Protein AF-C5M1U9-F1 (afdb_monomer)

Secondary structure (DSSP, 8-state):
-PPP-S-----TTSS-----------PPP-----HHHHHHHHHHTTSS-TTTTTSS--GGGS---HHHHHHHHHHHHS-HHHHHHHHHHHHHHSTT-SSS-HHHHHHHHHHHHT--SSTT-------------S-S---GGGS-S-HHHHHHHHHHHHHSS-SSHHHHTTS-S---TTS--S-HHHHHHHHHHHHHHHHHHHHHTTSSS-----HHHHHHHHHHHHHHHHHHS---EEEETTEEEES--SSPPHHHHHHHHHHHHHHSSPPTHHHHHHHHH-TTTT--TT--HHHHHHHHHHHHHHHHHHHHHHHHHHTSSTT---GGGHHHHHHHHHHHS------BTTB---HHHHHHHHHHHHHHH-

Foldseek 3Di:
DDDDDDDDDPDPPPDPPPDDPDDPDPDDDPFPDDPLLVLLLCCVVVQDDPVCRPPPDDPVVRPQDPQSVVLSVQLRPDALVVLLVLLVVVLVQCPVQPQADPLVSVLSVVLNVPDDPDPPDDDDDDDDDDDDDPPDPPRPSSDCPDSSSNSSSQSSCVPQHPSGVLRVLQDGSDDDPVDDQDAPLLCVLLVVLLVVQLVQQVVQVPPVVGDHDALLNVLLVLLVSQQVQLPPPDQDWDDDPNDTHTSHPHHRALNSSVSSSVSNNLRRDHQPLVVVLCQCCDPVHNNPPVSDPVVSVVVSVVVVVVVVVVVVVCCVVQPPRSSNDDVVCSVVSRSSCLSRPPDPQDQDVNDRARPSNVVVVVVVVVVVVD

Organism: Candida tropicalis (strain ATCC MYA-3404 / T1) (NCBI:txid294747)

Solvent-accessible surface area (backbone atoms only — not comparable to full-atom values): 22979 Å² total; per-residue (Å²): 137,86,87,88,84,76,88,74,80,77,63,89,77,80,61,86,77,87,67,74,85,80,68,93,68,94,67,82,80,85,70,98,60,54,74,68,56,47,50,53,53,36,38,73,73,63,78,43,56,78,88,56,61,92,52,96,69,63,71,88,77,56,87,74,50,74,66,58,49,54,49,51,52,49,31,72,67,49,52,59,70,61,17,51,52,48,46,53,51,46,53,64,63,54,58,90,42,88,80,54,56,66,70,60,51,54,39,50,54,53,58,63,74,65,60,69,95,52,98,84,65,95,72,90,80,88,83,79,87,87,85,79,82,95,78,70,82,90,53,69,82,71,52,90,82,52,63,70,59,49,44,17,45,54,21,36,39,49,72,55,34,57,75,42,65,76,54,45,77,51,53,72,66,70,83,71,88,83,63,72,48,89,48,56,53,31,54,53,55,16,52,50,51,27,54,53,38,39,51,50,23,57,67,24,65,84,40,87,82,67,56,73,61,53,58,69,65,48,51,68,52,45,55,60,51,42,54,46,45,51,72,71,46,66,77,45,72,48,78,56,96,91,43,77,47,48,58,37,91,54,81,71,47,64,53,24,52,49,49,23,44,51,54,26,51,77,37,48,67,70,66,71,55,54,61,56,52,50,47,40,44,37,72,92,61,65,41,39,82,81,72,40,72,68,53,55,50,52,50,42,50,51,56,51,54,52,50,53,54,52,52,60,69,42,36,71,72,61,62,67,42,92,81,55,77,62,76,87,51,48,63,58,47,35,50,54,47,64,73,59,57,77,71,74,91,68,58,60,93,81,46,85,73,53,75,68,57,50,49,52,52,53,49,52,52,50,60,72,72,103

Radius of gyration: 26.59 Å; Cα contacts (8 Å, |Δi|>4): 287; chains: 1; bounding box: 70×69×81 Å

pLDDT: mean 79.46, std 18.92, range [27.05, 96.44]

Mean predicted aligned error: 11.37 Å

Structure (mmCIF, N/CA/C/O backbone):
data_AF-C5M1U9-F1
#
_entry.id   AF-C5M1U9-F1
#
loop_
_atom_site.group_PDB
_atom_site.id
_atom_site.type_symbol
_atom_site.label_atom_id
_atom_site.label_alt_id
_atom_site.label_comp_id
_atom_site.label_asym_id
_atom_site.label_entity_id
_atom_site.label_seq_id
_atom_site.pdbx_PDB_ins_code
_atom_site.Cartn_x
_atom_site.Cartn_y
_atom_site.Cartn_z
_atom_site.occupancy
_atom_site.B_iso_or_equiv
_atom_site.auth_seq_id
_atom_site.auth_comp_id
_atom_site.auth_asym_id
_atom_site.auth_atom_id
_atom_site.pdbx_PDB_model_num
ATOM 1 N N . MET A 1 1 ? 14.330 38.569 -13.471 1.00 35.84 1 MET A N 1
ATOM 2 C CA . MET A 1 1 ? 14.764 37.340 -12.776 1.00 35.84 1 MET A CA 1
ATOM 3 C C . MET A 1 1 ? 13.715 36.962 -11.745 1.00 35.84 1 MET A C 1
ATOM 5 O O . MET A 1 1 ? 13.742 37.527 -10.656 1.00 35.84 1 MET A O 1
ATOM 9 N N . PRO A 1 2 ? 12.779 36.062 -12.064 1.00 31.53 2 PRO A N 1
ATOM 10 C CA . PRO A 1 2 ? 12.070 35.298 -11.055 1.00 31.53 2 PRO A CA 1
ATOM 11 C C . PRO A 1 2 ? 12.779 33.955 -10.831 1.00 31.53 2 PRO A C 1
ATOM 13 O O . PRO A 1 2 ? 13.372 33.383 -11.744 1.00 31.53 2 PRO A O 1
ATOM 16 N N . LYS A 1 3 ? 12.774 33.525 -9.572 1.00 35.12 3 LYS A N 1
ATOM 17 C CA . LYS A 1 3 ? 13.206 32.216 -9.089 1.00 35.12 3 LYS A CA 1
ATOM 18 C C . LYS A 1 3 ? 11.968 31.324 -9.073 1.00 35.12 3 LYS A C 1
ATOM 20 O O . LYS A 1 3 ? 11.048 31.672 -8.338 1.00 35.12 3 LYS A O 1
ATOM 25 N N . ASP A 1 4 ? 11.988 30.197 -9.775 1.00 27.50 4 ASP A N 1
ATOM 26 C CA . ASP A 1 4 ? 11.014 29.125 -9.560 1.00 27.50 4 ASP A CA 1
ATOM 27 C C . ASP A 1 4 ? 11.671 28.005 -8.752 1.00 27.50 4 ASP A C 1
ATOM 29 O O . ASP A 1 4 ? 12.705 27.448 -9.120 1.00 27.50 4 ASP A O 1
ATOM 33 N N . TYR A 1 5 ? 11.097 27.760 -7.575 1.00 33.22 5 TYR A N 1
ATOM 34 C CA . TYR A 1 5 ? 11.472 26.713 -6.637 1.00 33.22 5 TYR A CA 1
ATOM 35 C C . TYR A 1 5 ? 10.370 25.655 -6.616 1.00 33.22 5 TYR A C 1
ATOM 37 O O . TYR A 1 5 ? 9.253 25.946 -6.192 1.00 33.22 5 TYR A O 1
ATOM 45 N N . GLY A 1 6 ? 10.751 24.409 -6.894 1.00 31.00 6 GLY A N 1
ATOM 46 C CA . GLY A 1 6 ? 10.057 23.209 -6.424 1.00 31.00 6 GLY A CA 1
ATOM 47 C C . GLY A 1 6 ? 9.394 22.376 -7.525 1.00 31.00 6 GLY A C 1
ATOM 48 O O . GLY A 1 6 ? 8.956 22.939 -8.521 1.00 31.00 6 GLY A O 1
ATOM 49 N N . PRO A 1 7 ? 9.315 21.042 -7.342 1.00 30.77 7 PRO A N 1
ATOM 50 C CA . PRO A 1 7 ? 8.610 20.165 -8.262 1.00 30.77 7 PRO A CA 1
ATOM 51 C C . PRO A 1 7 ? 7.122 20.489 -8.153 1.00 30.77 7 PRO A C 1
ATOM 53 O O . PRO A 1 7 ? 6.475 20.190 -7.142 1.00 30.77 7 PRO A O 1
ATOM 56 N N . GLU A 1 8 ? 6.605 21.186 -9.159 1.00 31.56 8 GLU A N 1
ATOM 57 C CA . GLU A 1 8 ? 5.174 21.271 -9.367 1.00 31.56 8 GLU A CA 1
ATOM 58 C C . GLU A 1 8 ? 4.661 19.859 -9.618 1.00 31.56 8 GLU A C 1
ATOM 60 O O . GLU A 1 8 ? 5.196 19.081 -10.405 1.00 31.56 8 GLU A O 1
ATOM 65 N N . TYR A 1 9 ? 3.651 19.524 -8.834 1.00 37.56 9 TYR A N 1
ATOM 66 C CA . TYR A 1 9 ? 2.871 18.316 -8.940 1.00 37.56 9 TYR A CA 1
ATOM 67 C C . TYR A 1 9 ? 2.294 18.260 -10.358 1.00 37.56 9 TYR A C 1
ATOM 69 O O . TYR A 1 9 ? 1.382 19.017 -10.683 1.00 37.56 9 TYR A O 1
ATOM 77 N N . ILE A 1 10 ? 2.847 17.393 -11.206 1.00 31.36 10 ILE A N 1
ATOM 78 C CA . ILE A 1 10 ? 2.201 17.025 -12.461 1.00 31.36 10 ILE A CA 1
ATOM 79 C C . ILE A 1 10 ? 1.029 16.144 -12.041 1.00 31.36 10 ILE A C 1
ATOM 81 O O . ILE A 1 10 ? 1.187 14.957 -11.757 1.00 31.36 10 ILE A O 1
ATOM 85 N N . GLU A 1 11 ? -0.153 16.751 -11.914 1.00 27.88 11 GLU A N 1
ATOM 86 C CA . GLU A 1 11 ? -1.383 15.981 -12.026 1.00 27.88 11 GLU A CA 1
ATOM 87 C C . GLU A 1 11 ? -1.259 15.132 -13.295 1.00 27.88 11 GLU A C 1
ATOM 89 O O . GLU A 1 11 ? -0.920 15.657 -14.357 1.00 27.88 11 GLU A O 1
ATOM 94 N N . LEU A 1 12 ? -1.550 13.833 -13.199 1.00 35.12 12 LEU A N 1
ATOM 95 C CA . LEU A 1 12 ? -1.588 12.873 -14.314 1.00 35.12 12 LEU A CA 1
ATOM 96 C C . LEU A 1 12 ? -2.630 13.239 -15.406 1.00 35.12 12 LEU A C 1
ATOM 98 O O . LEU A 1 12 ? -2.989 12.407 -16.225 1.00 35.12 12 LEU A O 1
ATOM 102 N N . ASN A 1 13 ? -3.110 14.484 -15.424 1.00 28.12 13 ASN A N 1
ATOM 103 C CA . ASN A 1 13 ? -4.140 15.029 -16.298 1.00 28.12 13 ASN A CA 1
ATOM 104 C C . ASN A 1 13 ? -3.595 15.654 -17.595 1.00 28.12 13 ASN A C 1
ATOM 106 O O . ASN A 1 13 ? -4.394 16.075 -18.424 1.00 28.12 13 ASN A O 1
ATOM 110 N N . ASN A 1 14 ? -2.272 15.741 -17.791 1.00 27.75 14 ASN A N 1
ATOM 111 C CA . ASN A 1 14 ? -1.682 16.412 -18.964 1.00 27.75 14 ASN A CA 1
ATOM 112 C C . ASN A 1 14 ? -1.126 15.475 -20.048 1.00 27.75 14 ASN A C 1
ATOM 114 O O . ASN A 1 14 ? -0.401 15.926 -20.933 1.00 27.75 14 ASN A O 1
ATOM 118 N N . ILE A 1 15 ? -1.501 14.197 -20.035 1.00 33.69 15 ILE A N 1
ATOM 119 C CA . ILE A 1 15 ? -1.444 13.381 -21.249 1.00 33.69 15 ILE A CA 1
ATOM 120 C C . ILE A 1 15 ? -2.886 13.239 -21.715 1.00 33.69 15 ILE A C 1
ATOM 122 O O . ILE A 1 15 ? -3.713 12.691 -20.991 1.00 33.69 15 ILE A O 1
ATOM 126 N N . GLU A 1 16 ? -3.194 13.785 -22.893 1.00 28.95 16 GLU A N 1
ATOM 127 C CA . GLU A 1 16 ? -4.437 13.487 -23.599 1.00 28.95 16 GLU A CA 1
ATOM 128 C C . GLU A 1 16 ? -4.558 11.967 -23.716 1.00 28.95 16 GLU A C 1
ATOM 130 O O . GLU A 1 16 ? -3.851 11.316 -24.489 1.00 28.95 16 GLU A O 1
ATOM 135 N N . ASP A 1 17 ? -5.440 11.413 -22.892 1.00 33.62 17 ASP A N 1
ATOM 136 C CA . ASP A 1 17 ? -5.833 10.019 -22.902 1.00 33.62 17 ASP A CA 1
ATOM 137 C C . ASP A 1 17 ? -6.602 9.779 -24.207 1.00 33.62 17 ASP A C 1
ATOM 139 O O . ASP A 1 17 ? -7.826 9.871 -24.291 1.00 33.62 17 ASP A O 1
ATOM 143 N N . SER A 1 18 ? -5.861 9.544 -25.288 1.00 28.58 18 SER A N 1
ATOM 144 C CA . SER A 1 18 ? -6.398 9.057 -26.559 1.00 28.58 18 SER A CA 1
ATOM 145 C C . SER A 1 18 ? -6.682 7.555 -26.461 1.00 28.58 18 SER A C 1
ATOM 147 O O . SER A 1 18 ? -6.309 6.771 -27.330 1.00 28.58 18 SER A O 1
ATOM 149 N N . SER A 1 19 ? -7.344 7.138 -25.383 1.00 32.53 19 SER A N 1
ATOM 150 C CA . SER A 1 19 ? -7.874 5.794 -25.220 1.00 32.53 19 SER A CA 1
ATOM 151 C C . SER A 1 19 ? -9.390 5.842 -25.429 1.00 32.53 19 SER A C 1
ATOM 153 O O . SER A 1 19 ? -10.185 6.229 -24.575 1.00 32.53 19 SER A O 1
ATOM 155 N N . GLU A 1 20 ? -9.810 5.474 -26.642 1.00 27.62 20 GLU A N 1
ATOM 156 C CA . GLU A 1 20 ? -11.195 5.079 -26.888 1.00 27.62 20 GLU A CA 1
ATOM 157 C C . GLU A 1 20 ? -11.599 3.973 -25.892 1.00 27.62 20 GLU A C 1
ATOM 159 O O . GLU A 1 20 ? -10.767 3.136 -25.530 1.00 27.62 20 GLU A O 1
ATOM 164 N N . PRO A 1 21 ? -12.873 3.911 -25.462 1.00 30.27 21 PRO A N 1
ATOM 165 C CA . PRO A 1 21 ? -13.329 2.884 -24.536 1.00 30.27 21 PRO A CA 1
ATOM 166 C C . PRO A 1 21 ? -13.104 1.505 -25.162 1.00 30.27 21 PRO A C 1
ATOM 168 O O . PRO A 1 21 ? -13.749 1.143 -26.150 1.00 30.27 21 PRO A O 1
ATOM 171 N N . HIS A 1 22 ? -12.181 0.729 -24.587 1.00 35.12 22 HIS A N 1
ATOM 172 C CA . HIS A 1 22 ? -11.866 -0.618 -25.043 1.00 35.12 22 HIS A CA 1
ATOM 173 C C . HIS A 1 22 ? -13.051 -1.555 -24.791 1.00 35.12 22 HIS A C 1
ATOM 175 O O . HIS A 1 22 ? -13.138 -2.266 -23.792 1.00 35.12 22 HIS A O 1
ATOM 181 N N . ALA A 1 23 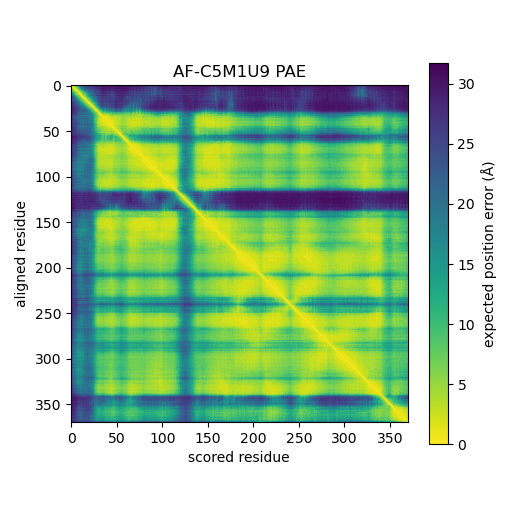? -13.960 -1.596 -25.763 1.00 27.20 23 ALA A N 1
ATOM 182 C CA . ALA A 1 23 ? -14.749 -2.777 -26.037 1.00 27.20 23 ALA A CA 1
ATOM 183 C C . ALA A 1 23 ? -13.780 -3.949 -26.243 1.00 27.20 23 ALA A C 1
ATOM 185 O O . ALA A 1 23 ? -12.819 -3.849 -27.012 1.00 27.20 23 ALA A O 1
ATOM 186 N N . SER A 1 24 ? -14.040 -5.051 -25.542 1.00 34.34 24 SER A N 1
ATOM 187 C CA . SER A 1 24 ? -13.340 -6.329 -25.639 1.00 34.34 24 SER A CA 1
ATOM 188 C C . SER A 1 24 ? -13.155 -6.748 -27.100 1.00 34.34 24 SER A C 1
ATOM 190 O O . SER A 1 24 ? -14.024 -7.383 -27.700 1.00 34.34 24 SER A O 1
ATOM 192 N N . THR A 1 25 ? -12.015 -6.385 -27.679 1.00 27.05 25 THR A N 1
ATOM 193 C CA . THR A 1 25 ? -11.632 -6.784 -29.026 1.00 27.05 25 THR A CA 1
ATOM 194 C C . THR A 1 25 ? -10.294 -7.482 -28.898 1.00 27.05 25 THR A C 1
ATOM 196 O O . THR A 1 25 ? -9.244 -6.859 -28.777 1.00 27.05 25 THR A O 1
ATOM 199 N N . THR A 1 26 ? -10.342 -8.808 -28.879 1.00 34.00 26 THR A N 1
ATOM 200 C CA . THR A 1 26 ? -9.200 -9.714 -29.003 1.00 34.00 26 THR A CA 1
ATOM 201 C C . THR A 1 26 ? -8.478 -9.478 -30.333 1.00 34.00 26 THR A C 1
ATOM 203 O O . THR A 1 26 ? -8.674 -10.213 -31.298 1.00 34.00 26 THR A O 1
ATOM 206 N N . LYS A 1 27 ? -7.635 -8.447 -30.405 1.00 36.72 27 LYS A N 1
ATOM 207 C CA . LYS A 1 27 ? -6.504 -8.406 -31.334 1.00 36.72 27 LYS A CA 1
ATOM 208 C C . LYS A 1 27 ? -5.273 -8.831 -30.540 1.00 36.72 27 LYS A C 1
ATOM 210 O O . LYS A 1 27 ? -4.953 -8.236 -29.512 1.00 36.72 27 LYS A O 1
ATOM 215 N N . GLN A 1 28 ? -4.637 -9.926 -30.952 1.00 42.00 28 GLN A N 1
ATOM 216 C CA . GLN A 1 28 ? -3.314 -10.264 -30.432 1.00 42.00 28 GLN A CA 1
ATOM 217 C C . GLN A 1 28 ? -2.360 -9.128 -30.833 1.00 42.00 28 GLN A C 1
ATOM 219 O O . GLN A 1 28 ? -2.415 -8.710 -31.993 1.00 42.00 28 GLN A O 1
ATOM 224 N N . PRO A 1 29 ? -1.542 -8.584 -29.919 1.00 51.84 29 PRO A N 1
ATOM 225 C CA . PRO A 1 29 ? -0.600 -7.542 -30.275 1.00 51.84 29 PRO A CA 1
ATOM 226 C C . PRO A 1 29 ? 0.492 -8.211 -31.106 1.00 51.84 29 PRO A C 1
ATOM 228 O O . PRO A 1 29 ? 1.091 -9.200 -30.684 1.00 51.84 29 PRO A O 1
ATOM 231 N N . THR A 1 30 ? 0.735 -7.715 -32.311 1.00 63.16 30 THR A N 1
ATOM 232 C CA . THR A 1 30 ? 1.917 -8.104 -33.080 1.00 63.16 30 THR A CA 1
ATOM 233 C C . THR A 1 30 ? 3.100 -7.333 -32.508 1.00 63.16 30 THR A C 1
ATOM 235 O O . THR A 1 30 ? 3.312 -6.175 -32.864 1.00 63.16 30 THR A O 1
ATOM 238 N N . TRP A 1 31 ? 3.817 -7.935 -31.560 1.00 77.19 31 TRP A N 1
ATOM 239 C CA . TRP A 1 31 ? 5.038 -7.351 -31.009 1.00 77.19 31 TRP A CA 1
ATOM 240 C C . TRP A 1 31 ? 6.155 -7.361 -32.055 1.00 77.19 31 TRP A C 1
ATOM 242 O O . TRP A 1 31 ? 6.394 -8.381 -32.698 1.00 77.19 31 TRP A O 1
ATOM 252 N N . ASN A 1 32 ? 6.874 -6.246 -32.190 1.00 79.19 32 ASN A N 1
ATOM 253 C CA . ASN A 1 32 ? 8.026 -6.128 -33.089 1.00 79.19 32 ASN A CA 1
ATOM 254 C C . ASN A 1 32 ? 9.324 -6.588 -32.397 1.00 79.19 32 ASN A C 1
ATOM 256 O O . ASN A 1 32 ? 10.334 -5.890 -32.447 1.00 79.19 32 ASN A O 1
ATOM 260 N N . PHE A 1 33 ? 9.297 -7.739 -31.722 1.00 81.50 33 PHE A N 1
ATOM 261 C CA . PHE A 1 33 ? 10.468 -8.319 -31.059 1.00 81.50 33 PHE A CA 1
ATOM 262 C C . PHE A 1 33 ? 10.858 -9.638 -31.718 1.00 81.50 33 PHE A C 1
ATOM 264 O O . PHE A 1 33 ? 9.992 -10.417 -32.118 1.00 81.50 33 PHE A O 1
ATOM 271 N N . THR A 1 34 ? 12.160 -9.911 -31.807 1.00 83.25 34 THR A N 1
ATOM 272 C CA . THR A 1 34 ? 12.635 -11.270 -32.097 1.00 83.25 34 THR A CA 1
ATOM 273 C C . THR A 1 34 ? 12.408 -12.180 -30.887 1.00 83.25 34 THR A C 1
ATOM 275 O O . THR A 1 34 ? 12.310 -11.708 -29.753 1.00 83.25 34 THR A O 1
ATOM 278 N N . ASP A 1 35 ? 12.372 -13.498 -31.095 1.00 80.12 35 ASP A N 1
ATOM 279 C CA . ASP A 1 35 ? 12.173 -14.456 -29.997 1.00 80.12 35 ASP A CA 1
ATOM 280 C C . ASP A 1 35 ? 13.238 -14.309 -28.895 1.00 80.12 35 ASP A C 1
ATOM 282 O O . ASP A 1 35 ? 12.921 -14.389 -27.709 1.00 80.12 35 ASP A O 1
ATOM 286 N N . SER A 1 36 ? 14.489 -14.003 -29.261 1.00 81.50 36 SER A N 1
ATOM 287 C CA . SER A 1 36 ? 15.577 -13.754 -28.306 1.00 81.50 36 SER A CA 1
ATOM 288 C C . SER A 1 36 ? 15.379 -12.464 -27.503 1.00 81.50 36 SER A C 1
ATOM 290 O O . SER A 1 36 ? 15.638 -12.433 -26.300 1.00 81.50 36 SER A O 1
ATOM 292 N N . GLN A 1 37 ? 14.893 -11.400 -28.148 1.00 84.31 37 GLN A N 1
ATOM 293 C CA . GLN A 1 37 ? 14.566 -10.138 -27.482 1.00 84.31 37 GLN A CA 1
ATOM 294 C C . GLN A 1 37 ? 13.402 -10.321 -26.506 1.00 84.31 37 GLN A C 1
ATOM 296 O O . GLN A 1 37 ? 13.453 -9.845 -25.372 1.00 84.31 37 GLN A O 1
ATOM 301 N N . LEU A 1 38 ? 12.378 -11.074 -26.910 1.00 85.38 38 LEU A N 1
ATOM 302 C CA . LEU A 1 38 ? 11.238 -11.383 -26.057 1.00 85.38 38 LEU A CA 1
ATOM 303 C C . LEU A 1 38 ? 11.645 -12.251 -24.856 1.00 85.38 38 LEU A C 1
ATOM 305 O O . LEU A 1 38 ? 11.202 -11.982 -23.741 1.00 85.38 38 LEU A O 1
ATOM 309 N N . GLN A 1 39 ? 12.535 -13.233 -25.040 1.00 83.88 39 GLN A N 1
ATOM 310 C CA . GLN A 1 39 ? 13.102 -14.013 -23.932 1.00 83.88 39 GLN A CA 1
ATOM 311 C C . GLN A 1 39 ? 13.837 -13.125 -22.919 1.00 83.88 39 GLN A C 1
ATOM 313 O O . GLN A 1 39 ? 13.678 -13.323 -21.715 1.00 83.88 39 GLN A O 1
ATOM 318 N N . LEU A 1 40 ? 14.594 -12.122 -23.380 1.00 84.12 40 LEU A N 1
ATOM 319 C CA . LEU A 1 40 ? 15.287 -11.178 -22.497 1.00 84.12 40 LEU A CA 1
ATOM 320 C C . LEU A 1 40 ? 14.298 -10.321 -21.691 1.00 84.12 40 LEU A C 1
ATOM 322 O O . LEU A 1 40 ? 14.475 -10.137 -20.486 1.00 84.12 40 LEU A O 1
ATOM 326 N N . VAL A 1 41 ? 13.233 -9.835 -22.335 1.00 86.69 41 VAL A N 1
ATOM 327 C CA . VAL A 1 41 ? 12.173 -9.073 -21.657 1.00 86.69 41 VAL A CA 1
ATOM 328 C C . VAL A 1 41 ? 11.485 -9.934 -20.596 1.00 86.69 41 VAL A C 1
ATOM 330 O O . VAL A 1 41 ? 11.341 -9.513 -19.448 1.00 86.69 41 VAL A O 1
ATOM 333 N N . LEU A 1 42 ? 11.114 -11.167 -20.943 1.00 86.56 42 LEU A N 1
ATOM 334 C CA . LEU A 1 42 ? 10.461 -12.103 -20.026 1.00 86.56 42 LEU A CA 1
ATOM 335 C C . LEU A 1 42 ? 11.368 -12.526 -18.859 1.00 86.56 42 LEU A C 1
ATOM 337 O O . LEU A 1 42 ? 10.874 -12.709 -17.744 1.00 86.56 42 LEU A O 1
ATOM 341 N N . LEU A 1 43 ? 12.681 -12.631 -19.090 1.00 85.94 43 LEU A N 1
ATOM 342 C CA . LEU A 1 43 ? 13.677 -12.873 -18.046 1.00 85.94 43 LEU A CA 1
ATOM 343 C C . LEU A 1 43 ? 13.698 -11.723 -17.031 1.00 85.94 43 LEU A C 1
ATOM 345 O O . LEU A 1 43 ? 13.609 -11.959 -15.827 1.00 85.94 43 LEU A O 1
ATOM 349 N N . ARG A 1 44 ? 13.761 -10.467 -17.495 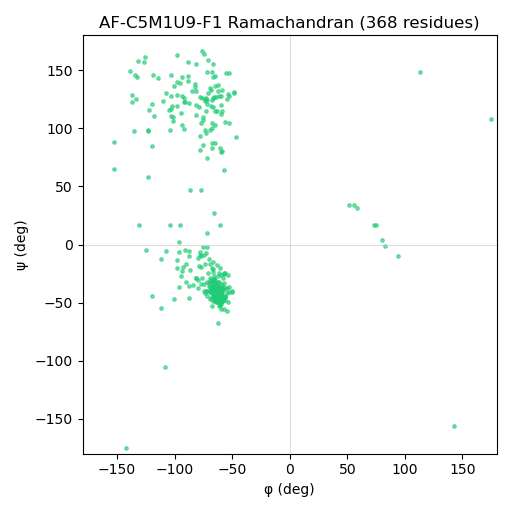1.00 87.94 44 ARG A N 1
ATOM 350 C CA . ARG A 1 44 ? 13.775 -9.304 -16.591 1.00 87.94 44 ARG A CA 1
ATOM 351 C C . ARG A 1 44 ? 12.449 -9.113 -15.851 1.00 87.94 44 ARG A C 1
ATOM 353 O O . ARG A 1 44 ? 12.452 -8.676 -14.701 1.00 87.94 44 ARG A O 1
ATOM 360 N N . LEU A 1 45 ? 11.326 -9.461 -16.479 1.00 85.69 45 LEU A N 1
ATOM 361 C CA . LEU A 1 45 ? 10.010 -9.467 -15.833 1.00 85.69 45 LEU A CA 1
ATOM 362 C C . LEU A 1 45 ? 9.831 -10.622 -14.830 1.00 85.69 45 LEU A C 1
ATOM 364 O O . LEU A 1 45 ? 8.830 -10.646 -14.120 1.00 85.69 45 LEU A O 1
ATOM 368 N N . GLY A 1 46 ? 10.781 -11.560 -14.742 1.00 81.62 46 GLY A N 1
ATOM 369 C CA . GLY A 1 46 ? 10.731 -12.685 -13.806 1.00 81.62 46 GLY A CA 1
ATOM 370 C C . GLY A 1 46 ? 9.746 -13.789 -14.199 1.00 81.62 46 GLY A C 1
ATOM 371 O O . GLY A 1 46 ? 9.394 -14.614 -13.361 1.00 81.62 46 GLY A O 1
ATOM 372 N N . VAL A 1 47 ? 9.297 -13.812 -15.460 1.00 81.94 47 VAL A N 1
ATOM 373 C CA . VAL A 1 47 ? 8.426 -14.870 -16.004 1.00 81.94 47 VAL A CA 1
ATOM 374 C C . VAL A 1 47 ? 9.237 -16.132 -16.308 1.00 81.94 47 VAL A C 1
ATOM 376 O O . VAL A 1 47 ? 8.742 -17.248 -16.167 1.00 81.94 47 VAL A O 1
ATOM 379 N N . ILE A 1 48 ? 10.493 -15.947 -16.720 1.00 80.81 48 ILE A N 1
ATOM 380 C CA . ILE A 1 48 ? 11.441 -17.008 -17.068 1.00 80.81 48 ILE A CA 1
ATOM 381 C C . ILE A 1 48 ? 12.646 -16.917 -16.120 1.00 80.81 48 ILE A C 1
ATOM 383 O O . ILE A 1 48 ? 13.021 -15.824 -15.699 1.00 80.81 48 ILE A O 1
ATOM 387 N N . SER A 1 49 ? 13.247 -18.056 -15.766 1.00 78.38 49 SER A N 1
ATOM 388 C CA . SER A 1 49 ? 14.501 -18.116 -15.004 1.00 78.38 49 SER A CA 1
ATOM 389 C C . SER A 1 49 ? 15.729 -18.096 -15.922 1.00 78.38 49 SER A C 1
ATOM 391 O O . SER A 1 49 ? 15.657 -18.524 -17.074 1.00 78.38 49 SER A O 1
ATOM 393 N N . ASP A 1 50 ? 16.887 -17.679 -15.396 1.00 73.31 50 ASP A N 1
ATOM 394 C CA . ASP A 1 50 ? 18.162 -17.715 -16.137 1.00 73.31 50 ASP A CA 1
ATOM 395 C C . ASP A 1 50 ? 18.503 -19.134 -16.659 1.00 73.31 50 ASP A C 1
ATOM 397 O O . ASP A 1 50 ? 19.187 -19.268 -17.665 1.00 73.31 50 ASP A O 1
ATOM 401 N N . GLU A 1 51 ? 17.989 -20.202 -16.029 1.00 74.12 51 GLU A N 1
ATOM 402 C CA . GLU A 1 51 ? 18.189 -21.600 -16.462 1.00 74.12 51 GLU A CA 1
ATOM 403 C C . GLU A 1 51 ? 17.466 -21.952 -17.772 1.00 74.12 51 GLU A C 1
ATOM 405 O O . GLU A 1 51 ? 17.893 -22.847 -18.499 1.00 74.12 51 GLU A O 1
ATOM 410 N N . ILE A 1 52 ? 16.347 -21.280 -18.054 1.00 73.56 52 ILE A N 1
ATOM 411 C CA . ILE A 1 52 ? 15.515 -21.521 -19.242 1.00 73.56 52 ILE A CA 1
ATOM 412 C C . ILE A 1 52 ? 15.928 -20.576 -20.382 1.00 73.56 52 ILE A C 1
ATOM 414 O O . ILE A 1 52 ? 15.706 -20.878 -21.557 1.00 73.56 52 ILE A O 1
ATOM 418 N N . TYR A 1 53 ? 16.553 -19.444 -20.052 1.00 72.31 53 TYR A N 1
ATOM 419 C CA . TYR A 1 53 ? 17.037 -18.468 -21.022 1.00 72.31 53 TYR A CA 1
ATOM 420 C C . TYR A 1 53 ? 18.061 -19.092 -21.987 1.00 72.31 53 TYR A C 1
ATOM 422 O O . TYR A 1 53 ? 19.032 -19.716 -21.566 1.00 72.31 53 TYR A O 1
ATOM 430 N N . GLY A 1 54 ? 17.846 -18.937 -23.298 1.00 65.19 54 GLY A N 1
ATOM 431 C CA . GLY A 1 54 ? 18.726 -19.499 -24.331 1.00 65.19 54 GLY A CA 1
ATOM 432 C C . GLY A 1 54 ? 18.517 -20.987 -24.648 1.00 65.19 54 GLY A C 1
ATOM 433 O O . GLY A 1 54 ? 19.248 -21.532 -25.472 1.00 65.19 54 GLY A O 1
ATOM 434 N N . THR A 1 55 ? 17.527 -21.650 -24.041 1.00 70.12 55 THR A N 1
ATOM 435 C CA . THR A 1 55 ? 17.060 -22.970 -24.505 1.00 70.12 55 THR A CA 1
ATOM 436 C C . THR A 1 55 ? 16.086 -22.815 -25.687 1.00 70.12 55 THR A C 1
ATOM 438 O O . THR A 1 55 ? 15.426 -21.780 -25.798 1.00 70.12 55 THR A O 1
ATOM 441 N N . ASP A 1 56 ? 15.941 -23.839 -26.549 1.00 60.50 56 ASP A N 1
ATOM 442 C CA . ASP A 1 56 ? 14.969 -23.901 -27.676 1.00 60.50 56 ASP A CA 1
ATOM 443 C C . ASP A 1 56 ? 13.489 -23.938 -27.210 1.00 60.50 56 ASP A C 1
ATOM 445 O O . ASP A 1 56 ? 12.597 -24.500 -27.854 1.00 60.50 56 ASP A O 1
ATOM 449 N N . PHE A 1 57 ? 13.201 -23.378 -26.037 1.00 61.97 57 PHE A N 1
ATOM 450 C CA . PHE A 1 57 ? 11.873 -23.305 -25.471 1.00 61.97 57 PHE A CA 1
ATOM 451 C C . PHE A 1 57 ? 11.041 -22.269 -26.233 1.00 61.97 57 PHE A C 1
ATOM 453 O O . PHE A 1 57 ? 11.323 -21.068 -26.218 1.00 61.97 57 PHE A O 1
ATOM 460 N N . LEU A 1 58 ? 9.989 -22.743 -26.903 1.00 60.59 58 LEU A N 1
ATOM 461 C CA . LEU A 1 58 ? 9.078 -21.884 -27.651 1.00 60.59 58 LEU A CA 1
ATOM 462 C C . LEU A 1 58 ? 8.298 -20.978 -26.694 1.00 60.59 58 LEU A C 1
ATOM 464 O O . LEU A 1 58 ? 7.498 -21.448 -25.881 1.00 60.59 58 LEU A O 1
ATOM 468 N N . VAL A 1 59 ? 8.479 -19.665 -26.855 1.00 63.62 59 VAL A N 1
ATOM 469 C CA . VAL A 1 59 ? 7.776 -18.623 -26.087 1.00 63.62 59 VAL A CA 1
ATOM 470 C C . VAL A 1 59 ? 6.250 -18.753 -26.214 1.00 63.62 59 VAL A C 1
ATOM 472 O O . VAL A 1 59 ? 5.519 -18.404 -25.290 1.00 63.62 59 VAL A O 1
ATOM 475 N N . SER A 1 60 ? 5.757 -19.359 -27.300 1.00 62.69 60 SER A N 1
ATOM 476 C CA . SER A 1 60 ? 4.334 -19.648 -27.528 1.00 62.69 60 SER A CA 1
ATOM 477 C C . SER A 1 60 ? 3.688 -20.560 -26.478 1.00 62.69 60 SER A C 1
ATOM 479 O O . SER A 1 60 ? 2.465 -20.578 -26.368 1.00 62.69 60 SER A O 1
ATOM 481 N N . ASN A 1 61 ? 4.479 -21.331 -25.727 1.00 66.50 61 ASN A N 1
ATOM 482 C CA . ASN A 1 61 ? 3.974 -22.237 -24.692 1.00 66.50 61 ASN A CA 1
ATOM 483 C C . ASN A 1 61 ? 3.813 -21.554 -23.324 1.00 66.50 61 ASN A C 1
ATOM 485 O O . ASN A 1 61 ? 3.317 -22.180 -22.387 1.00 66.50 61 ASN A O 1
ATOM 489 N N . ILE A 1 62 ? 4.240 -20.296 -23.189 1.00 71.62 62 ILE A N 1
ATOM 490 C CA . ILE A 1 62 ? 4.167 -19.545 -21.936 1.00 71.62 62 ILE A CA 1
ATOM 491 C C . ILE A 1 62 ? 2.839 -18.796 -21.889 1.00 71.62 62 ILE A C 1
ATOM 493 O O . ILE A 1 62 ? 2.540 -17.970 -22.751 1.00 71.62 62 ILE A O 1
ATOM 497 N N . GLN A 1 63 ? 2.048 -19.048 -20.847 1.00 73.88 63 GLN A N 1
ATOM 498 C CA . GLN A 1 63 ? 0.896 -18.209 -20.539 1.00 73.88 63 GLN A CA 1
ATOM 499 C C . GLN A 1 63 ? 1.409 -16.885 -19.958 1.00 73.88 63 GLN A C 1
ATOM 501 O O . GLN A 1 63 ? 1.778 -16.801 -18.789 1.00 73.88 63 GLN A O 1
ATOM 506 N N . ILE A 1 64 ? 1.485 -15.859 -20.805 1.00 79.19 64 ILE A N 1
ATOM 507 C CA . ILE A 1 64 ? 1.919 -14.515 -20.413 1.00 79.19 64 ILE A CA 1
ATOM 508 C C . ILE A 1 64 ? 0.802 -13.867 -19.589 1.00 79.19 64 ILE A C 1
ATOM 510 O O . ILE A 1 64 ? -0.347 -13.804 -20.036 1.00 79.19 64 ILE A O 1
ATOM 514 N N . SER A 1 65 ? 1.132 -13.391 -18.386 1.00 82.19 65 SER A N 1
ATOM 515 C CA . SER A 1 65 ? 0.170 -12.702 -17.523 1.00 82.19 65 SER A CA 1
ATOM 516 C C . SER A 1 65 ? -0.270 -11.362 -18.140 1.00 82.19 65 SER A C 1
ATOM 518 O O . SER A 1 65 ? 0.481 -10.761 -18.919 1.00 82.19 65 SER A O 1
ATOM 520 N N . PRO A 1 66 ? -1.463 -10.844 -17.792 1.00 84.94 66 PRO A N 1
ATOM 521 C CA . PRO A 1 66 ? -1.911 -9.525 -18.248 1.00 84.94 66 PRO A CA 1
ATOM 522 C C . PRO A 1 66 ? -0.914 -8.404 -17.911 1.00 84.94 66 PRO A C 1
ATOM 524 O O . PRO A 1 66 ? -0.674 -7.523 -18.732 1.00 84.94 66 PRO A O 1
ATOM 527 N N . GLU A 1 67 ? -0.276 -8.485 -16.741 1.00 85.62 67 GLU A N 1
ATOM 528 C CA . GLU A 1 67 ? 0.754 -7.547 -16.275 1.00 85.62 67 GLU A CA 1
ATOM 529 C C . GLU A 1 67 ? 1.992 -7.563 -17.168 1.00 85.62 67 GLU A C 1
ATOM 531 O O . GLU A 1 67 ? 2.456 -6.515 -17.615 1.00 85.62 67 GLU A O 1
ATOM 536 N N . SER A 1 68 ? 2.514 -8.753 -17.480 1.00 86.94 68 SER A N 1
ATOM 537 C CA . SER A 1 68 ? 3.673 -8.880 -18.360 1.00 86.94 68 SER A CA 1
ATOM 538 C C . SER A 1 68 ? 3.352 -8.398 -19.771 1.00 86.94 68 SER A C 1
ATOM 540 O O . SER A 1 68 ? 4.179 -7.728 -20.381 1.00 86.94 68 SER A O 1
ATOM 542 N N . ARG A 1 69 ? 2.142 -8.671 -20.275 1.00 89.62 69 ARG A N 1
ATOM 543 C CA . ARG A 1 69 ? 1.688 -8.177 -21.581 1.00 89.62 69 ARG A CA 1
ATOM 544 C C . ARG A 1 69 ? 1.634 -6.651 -21.632 1.00 89.62 69 ARG A C 1
ATOM 546 O O . ARG A 1 69 ? 2.183 -6.078 -22.566 1.00 89.62 69 ARG A O 1
ATOM 553 N N . TYR A 1 70 ? 1.057 -6.014 -20.615 1.00 90.81 70 TYR A N 1
ATOM 554 C CA . TYR A 1 70 ? 1.035 -4.555 -20.504 1.00 90.81 70 TYR A CA 1
ATOM 555 C C . TYR A 1 70 ? 2.450 -3.959 -20.536 1.00 90.81 70 TYR A C 1
ATOM 557 O O . TYR A 1 70 ? 2.712 -3.009 -21.273 1.00 90.81 70 TYR A O 1
ATOM 565 N N . MET A 1 71 ? 3.390 -4.554 -19.795 1.00 92.31 71 MET A N 1
ATOM 566 C CA . MET A 1 71 ? 4.778 -4.087 -19.796 1.00 92.31 71 MET A CA 1
ATOM 567 C C . MET A 1 71 ? 5.458 -4.276 -21.154 1.00 92.31 71 MET A C 1
ATOM 569 O O . MET A 1 71 ? 6.146 -3.367 -21.609 1.00 92.31 71 MET A O 1
ATOM 573 N N . ILE A 1 72 ? 5.253 -5.412 -21.828 1.00 91.56 72 ILE A N 1
ATOM 574 C CA . ILE A 1 72 ? 5.807 -5.663 -23.169 1.00 91.56 72 ILE A CA 1
ATOM 575 C C . ILE A 1 72 ? 5.271 -4.637 -24.178 1.00 91.56 72 ILE A C 1
ATOM 577 O O . ILE A 1 72 ? 6.052 -4.092 -24.960 1.00 91.56 72 ILE A O 1
ATOM 581 N N . ASP A 1 73 ? 3.971 -4.332 -24.128 1.00 91.69 73 ASP A N 1
ATOM 582 C CA . ASP A 1 73 ? 3.345 -3.323 -24.988 1.00 91.69 73 ASP A CA 1
ATOM 583 C C . ASP A 1 73 ? 3.981 -1.940 -24.749 1.00 91.69 73 ASP A C 1
ATOM 585 O O . ASP A 1 73 ? 4.406 -1.281 -25.699 1.00 91.69 73 ASP A O 1
ATOM 589 N N . LYS A 1 74 ? 4.179 -1.542 -23.483 1.00 92.44 74 LYS A N 1
ATOM 590 C CA . LYS A 1 74 ? 4.831 -0.266 -23.142 1.00 92.44 74 LYS A CA 1
ATOM 591 C C . LYS A 1 74 ? 6.296 -0.200 -23.556 1.00 92.44 74 LYS A C 1
ATOM 593 O O . LYS A 1 74 ? 6.737 0.834 -24.052 1.00 92.44 74 LYS A O 1
ATOM 598 N N . ILE A 1 75 ? 7.042 -1.295 -23.419 1.00 91.88 75 ILE A N 1
ATOM 599 C CA . ILE A 1 75 ? 8.421 -1.378 -23.916 1.00 91.88 75 ILE A CA 1
ATOM 600 C C . ILE A 1 75 ? 8.435 -1.191 -25.437 1.00 91.88 75 ILE A C 1
ATOM 602 O O . ILE A 1 75 ? 9.269 -0.443 -25.945 1.00 91.88 75 ILE A O 1
ATOM 606 N N . ASN A 1 76 ? 7.498 -1.815 -26.161 1.00 91.31 76 ASN A N 1
ATOM 607 C CA . ASN A 1 76 ? 7.393 -1.722 -27.618 1.00 91.31 76 ASN A CA 1
ATOM 608 C C . ASN A 1 76 ? 6.966 -0.328 -28.119 1.00 91.31 76 ASN A C 1
ATOM 610 O O . ASN A 1 76 ? 7.392 0.083 -29.197 1.00 91.31 76 ASN A O 1
ATOM 614 N N . GLU A 1 77 ? 6.176 0.412 -27.345 1.00 91.38 77 GLU A N 1
ATOM 615 C CA . GLU A 1 77 ? 5.738 1.776 -27.676 1.00 91.38 77 GLU A CA 1
ATOM 616 C C . GLU A 1 77 ? 6.794 2.845 -27.350 1.00 91.38 77 GLU A C 1
ATOM 618 O O . GLU A 1 77 ? 6.849 3.877 -28.016 1.00 91.38 77 GLU A O 1
ATOM 623 N N . LEU A 1 78 ? 7.644 2.612 -26.343 1.00 90.25 78 LEU A N 1
ATOM 624 C CA . LEU A 1 78 ? 8.568 3.626 -25.836 1.00 90.25 78 LEU A CA 1
ATOM 625 C C . LEU A 1 78 ? 9.723 3.904 -26.823 1.00 90.25 78 LEU A C 1
ATOM 627 O O . LEU A 1 78 ? 10.496 2.982 -27.117 1.00 90.25 78 LEU A O 1
ATOM 631 N N . PRO A 1 79 ? 9.900 5.150 -27.308 1.00 91.56 79 PRO A N 1
ATOM 632 C CA . PRO A 1 79 ? 11.033 5.510 -28.152 1.00 91.56 79 PRO A CA 1
ATOM 633 C C . PRO A 1 79 ? 12.337 5.558 -27.345 1.00 91.56 79 PRO A C 1
ATOM 635 O O . PRO A 1 79 ? 12.357 5.929 -26.170 1.00 91.56 79 PRO A O 1
ATOM 638 N N . VAL A 1 80 ? 13.453 5.223 -28.000 1.00 89.62 80 VAL A N 1
ATOM 639 C CA . VAL A 1 80 ? 14.778 5.138 -27.357 1.00 89.62 80 VAL A CA 1
ATOM 640 C C . VAL A 1 80 ? 15.214 6.484 -26.766 1.00 89.62 80 VAL A C 1
ATOM 642 O O . VAL A 1 80 ? 15.770 6.512 -25.675 1.00 89.62 80 VAL A O 1
ATOM 645 N N . SER A 1 81 ? 14.921 7.606 -27.430 1.00 87.81 81 SER A N 1
ATOM 646 C CA . SER A 1 81 ? 15.279 8.947 -26.942 1.00 87.81 81 SER A CA 1
ATOM 647 C C . SER A 1 81 ? 14.646 9.266 -25.586 1.00 87.81 81 SER A C 1
ATOM 649 O O . SER A 1 81 ? 15.348 9.653 -24.657 1.00 87.81 81 SER A O 1
ATOM 651 N N . THR A 1 82 ? 13.339 9.034 -25.448 1.00 90.62 82 THR A N 1
ATOM 652 C CA . THR A 1 82 ? 12.611 9.234 -24.186 1.00 90.62 82 THR A CA 1
ATOM 653 C C . THR A 1 82 ? 13.062 8.232 -23.129 1.00 90.62 82 THR A C 1
ATOM 655 O O . THR A 1 82 ? 13.193 8.582 -21.961 1.00 90.62 82 THR A O 1
ATOM 658 N N . ALA A 1 83 ? 13.372 6.995 -23.527 1.00 90.81 83 ALA A N 1
ATOM 659 C CA . ALA A 1 83 ? 13.911 6.000 -22.608 1.00 90.81 83 ALA A CA 1
ATOM 660 C C . ALA A 1 83 ? 15.258 6.436 -21.992 1.00 90.81 83 ALA A C 1
ATOM 662 O O . ALA A 1 83 ? 15.471 6.254 -20.796 1.00 90.81 83 ALA A O 1
ATOM 663 N N . ILE A 1 84 ? 16.144 7.070 -22.770 1.00 89.00 84 ILE A N 1
ATOM 664 C CA . ILE A 1 84 ? 17.414 7.622 -22.263 1.00 89.00 84 ILE A CA 1
ATOM 665 C C . ILE A 1 84 ? 17.168 8.733 -21.235 1.00 89.00 84 ILE A C 1
ATOM 667 O O . ILE A 1 84 ? 17.860 8.776 -20.219 1.00 89.00 84 ILE A O 1
ATOM 671 N N . GLU A 1 85 ? 16.216 9.633 -21.492 1.00 89.69 85 GLU A N 1
ATOM 672 C CA . GLU A 1 85 ? 15.855 10.711 -20.558 1.00 89.69 85 GLU A CA 1
ATOM 673 C C . GLU A 1 85 ? 15.364 10.137 -19.227 1.00 89.69 85 GLU A C 1
ATOM 675 O O . GLU A 1 85 ? 15.923 10.465 -18.183 1.00 89.69 85 GLU A O 1
ATOM 680 N N . ILE A 1 86 ? 14.432 9.180 -19.279 1.00 91.25 86 ILE A N 1
ATOM 681 C CA . ILE A 1 86 ? 13.912 8.486 -18.092 1.00 91.25 86 ILE A CA 1
ATOM 682 C C . ILE A 1 86 ? 15.045 7.830 -17.293 1.00 91.25 86 ILE A C 1
ATOM 684 O O . ILE A 1 86 ? 15.094 7.957 -16.071 1.00 91.25 86 ILE A O 1
ATOM 688 N N . VAL A 1 87 ? 15.979 7.140 -17.956 1.00 91.12 87 VAL A N 1
ATOM 689 C CA . VAL A 1 87 ? 17.104 6.480 -17.270 1.00 91.12 87 VAL A CA 1
ATOM 690 C C . VAL A 1 87 ? 18.065 7.499 -16.645 1.00 91.12 87 VAL A C 1
ATOM 692 O O . VAL A 1 87 ? 18.570 7.273 -15.544 1.00 91.12 87 VAL A O 1
ATOM 695 N N . ARG A 1 88 ? 18.320 8.633 -17.310 1.00 89.38 88 ARG A N 1
ATOM 696 C CA . ARG A 1 88 ? 19.158 9.713 -16.760 1.00 89.38 88 ARG A CA 1
ATOM 697 C C . ARG A 1 88 ? 18.523 10.342 -15.525 1.00 89.38 88 ARG A C 1
ATOM 699 O O . ARG A 1 88 ? 19.218 10.524 -14.525 1.00 89.38 88 ARG A O 1
ATOM 706 N N . ASP A 1 89 ? 17.228 10.623 -15.581 1.00 89.69 89 ASP A N 1
ATOM 707 C CA . ASP A 1 89 ? 16.477 11.161 -14.449 1.00 89.69 89 ASP A CA 1
ATOM 708 C C . ASP A 1 89 ? 16.464 10.159 -13.290 1.00 89.69 89 ASP A C 1
ATOM 710 O O . ASP A 1 89 ? 16.761 10.521 -12.152 1.00 89.69 89 ASP A O 1
ATOM 714 N N . ALA A 1 90 ? 16.278 8.870 -13.589 1.00 89.38 90 ALA A N 1
ATOM 715 C CA . ALA A 1 90 ? 16.334 7.801 -12.600 1.00 89.38 90 ALA A CA 1
ATOM 716 C C . ALA A 1 90 ? 17.703 7.692 -11.903 1.00 89.38 90 ALA A C 1
ATOM 718 O O . ALA A 1 90 ? 17.748 7.442 -10.699 1.00 89.38 90 ALA A O 1
ATOM 719 N N . LEU A 1 91 ? 18.819 7.913 -12.613 1.00 89.81 91 LEU A N 1
ATOM 720 C CA . LEU A 1 91 ? 20.158 7.949 -12.004 1.00 89.81 91 LEU A CA 1
ATOM 721 C C . LEU A 1 91 ? 20.318 9.130 -11.040 1.00 89.81 91 LEU A C 1
ATOM 723 O O . LEU A 1 91 ? 20.934 8.982 -9.985 1.00 89.81 91 LEU A O 1
ATOM 727 N N . VAL A 1 92 ? 19.780 10.303 -11.387 1.00 90.00 92 VAL A N 1
ATOM 728 C CA . VAL A 1 92 ? 19.823 11.488 -10.515 1.00 90.00 92 VAL A CA 1
ATOM 729 C C . VAL A 1 92 ? 18.955 11.274 -9.285 1.00 90.00 92 VAL A C 1
ATOM 731 O O . VAL A 1 92 ? 19.402 11.539 -8.164 1.00 90.00 92 VAL A O 1
ATOM 734 N N . ASP A 1 93 ? 17.744 10.766 -9.494 1.00 87.19 93 ASP A N 1
ATOM 735 C CA . ASP A 1 93 ? 16.815 10.448 -8.433 1.00 87.19 93 ASP A CA 1
ATOM 736 C C . ASP A 1 93 ? 17.426 9.376 -7.543 1.00 87.19 93 ASP A C 1
ATOM 738 O O . ASP A 1 93 ? 17.824 9.676 -6.427 1.00 87.19 93 ASP A O 1
ATOM 742 N N . HIS A 1 94 ? 17.624 8.148 -7.989 1.00 88.81 94 HIS A N 1
ATOM 743 C CA . HIS A 1 94 ? 18.073 7.055 -7.123 1.00 88.81 94 HIS A CA 1
ATOM 744 C C . HIS A 1 94 ? 19.542 7.127 -6.661 1.00 88.81 94 HIS A C 1
ATOM 746 O O . HIS A 1 94 ? 20.033 6.200 -6.014 1.00 88.81 94 HIS A O 1
ATOM 752 N N . LYS A 1 95 ? 20.253 8.240 -6.884 1.00 88.31 95 LYS A N 1
ATOM 753 C CA . LYS A 1 95 ? 21.607 8.437 -6.358 1.00 88.31 95 LYS A CA 1
ATOM 754 C C . LYS A 1 95 ? 21.642 8.348 -4.827 1.00 88.31 95 LYS A C 1
ATOM 756 O O . LYS A 1 95 ? 21.126 9.217 -4.122 1.00 88.31 95 LYS A O 1
ATOM 761 N N . GLY A 1 96 ? 22.326 7.325 -4.313 1.00 85.50 96 GLY A N 1
ATOM 762 C CA . GLY A 1 96 ? 22.469 7.086 -2.872 1.00 85.50 96 GLY A CA 1
ATOM 763 C C . GLY A 1 96 ? 21.200 6.560 -2.194 1.00 85.50 96 GLY A C 1
ATOM 764 O O . GLY A 1 96 ? 21.089 6.638 -0.971 1.00 85.50 96 GLY A O 1
ATOM 765 N N . ASP A 1 97 ? 20.241 6.059 -2.972 1.00 88.44 97 ASP A N 1
ATOM 766 C CA . ASP A 1 97 ? 19.054 5.387 -2.456 1.00 88.44 97 ASP A CA 1
ATOM 767 C C . ASP A 1 97 ? 19.417 3.994 -1.924 1.00 88.44 97 ASP A C 1
ATOM 769 O O . ASP A 1 97 ? 19.971 3.166 -2.637 1.00 88.44 97 ASP A O 1
ATOM 773 N N . VAL A 1 98 ? 19.095 3.734 -0.657 1.00 86.44 98 VAL A N 1
ATOM 774 C CA . VAL A 1 98 ? 19.377 2.452 0.007 1.00 86.44 98 VAL A CA 1
ATOM 775 C C . VAL A 1 98 ? 18.406 1.344 -0.389 1.00 86.44 98 VAL A C 1
ATOM 777 O O . VAL A 1 98 ? 18.704 0.173 -0.171 1.00 86.44 98 VAL A O 1
ATOM 780 N N . ASN A 1 99 ? 17.237 1.707 -0.923 1.00 87.44 99 ASN A N 1
ATOM 781 C CA . ASN A 1 99 ? 16.216 0.750 -1.336 1.00 87.44 99 ASN A CA 1
ATOM 782 C C . ASN A 1 99 ? 16.399 0.321 -2.797 1.00 87.44 99 ASN A C 1
ATOM 784 O O . ASN A 1 99 ? 15.815 -0.673 -3.217 1.00 87.44 99 ASN A O 1
ATOM 788 N N . PHE A 1 100 ? 17.173 1.073 -3.582 1.00 89.31 100 PHE A N 1
ATOM 789 C CA . PHE A 1 100 ? 17.430 0.759 -4.981 1.00 89.31 100 PHE A CA 1
ATOM 790 C C . PHE A 1 100 ? 18.592 -0.234 -5.079 1.00 89.31 100 PHE A C 1
ATOM 792 O O . PHE A 1 100 ? 19.632 -0.054 -4.444 1.00 89.31 100 PHE A O 1
ATOM 799 N N . LEU A 1 101 ? 18.419 -1.301 -5.859 1.00 88.50 101 LEU A N 1
ATOM 800 C CA . LEU A 1 101 ? 19.444 -2.332 -5.998 1.00 88.50 101 LEU A CA 1
ATOM 801 C C . LEU A 1 101 ? 20.704 -1.754 -6.653 1.00 88.50 101 LEU A C 1
ATOM 803 O O . LEU A 1 101 ? 20.647 -1.185 -7.745 1.00 88.50 101 LEU A O 1
ATOM 807 N N . ASN A 1 102 ? 21.856 -1.940 -6.004 1.00 87.94 102 ASN A N 1
ATOM 808 C CA . ASN A 1 102 ? 23.139 -1.452 -6.516 1.00 87.94 102 ASN A CA 1
ATOM 809 C C . ASN A 1 102 ? 23.471 -2.063 -7.883 1.00 87.94 102 ASN A C 1
ATOM 811 O O . ASN A 1 102 ? 24.068 -1.392 -8.723 1.00 87.94 102 ASN A O 1
ATOM 815 N N . GLU A 1 103 ? 23.084 -3.320 -8.116 1.00 86.75 103 GLU A N 1
ATOM 816 C CA . GLU A 1 103 ? 23.327 -4.008 -9.384 1.00 86.75 103 GLU A CA 1
ATOM 817 C C . GLU A 1 103 ? 22.553 -3.360 -10.536 1.00 86.75 103 GLU A C 1
ATOM 819 O O . GLU A 1 103 ? 23.105 -3.133 -11.615 1.00 86.75 103 GLU A O 1
ATOM 824 N N . ASP A 1 104 ? 21.290 -3.016 -10.283 1.00 87.88 104 ASP A N 1
ATOM 825 C CA . ASP A 1 104 ? 20.439 -2.338 -11.255 1.00 87.88 104 ASP A CA 1
ATOM 826 C C . ASP A 1 104 ? 20.940 -0.899 -11.482 1.00 87.88 104 ASP A C 1
ATOM 828 O O . ASP A 1 104 ? 20.976 -0.434 -12.616 1.00 87.88 104 ASP A O 1
ATOM 832 N N . TYR A 1 105 ? 21.441 -0.214 -10.446 1.00 89.88 105 TYR A N 1
ATOM 833 C CA . TYR A 1 105 ? 21.988 1.144 -10.586 1.00 89.88 105 TYR A CA 1
ATOM 834 C C . TYR A 1 105 ? 23.240 1.157 -11.472 1.00 89.88 105 TYR A C 1
ATOM 836 O O . TYR A 1 105 ? 23.357 1.970 -12.388 1.00 89.88 105 TYR A O 1
ATOM 844 N N . GLN A 1 106 ? 24.147 0.199 -11.265 1.00 89.75 106 GLN A N 1
ATOM 845 C CA . GLN A 1 106 ? 25.336 0.021 -12.105 1.00 89.75 106 GLN A CA 1
ATOM 846 C C . GLN A 1 106 ? 24.993 -0.393 -13.541 1.00 89.75 106 GLN A C 1
ATOM 848 O O . GLN A 1 106 ? 25.744 -0.095 -14.471 1.00 89.75 106 GLN A O 1
ATOM 853 N N . LEU A 1 107 ? 23.885 -1.112 -13.755 1.00 89.31 107 LEU A N 1
ATOM 854 C CA . LEU A 1 107 ? 23.374 -1.370 -15.100 1.00 89.31 107 LEU A CA 1
ATOM 855 C C . LEU A 1 107 ? 22.948 -0.060 -15.775 1.00 89.31 107 LEU A C 1
ATOM 857 O O . LEU A 1 107 ? 23.388 0.194 -16.893 1.00 89.31 107 LEU A O 1
ATOM 861 N N . LEU A 1 108 ? 22.184 0.800 -15.092 1.00 89.81 108 LEU A N 1
ATOM 862 C CA . LEU A 1 108 ? 21.782 2.105 -15.635 1.00 89.81 108 LEU A CA 1
ATOM 863 C C . LEU A 1 108 ? 22.991 2.996 -15.964 1.00 89.81 108 LEU A C 1
ATOM 865 O O . LEU A 1 108 ? 23.031 3.599 -17.035 1.00 89.81 108 LEU A O 1
ATOM 869 N N . GLU A 1 109 ? 24.010 3.038 -15.098 1.00 89.00 109 GLU A N 1
ATOM 870 C CA . GLU A 1 109 ? 25.251 3.782 -15.369 1.00 89.00 109 GLU A CA 1
ATOM 871 C C . GLU A 1 109 ? 25.960 3.280 -16.634 1.00 89.00 109 GLU A C 1
ATOM 873 O O . GLU A 1 109 ? 26.432 4.085 -17.441 1.00 89.00 109 GLU A O 1
ATOM 878 N N . ARG A 1 110 ? 26.001 1.957 -16.846 1.00 88.75 110 ARG A N 1
ATOM 879 C CA . ARG A 1 110 ? 26.582 1.352 -18.056 1.00 88.75 110 ARG A CA 1
ATOM 880 C C . ARG A 1 110 ? 25.752 1.629 -19.306 1.00 88.75 110 ARG A C 1
ATOM 882 O O . ARG A 1 110 ? 26.317 1.891 -20.363 1.00 88.75 110 ARG A O 1
ATOM 889 N N . LEU A 1 111 ? 24.426 1.608 -19.199 1.00 87.94 111 LEU A N 1
ATOM 890 C CA . LEU A 1 111 ? 23.542 1.942 -20.316 1.00 87.94 111 LEU A CA 1
ATOM 891 C C . LEU A 1 111 ? 23.720 3.404 -20.748 1.00 87.94 111 LEU A C 1
ATOM 893 O O . LEU A 1 111 ? 23.766 3.684 -21.945 1.00 87.94 111 LEU A O 1
ATOM 897 N N . VAL A 1 112 ? 23.887 4.324 -19.792 1.00 87.44 112 VAL A N 1
ATOM 898 C CA . VAL A 1 112 ? 24.100 5.754 -20.071 1.00 87.44 112 VAL A CA 1
ATOM 899 C C . VAL A 1 112 ? 25.512 6.049 -20.581 1.00 87.44 112 VAL A C 1
ATOM 901 O O . VAL A 1 112 ? 25.679 6.937 -21.416 1.00 87.44 112 VAL A O 1
ATOM 904 N N . SER A 1 113 ? 26.537 5.321 -20.130 1.00 84.25 113 SER A N 1
ATOM 905 C CA . SER A 1 113 ? 27.905 5.519 -20.630 1.00 84.25 113 SER A CA 1
ATOM 906 C C . SER A 1 113 ? 28.098 5.039 -22.070 1.00 84.25 113 SER A C 1
ATOM 908 O O . SER A 1 113 ? 28.963 5.559 -22.769 1.00 84.25 113 SER A O 1
ATOM 910 N N . GLN A 1 114 ? 27.274 4.092 -22.526 1.00 85.06 114 GLN A N 1
ATOM 911 C CA . GLN A 1 114 ? 27.305 3.528 -23.879 1.00 85.06 114 GLN A CA 1
ATOM 912 C C . GLN A 1 114 ? 26.327 4.203 -24.857 1.00 85.06 114 GLN A C 1
ATOM 914 O O . GLN A 1 114 ? 26.028 3.628 -25.902 1.00 85.06 114 GLN A O 1
ATOM 919 N N . ILE A 1 115 ? 25.812 5.401 -24.544 1.00 81.44 115 ILE A N 1
ATOM 920 C CA . ILE A 1 115 ? 24.913 6.131 -25.452 1.00 81.44 115 ILE A CA 1
ATOM 921 C C . ILE A 1 115 ? 25.641 6.414 -26.781 1.00 81.44 115 ILE A C 1
ATOM 923 O O . ILE A 1 115 ? 26.661 7.107 -26.764 1.00 81.44 115 ILE A O 1
ATOM 927 N N . PRO A 1 116 ? 25.128 5.930 -27.931 1.00 76.19 116 PRO A N 1
ATOM 928 C CA . PRO A 1 116 ? 25.702 6.236 -29.237 1.00 76.19 116 PRO A CA 1
ATOM 929 C C . PRO A 1 116 ? 25.624 7.740 -29.531 1.00 76.19 116 PRO A C 1
ATOM 931 O O . PRO A 1 116 ? 24.594 8.368 -29.293 1.00 76.19 116 PRO A O 1
ATOM 934 N N . GLU A 1 117 ? 26.693 8.323 -30.081 1.00 64.56 117 GLU A N 1
ATOM 935 C CA . GLU A 1 117 ? 26.745 9.759 -30.412 1.00 64.56 117 GLU A CA 1
ATOM 936 C C . GLU A 1 117 ? 25.818 10.153 -31.584 1.00 64.56 117 GLU A C 1
ATOM 938 O O . GLU A 1 117 ? 25.490 11.328 -31.717 1.00 64.56 117 GLU A O 1
ATOM 943 N N . ASN A 1 118 ? 25.345 9.188 -32.390 1.00 55.66 118 ASN A N 1
ATOM 944 C CA . ASN A 1 118 ? 24.364 9.383 -33.464 1.00 55.66 118 ASN A CA 1
ATOM 945 C C . ASN A 1 118 ? 23.274 8.301 -33.408 1.00 55.66 118 ASN A C 1
ATOM 947 O O . ASN A 1 118 ? 23.571 7.110 -33.462 1.00 55.66 118 ASN A O 1
ATOM 951 N N . THR A 1 119 ? 22.010 8.719 -33.346 1.00 53.59 119 THR A N 1
ATOM 952 C CA . THR A 1 119 ? 20.830 7.845 -33.189 1.00 53.59 119 THR A CA 1
ATOM 953 C C . THR A 1 119 ? 20.480 7.016 -34.441 1.00 53.59 119 THR A C 1
ATOM 955 O O . THR A 1 119 ? 19.570 6.197 -34.368 1.00 53.59 119 THR A O 1
ATOM 958 N N . ASP A 1 120 ? 21.203 7.170 -35.559 1.00 46.69 120 ASP A N 1
ATOM 959 C CA . ASP A 1 120 ? 20.857 6.538 -36.847 1.00 46.69 120 ASP A CA 1
ATOM 960 C C . ASP A 1 120 ? 21.821 5.438 -37.335 1.00 46.69 120 ASP A C 1
ATOM 962 O O . ASP A 1 120 ? 21.439 4.668 -38.212 1.00 46.69 120 ASP A O 1
ATOM 966 N N . ASP A 1 121 ? 23.014 5.276 -36.751 1.00 38.44 121 ASP A N 1
ATOM 967 C CA . ASP A 1 121 ? 23.987 4.275 -37.217 1.00 38.44 121 ASP A CA 1
ATOM 968 C C . ASP A 1 121 ? 24.383 3.314 -36.088 1.00 38.44 121 ASP A C 1
ATOM 970 O O . ASP A 1 121 ? 25.250 3.583 -35.254 1.00 38.44 121 ASP A O 1
ATOM 974 N N . LEU A 1 122 ? 23.727 2.152 -36.074 1.00 44.47 122 LEU A N 1
ATOM 975 C CA . LEU A 1 122 ? 24.091 1.013 -35.236 1.00 44.47 122 LEU A CA 1
ATOM 976 C C . LEU A 1 122 ? 25.328 0.309 -35.818 1.00 44.47 122 LEU A C 1
ATOM 978 O O . LEU A 1 122 ? 25.208 -0.688 -36.525 1.00 44.47 122 LEU A O 1
ATOM 982 N N . GLU A 1 123 ? 26.522 0.782 -35.465 1.00 33.94 123 GLU A N 1
ATOM 983 C CA . GLU A 1 123 ? 27.732 -0.048 -35.475 1.00 33.94 123 GLU A CA 1
ATOM 984 C C . GLU A 1 123 ? 28.303 -0.159 -34.057 1.00 33.94 123 GLU A C 1
ATOM 986 O O . GLU A 1 123 ? 28.817 0.792 -33.468 1.00 33.94 123 GLU A O 1
ATOM 991 N N . ILE A 1 124 ? 28.189 -1.367 -33.503 1.00 35.97 124 ILE A N 1
ATOM 992 C CA . ILE A 1 124 ? 28.696 -1.756 -32.188 1.00 35.97 124 ILE A CA 1
ATOM 993 C C . ILE A 1 124 ? 30.229 -1.677 -32.206 1.00 35.97 124 ILE A C 1
ATOM 995 O O . ILE A 1 124 ? 30.888 -2.469 -32.881 1.00 35.97 124 ILE A O 1
ATOM 999 N N . LYS A 1 125 ? 30.812 -0.772 -31.412 1.00 32.19 125 LYS A N 1
ATOM 1000 C CA . LYS A 1 125 ? 32.222 -0.852 -31.008 1.00 32.19 125 LYS A CA 1
ATOM 1001 C C . LYS A 1 125 ? 32.316 -1.405 -29.592 1.00 32.19 125 LYS A C 1
ATOM 1003 O O . LYS A 1 125 ? 31.954 -0.743 -28.625 1.00 32.19 125 LYS A O 1
ATOM 1008 N N . HIS A 1 126 ? 32.822 -2.630 -29.497 1.00 37.84 126 HIS A N 1
ATOM 1009 C CA . HIS A 1 126 ? 33.314 -3.208 -28.255 1.00 37.84 126 HIS A CA 1
ATOM 1010 C C . HIS A 1 126 ? 34.657 -2.577 -27.894 1.00 37.84 126 HIS A C 1
ATOM 1012 O O . HIS A 1 126 ? 35.573 -2.635 -28.705 1.00 37.84 126 HIS A O 1
ATOM 1018 N N . GLU A 1 127 ? 34.757 -2.020 -26.687 1.00 32.59 127 GLU A N 1
ATOM 1019 C CA . GLU A 1 127 ? 35.881 -2.203 -25.752 1.00 32.59 127 GLU A CA 1
ATOM 1020 C C . GLU A 1 127 ? 35.675 -1.293 -24.534 1.00 32.59 127 GLU A C 1
ATOM 1022 O O . GLU A 1 127 ? 35.844 -0.081 -24.630 1.00 32.59 127 GLU A O 1
ATOM 1027 N N . ILE A 1 128 ? 35.344 -1.873 -23.375 1.00 35.09 128 ILE A N 1
ATOM 1028 C CA . ILE A 1 128 ? 35.720 -1.292 -22.079 1.00 35.09 128 ILE A CA 1
ATOM 1029 C C . ILE A 1 128 ? 36.206 -2.430 -21.182 1.00 35.09 128 ILE A C 1
ATOM 1031 O O . ILE A 1 128 ? 35.493 -3.406 -20.952 1.00 35.09 128 ILE A O 1
ATOM 1035 N N . GLU A 1 129 ? 37.443 -2.268 -20.715 1.00 31.66 129 GLU A N 1
ATOM 1036 C CA . GLU A 1 129 ? 38.155 -3.116 -19.765 1.00 31.66 129 GLU A CA 1
ATOM 1037 C C . GLU A 1 129 ? 37.349 -3.347 -18.478 1.00 31.66 129 GLU A C 1
ATOM 1039 O O . GLU A 1 129 ? 36.909 -2.415 -17.800 1.00 31.66 129 GLU A O 1
ATOM 1044 N N . GLU A 1 130 ? 37.199 -4.621 -18.125 1.00 36.09 130 GLU A N 1
ATOM 1045 C CA . GLU A 1 130 ? 36.589 -5.079 -16.885 1.00 36.09 130 GLU A CA 1
ATOM 1046 C C . GLU A 1 130 ? 37.423 -4.673 -15.670 1.00 36.09 130 GLU A C 1
ATOM 1048 O O . GLU A 1 130 ? 38.605 -5.013 -15.545 1.00 36.09 130 GLU A O 1
ATOM 1053 N N . LYS A 1 131 ? 36.776 -4.018 -14.703 1.00 36.62 131 LYS A N 1
ATOM 1054 C CA . LYS A 1 131 ? 37.279 -4.008 -13.330 1.00 36.62 131 LYS A CA 1
ATOM 1055 C C . LYS A 1 131 ? 36.174 -3.814 -12.298 1.00 36.62 131 LYS A C 1
ATOM 1057 O O . LYS A 1 131 ? 36.194 -2.823 -11.581 1.00 36.62 131 LYS A O 1
ATOM 1062 N N . TYR A 1 132 ? 35.238 -4.758 -12.177 1.00 46.53 132 TYR A N 1
ATOM 1063 C CA . TYR A 1 132 ? 34.317 -4.771 -11.033 1.00 46.53 132 TYR A CA 1
ATOM 1064 C C . TYR A 1 132 ? 34.063 -6.171 -10.476 1.00 46.53 132 TYR A C 1
ATOM 1066 O O . TYR A 1 132 ? 34.203 -7.179 -11.154 1.00 46.53 132 TYR A O 1
ATOM 1074 N N . VAL A 1 133 ? 33.818 -6.173 -9.169 1.00 38.91 133 VAL A N 1
ATOM 1075 C CA . VAL A 1 133 ? 34.078 -7.241 -8.204 1.00 38.91 133 VAL A CA 1
ATOM 1076 C C . VAL A 1 133 ? 33.057 -8.376 -8.314 1.00 38.91 133 VAL A C 1
ATOM 1078 O O . VAL A 1 133 ? 31.858 -8.149 -8.169 1.00 38.91 133 VAL A O 1
ATOM 1081 N N . ASP A 1 134 ? 33.560 -9.601 -8.473 1.00 38.16 134 ASP A N 1
ATOM 1082 C CA . ASP A 1 134 ? 32.833 -10.877 -8.429 1.00 38.16 134 ASP A CA 1
ATOM 1083 C C . ASP A 1 134 ? 32.126 -11.105 -7.081 1.00 38.16 134 ASP A C 1
ATOM 1085 O O . ASP A 1 134 ? 32.607 -11.821 -6.203 1.00 38.16 134 ASP A O 1
ATOM 1089 N N . THR A 1 135 ? 30.964 -10.485 -6.880 1.00 44.12 135 THR A N 1
ATOM 1090 C CA . THR A 1 135 ? 30.034 -10.870 -5.797 1.00 44.12 135 THR A CA 1
ATOM 1091 C C . THR A 1 135 ? 28.599 -11.056 -6.292 1.00 44.12 135 THR A C 1
ATOM 1093 O O . THR A 1 135 ? 27.657 -11.066 -5.502 1.00 44.12 135 THR A O 1
ATOM 1096 N N . PHE A 1 136 ? 28.410 -11.205 -7.602 1.00 52.00 136 PHE A N 1
ATOM 1097 C CA . PHE A 1 136 ? 27.088 -11.274 -8.210 1.00 52.00 136 PHE A CA 1
ATOM 1098 C C . PHE A 1 136 ? 26.562 -12.715 -8.236 1.00 52.00 136 PHE A C 1
ATOM 1100 O O . PHE A 1 136 ? 27.279 -13.662 -8.553 1.00 52.00 136 PHE A O 1
ATOM 1107 N N . LYS A 1 137 ? 25.260 -12.895 -7.979 1.00 56.88 137 LYS A N 1
ATOM 1108 C CA . LYS A 1 137 ? 24.535 -13.997 -8.627 1.00 56.88 137 LYS A CA 1
ATOM 1109 C C . LYS A 1 137 ? 24.583 -13.670 -10.123 1.00 56.88 137 LYS A C 1
ATOM 1111 O O . LYS A 1 137 ? 24.053 -12.629 -10.494 1.00 56.88 137 LYS A O 1
ATOM 1116 N N . ASN A 1 138 ? 25.254 -14.480 -10.941 1.00 62.28 138 ASN A N 1
ATOM 1117 C CA . ASN A 1 138 ? 25.403 -14.264 -12.388 1.00 62.28 138 ASN A CA 1
ATOM 1118 C C . ASN A 1 138 ? 24.033 -14.256 -13.089 1.00 62.28 138 ASN A C 1
ATOM 1120 O O . ASN A 1 138 ? 23.589 -15.289 -13.580 1.00 62.28 138 ASN A O 1
ATOM 1124 N N . LYS A 1 139 ? 23.342 -13.114 -13.089 1.00 74.56 139 LYS A N 1
ATOM 1125 C CA . LYS A 1 139 ? 22.054 -12.936 -13.764 1.00 74.56 139 LYS A CA 1
ATOM 1126 C C . LYS A 1 139 ? 22.294 -12.380 -15.157 1.00 74.56 139 LYS A C 1
ATOM 1128 O O . LYS A 1 139 ? 22.960 -11.353 -15.305 1.00 74.56 139 LYS A O 1
ATOM 1133 N N . THR A 1 140 ? 21.735 -13.020 -16.176 1.00 74.25 140 THR A N 1
ATOM 1134 C CA . THR A 1 140 ? 22.077 -12.722 -17.572 1.00 74.25 140 THR A CA 1
ATOM 1135 C C . THR A 1 140 ? 21.626 -11.326 -18.000 1.00 74.25 140 THR A C 1
ATOM 1137 O O . THR A 1 140 ? 22.324 -10.662 -18.763 1.00 74.25 140 THR A O 1
ATOM 1140 N N .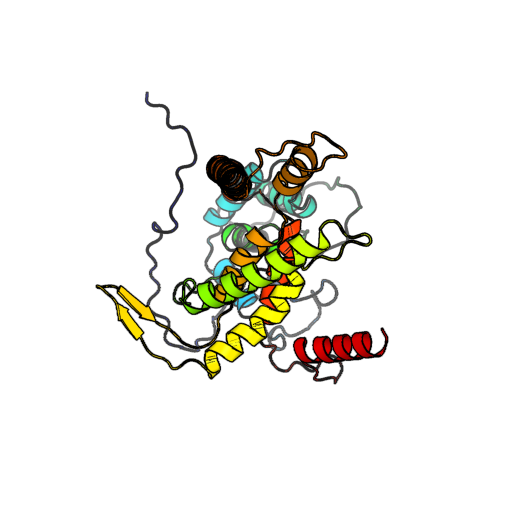 TYR A 1 141 ? 20.522 -10.819 -17.442 1.00 76.56 141 TYR A N 1
ATOM 1141 C CA . TYR A 1 141 ? 20.010 -9.480 -17.756 1.00 76.56 141 TYR A CA 1
ATOM 1142 C C . TYR A 1 141 ? 20.919 -8.325 -17.292 1.00 76.56 141 TYR A C 1
ATOM 1144 O O . TYR A 1 141 ? 20.719 -7.195 -17.722 1.00 76.56 141 TYR A O 1
ATOM 1152 N N . LEU A 1 142 ? 21.900 -8.572 -16.413 1.00 79.69 142 LEU A N 1
ATOM 1153 C CA . LEU A 1 142 ? 22.845 -7.539 -15.965 1.00 79.69 142 LEU A CA 1
ATOM 1154 C C . LEU A 1 142 ? 23.933 -7.247 -17.007 1.00 79.69 142 LEU A C 1
ATOM 1156 O O . LEU A 1 142 ? 24.695 -6.293 -16.840 1.00 79.69 142 LEU A O 1
ATOM 1160 N N . HIS A 1 143 ? 24.047 -8.053 -18.062 1.00 81.19 143 HIS A N 1
ATOM 1161 C CA . HIS A 1 143 ? 24.977 -7.820 -19.162 1.00 81.19 143 HIS A CA 1
ATOM 1162 C C . HIS A 1 143 ? 24.260 -7.142 -20.330 1.00 81.19 143 HIS A C 1
ATOM 1164 O O . HIS A 1 143 ? 23.129 -7.495 -20.667 1.00 81.19 143 HIS A O 1
ATOM 1170 N N . ILE A 1 144 ? 24.935 -6.184 -20.970 1.00 78.94 144 ILE A N 1
ATOM 1171 C CA . ILE A 1 144 ? 24.391 -5.474 -22.130 1.00 78.94 144 ILE A CA 1
ATOM 1172 C C . ILE A 1 144 ? 24.501 -6.388 -23.351 1.00 78.94 144 ILE A C 1
ATOM 1174 O O . ILE A 1 144 ? 25.591 -6.604 -23.872 1.00 78.94 144 ILE A O 1
ATOM 1178 N N . VAL A 1 145 ? 23.365 -6.957 -23.759 1.00 80.44 145 VAL A N 1
ATOM 1179 C CA . VAL A 1 145 ? 23.235 -7.842 -24.931 1.00 80.44 145 VAL A CA 1
ATOM 1180 C C . VAL A 1 145 ? 22.669 -7.062 -26.115 1.00 80.44 145 VAL A C 1
ATOM 1182 O O . VAL A 1 145 ? 23.197 -7.131 -27.218 1.00 80.44 145 VAL A O 1
ATOM 1185 N N . ASP A 1 146 ? 21.610 -6.294 -25.864 1.00 83.44 146 ASP A N 1
ATOM 1186 C CA . ASP A 1 146 ? 20.922 -5.459 -26.846 1.00 83.44 146 ASP A CA 1
ATOM 1187 C C . ASP A 1 146 ? 20.655 -4.095 -26.203 1.00 83.44 146 ASP A C 1
ATOM 1189 O O . ASP A 1 146 ? 19.727 -3.936 -25.406 1.00 83.44 146 ASP A O 1
ATOM 1193 N N . TRP A 1 147 ? 21.528 -3.128 -26.493 1.00 87.94 147 TRP A N 1
ATOM 1194 C CA . TRP A 1 147 ? 21.492 -1.801 -25.881 1.00 87.94 147 TRP A CA 1
ATOM 1195 C C . TRP A 1 147 ? 20.148 -1.076 -26.081 1.00 87.94 147 TRP A C 1
ATOM 1197 O O . TRP A 1 147 ? 19.532 -0.719 -25.073 1.00 87.94 147 TRP A O 1
ATOM 1207 N N . PRO A 1 148 ? 19.625 -0.883 -27.314 1.00 87.31 148 PRO A N 1
ATOM 1208 C CA . PRO A 1 148 ? 18.379 -0.139 -27.501 1.00 87.31 148 PRO A CA 1
ATOM 1209 C C . PRO A 1 148 ? 17.178 -0.818 -26.831 1.00 87.31 148 PRO A C 1
ATOM 1211 O O . PRO A 1 148 ? 16.306 -0.125 -26.306 1.00 87.31 148 PRO A O 1
ATOM 1214 N N . LEU A 1 149 ? 17.126 -2.154 -26.796 1.00 88.69 149 LEU A N 1
ATOM 1215 C CA . LEU A 1 149 ? 16.067 -2.871 -26.085 1.00 88.69 149 LEU A CA 1
ATOM 1216 C C . LEU A 1 149 ? 16.190 -2.720 -24.567 1.00 88.69 149 LEU A C 1
ATOM 1218 O O . LEU A 1 149 ? 15.193 -2.442 -23.906 1.00 88.69 149 LEU A O 1
ATOM 1222 N N . GLN A 1 150 ? 17.388 -2.894 -24.006 1.00 89.75 150 GLN A N 1
ATOM 1223 C CA . GLN A 1 150 ? 17.597 -2.827 -22.559 1.00 89.75 150 GLN A CA 1
ATOM 1224 C C . GLN A 1 150 ? 17.365 -1.424 -21.995 1.00 89.75 150 GLN A C 1
ATOM 1226 O O . GLN A 1 150 ? 16.780 -1.296 -20.924 1.00 89.75 150 GLN A O 1
ATOM 1231 N N . VAL A 1 151 ? 17.738 -0.368 -22.726 1.00 91.38 151 VAL A N 1
ATOM 1232 C CA . VAL A 1 151 ? 17.411 1.011 -22.325 1.00 91.38 151 VAL A CA 1
ATOM 1233 C C . VAL A 1 151 ? 15.896 1.202 -22.240 1.00 91.38 151 VAL A C 1
ATOM 1235 O O . VAL A 1 151 ? 15.402 1.730 -21.248 1.00 91.38 151 VAL A O 1
ATOM 1238 N N . ARG A 1 152 ? 15.142 0.728 -23.242 1.00 93.31 152 ARG A N 1
ATOM 1239 C CA . ARG A 1 152 ? 13.669 0.806 -23.247 1.00 93.31 152 ARG A CA 1
ATOM 1240 C C . ARG A 1 152 ? 13.047 -0.037 -22.140 1.00 93.31 152 ARG A C 1
ATOM 1242 O O . ARG A 1 152 ? 12.097 0.405 -21.508 1.00 93.31 152 ARG A O 1
ATOM 1249 N N . LEU A 1 153 ? 13.585 -1.230 -21.905 1.00 92.62 153 LEU A N 1
ATOM 1250 C CA . LEU A 1 153 ? 13.167 -2.156 -20.857 1.00 92.62 153 LEU A CA 1
ATOM 1251 C C . LEU A 1 153 ? 13.307 -1.526 -19.467 1.00 92.62 153 LEU A C 1
ATOM 1253 O O . LEU A 1 153 ? 12.324 -1.460 -18.733 1.00 92.62 153 LEU A O 1
ATOM 1257 N N . GLU A 1 154 ? 14.499 -1.038 -19.115 1.00 92.50 154 GLU A N 1
ATOM 1258 C CA . GLU A 1 154 ? 14.740 -0.426 -17.805 1.00 92.50 154 GLU A CA 1
ATOM 1259 C C . GLU A 1 154 ? 13.965 0.888 -17.645 1.00 92.50 154 GLU A C 1
ATOM 1261 O O . GLU A 1 154 ? 13.336 1.106 -16.611 1.00 92.50 154 GLU A O 1
ATOM 1266 N N . ALA A 1 155 ? 13.911 1.727 -18.685 1.00 92.88 155 ALA A N 1
ATOM 1267 C CA . ALA A 1 155 ? 13.099 2.941 -18.665 1.00 92.88 155 ALA A CA 1
ATOM 1268 C C . ALA A 1 155 ? 11.612 2.633 -18.442 1.00 92.88 155 ALA A C 1
ATOM 1270 O O . ALA A 1 155 ? 10.962 3.265 -17.610 1.00 92.88 155 ALA A O 1
ATOM 1271 N N . ALA A 1 156 ? 11.068 1.638 -19.148 1.00 93.19 156 ALA A N 1
ATOM 1272 C CA . ALA A 1 156 ? 9.674 1.249 -18.999 1.00 93.19 156 ALA A CA 1
ATOM 1273 C C . ALA A 1 156 ? 9.386 0.684 -17.602 1.00 93.19 156 ALA A C 1
ATOM 1275 O O . ALA A 1 156 ? 8.345 0.998 -17.029 1.00 93.19 156 ALA A O 1
ATOM 1276 N N . LEU A 1 157 ? 10.305 -0.104 -17.033 1.00 91.69 157 LEU A N 1
ATOM 1277 C CA . LE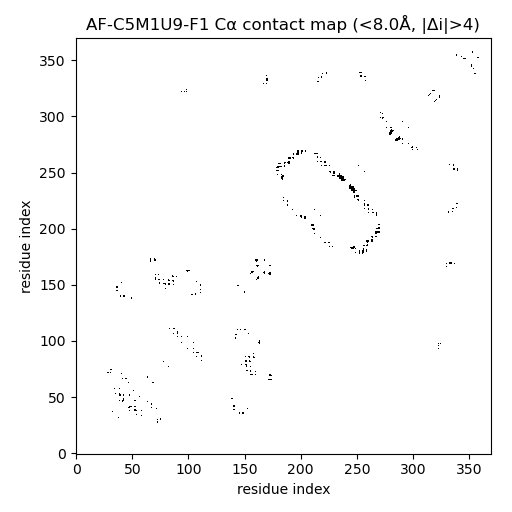U A 1 157 ? 10.188 -0.625 -15.668 1.00 91.69 157 LEU A CA 1
ATOM 1278 C C . LEU A 1 157 ? 10.159 0.479 -14.610 1.00 91.69 157 LEU A C 1
ATOM 1280 O O . LEU A 1 157 ? 9.427 0.337 -13.637 1.00 91.69 157 LEU A O 1
ATOM 1284 N N . ILE A 1 158 ? 10.944 1.542 -14.787 1.00 91.38 158 ILE A N 1
ATOM 1285 C CA . ILE A 1 158 ? 11.033 2.656 -13.832 1.00 91.38 158 ILE A CA 1
ATOM 1286 C C . ILE A 1 158 ? 9.851 3.620 -13.983 1.00 91.38 158 ILE A C 1
ATOM 1288 O O . ILE A 1 158 ? 9.361 4.148 -12.989 1.00 91.38 158 ILE A O 1
ATOM 1292 N N . HIS A 1 159 ? 9.402 3.867 -15.216 1.00 91.19 159 HIS A N 1
ATOM 1293 C CA . HIS A 1 159 ? 8.366 4.861 -15.502 1.00 91.19 159 HIS A CA 1
ATOM 1294 C C . HIS A 1 159 ? 6.941 4.303 -15.399 1.00 91.19 159 HIS A C 1
ATOM 1296 O O . HIS A 1 159 ? 6.070 4.935 -14.809 1.00 91.19 159 HIS A O 1
ATOM 1302 N N . PHE A 1 160 ? 6.681 3.126 -15.980 1.00 90.81 160 PHE A N 1
ATOM 1303 C CA . PHE A 1 160 ? 5.341 2.517 -16.001 1.00 90.81 160 PHE A CA 1
ATOM 1304 C C . PHE A 1 160 ? 5.130 1.491 -14.888 1.00 90.81 160 PHE A C 1
ATOM 1306 O O . PHE A 1 160 ? 4.024 0.986 -14.714 1.00 90.81 160 PHE A O 1
ATOM 1313 N N . HIS A 1 161 ? 6.175 1.170 -14.130 1.00 91.31 161 HIS A N 1
ATOM 1314 C CA . HIS A 1 161 ? 6.074 0.322 -12.957 1.00 91.31 161 HIS A CA 1
ATOM 1315 C C . HIS A 1 161 ? 7.009 0.825 -11.850 1.00 91.31 161 HIS A C 1
ATOM 1317 O O . HIS A 1 161 ? 7.602 1.892 -11.954 1.00 91.31 161 HIS A O 1
ATOM 1323 N N . SER A 1 162 ? 7.103 0.088 -10.743 1.00 90.31 162 SER A N 1
ATOM 1324 C CA . SER A 1 162 ? 7.993 0.462 -9.648 1.00 90.31 162 SER A CA 1
ATOM 1325 C C . SER A 1 162 ? 9.429 0.006 -9.935 1.00 90.31 162 SER A C 1
ATOM 1327 O O . SER A 1 162 ? 9.626 -1.175 -10.241 1.00 90.31 162 SER A O 1
ATOM 1329 N N . PRO A 1 163 ? 10.449 0.854 -9.704 1.00 89.44 163 PRO A N 1
ATOM 1330 C CA . PRO A 1 163 ? 11.847 0.424 -9.762 1.00 89.44 163 PRO A CA 1
ATOM 1331 C C . PRO A 1 163 ? 12.156 -0.670 -8.727 1.00 89.44 163 PRO A C 1
ATOM 1333 O O . PRO A 1 163 ? 12.958 -1.567 -8.977 1.00 89.44 163 PRO A O 1
ATOM 1336 N N . TYR A 1 164 ? 11.475 -0.637 -7.578 1.00 90.50 164 TYR A N 1
ATOM 1337 C CA . TYR A 1 164 ? 11.679 -1.572 -6.472 1.00 90.50 164 TYR A CA 1
ATOM 1338 C C . TYR A 1 164 ? 10.997 -2.922 -6.738 1.00 90.50 164 TYR A C 1
ATOM 1340 O O . TYR A 1 164 ? 9.762 -2.958 -6.842 1.00 90.50 164 TYR A O 1
ATOM 1348 N N . PRO A 1 165 ? 11.749 -4.037 -6.812 1.00 88.19 165 PRO A N 1
ATOM 1349 C CA . PRO A 1 165 ? 11.188 -5.371 -7.036 1.00 88.19 165 PRO A CA 1
ATOM 1350 C C . PRO A 1 165 ? 10.147 -5.792 -5.990 1.00 88.19 165 PRO A C 1
ATOM 1352 O O . PRO A 1 165 ? 9.179 -6.471 -6.322 1.00 88.19 165 PRO A O 1
ATOM 1355 N N . GLU A 1 166 ? 10.306 -5.366 -4.737 1.00 88.19 166 GLU A N 1
ATOM 1356 C CA . GLU A 1 166 ? 9.409 -5.706 -3.628 1.00 88.19 166 GLU A CA 1
ATOM 1357 C C . GLU A 1 166 ? 8.016 -5.102 -3.819 1.00 88.19 166 GLU A C 1
ATOM 1359 O O . GLU A 1 166 ? 7.014 -5.732 -3.485 1.00 88.19 166 GLU A O 1
ATOM 1364 N N . ILE A 1 167 ? 7.944 -3.891 -4.382 1.00 90.25 167 ILE A N 1
ATOM 1365 C CA . ILE A 1 167 ? 6.673 -3.251 -4.731 1.00 90.25 167 ILE A CA 1
ATOM 1366 C C . ILE A 1 167 ? 6.075 -3.930 -5.966 1.00 90.25 167 ILE A C 1
ATOM 1368 O O . ILE A 1 167 ? 4.873 -4.201 -5.991 1.00 90.25 167 ILE A O 1
ATOM 1372 N N . ARG A 1 168 ? 6.898 -4.258 -6.973 1.00 89.00 168 ARG A N 1
ATOM 1373 C CA . ARG A 1 168 ? 6.432 -4.956 -8.184 1.00 89.00 168 ARG A CA 1
ATOM 1374 C C . ARG A 1 168 ? 5.784 -6.299 -7.868 1.00 89.00 168 ARG A C 1
ATOM 1376 O O . ARG A 1 168 ? 4.749 -6.633 -8.425 1.00 89.00 168 ARG A O 1
ATOM 1383 N N . ALA A 1 169 ? 6.324 -7.030 -6.898 1.00 86.88 169 ALA A N 1
ATOM 1384 C CA . ALA A 1 169 ? 5.770 -8.314 -6.478 1.00 86.88 169 ALA A CA 1
ATOM 1385 C C . ALA A 1 169 ? 4.351 -8.227 -5.877 1.00 86.88 169 ALA A C 1
ATOM 1387 O O . ALA A 1 169 ? 3.672 -9.247 -5.766 1.00 86.88 169 ALA A O 1
ATOM 1388 N N . ILE A 1 170 ? 3.900 -7.040 -5.452 1.00 88.69 170 ILE A N 1
ATOM 1389 C CA . ILE A 1 170 ? 2.644 -6.868 -4.705 1.00 88.69 170 ILE A CA 1
ATOM 1390 C C . ILE A 1 170 ? 1.676 -5.869 -5.348 1.00 88.69 170 ILE A C 1
ATOM 1392 O O . ILE A 1 170 ? 0.552 -5.739 -4.869 1.00 88.69 170 ILE A O 1
ATOM 1396 N N . THR A 1 171 ? 2.073 -5.198 -6.429 1.00 88.12 171 THR A N 1
ATOM 1397 C CA . THR A 1 171 ? 1.268 -4.190 -7.142 1.00 88.12 171 THR A CA 1
ATOM 1398 C C . THR A 1 171 ? 1.140 -4.524 -8.623 1.00 88.12 171 THR A C 1
ATOM 1400 O O . THR A 1 171 ? 1.909 -5.325 -9.144 1.00 88.12 171 THR A O 1
ATOM 1403 N N . GLU A 1 172 ? 0.155 -3.923 -9.285 1.00 87.56 172 GLU A N 1
ATOM 1404 C CA . GLU A 1 172 ? -0.042 -4.031 -10.732 1.00 87.56 172 GLU A CA 1
ATOM 1405 C C . GLU A 1 172 ? 0.457 -2.746 -11.409 1.00 87.56 172 GLU A C 1
ATOM 1407 O O . GLU A 1 172 ? 0.364 -1.670 -10.812 1.00 87.56 172 GLU A O 1
ATOM 1412 N N . PRO A 1 173 ? 1.020 -2.830 -12.627 1.00 87.12 173 PRO A N 1
ATOM 1413 C CA . PRO A 1 173 ? 1.536 -1.668 -13.352 1.00 87.12 173 PRO A CA 1
ATOM 1414 C C . PRO A 1 173 ? 0.433 -0.825 -14.016 1.00 87.12 173 PRO A C 1
ATOM 1416 O O . PRO A 1 173 ? 0.714 0.235 -14.568 1.00 87.12 173 PRO A O 1
ATOM 1419 N N . PHE A 1 174 ? -0.816 -1.289 -13.986 1.00 87.62 174 PHE A N 1
ATOM 1420 C CA . PHE A 1 174 ? -1.975 -0.588 -14.526 1.00 87.62 174 PHE A CA 1
ATOM 1421 C C . PHE A 1 174 ? -3.069 -0.476 -13.461 1.00 87.62 174 PHE A C 1
ATOM 1423 O O . PHE A 1 174 ? -3.120 -1.268 -12.521 1.00 87.62 174 PHE A O 1
ATOM 1430 N N . ASP A 1 175 ? -3.949 0.510 -13.623 1.00 87.00 175 ASP A N 1
ATOM 1431 C CA . ASP A 1 175 ? -5.115 0.709 -12.766 1.00 87.00 175 ASP A CA 1
ATOM 1432 C C . ASP A 1 175 ? -6.368 0.938 -13.618 1.00 87.00 175 ASP A C 1
ATOM 1434 O O . ASP A 1 175 ? -6.302 1.582 -14.663 1.00 87.00 175 ASP A O 1
ATOM 1438 N N . ASP A 1 176 ? -7.513 0.428 -13.160 1.00 87.88 176 ASP A N 1
ATOM 1439 C CA . ASP A 1 176 ? -8.821 0.705 -13.761 1.00 87.88 176 ASP A CA 1
ATOM 1440 C C . ASP A 1 176 ? -9.561 1.763 -12.918 1.00 87.88 176 ASP A C 1
ATOM 1442 O O . ASP A 1 176 ? -10.053 1.449 -11.821 1.00 87.88 176 ASP A O 1
ATOM 1446 N N . PRO A 1 177 ? -9.667 3.021 -13.390 1.00 88.25 177 PRO A N 1
ATOM 1447 C CA . PRO A 1 177 ? -10.300 4.104 -12.639 1.00 88.25 177 PRO A CA 1
ATOM 1448 C C . PRO A 1 177 ? -11.823 3.952 -12.515 1.00 88.25 177 PRO A C 1
ATOM 1450 O O . PRO A 1 177 ? -12.434 4.656 -11.713 1.00 88.25 177 PRO A O 1
ATOM 1453 N N . SER A 1 178 ? -12.451 3.044 -13.271 1.00 88.19 178 SER A N 1
ATOM 1454 C CA . SER A 1 178 ? -13.899 2.819 -13.220 1.00 88.19 178 SER A CA 1
ATOM 1455 C C . SER A 1 178 ? -14.343 1.977 -12.018 1.00 88.19 178 SER A C 1
ATOM 1457 O O . SER A 1 178 ? -15.514 2.018 -11.629 1.00 88.19 178 SER A O 1
ATOM 1459 N N . ILE A 1 179 ? -13.416 1.237 -11.397 1.00 88.62 179 ILE A N 1
ATOM 1460 C CA . ILE A 1 179 ? -13.709 0.384 -10.241 1.00 88.62 179 ILE A CA 1
ATOM 1461 C C . ILE A 1 179 ? -14.072 1.261 -9.031 1.00 88.62 179 ILE A C 1
ATOM 1463 O O . ILE A 1 179 ? -13.259 2.090 -8.609 1.00 88.62 179 ILE A O 1
ATOM 1467 N N . PRO A 1 180 ? -15.247 1.054 -8.403 1.00 87.56 180 PRO A N 1
ATOM 1468 C CA . PRO A 1 180 ? -15.654 1.836 -7.245 1.00 87.56 180 PRO A CA 1
ATOM 1469 C C . PRO A 1 180 ? -14.720 1.581 -6.057 1.00 87.56 180 PRO A C 1
ATOM 1471 O O . PRO A 1 180 ? -14.377 0.438 -5.751 1.00 87.56 180 PRO A O 1
ATOM 1474 N N . VAL A 1 181 ? -14.334 2.661 -5.375 1.00 90.44 181 VAL A N 1
ATOM 1475 C CA . VAL A 1 181 ? -13.451 2.633 -4.193 1.00 90.44 181 VAL A CA 1
ATOM 1476 C C . VAL A 1 181 ? -14.222 3.034 -2.943 1.00 90.44 181 VAL A C 1
ATOM 1478 O O . VAL A 1 181 ? -14.251 2.306 -1.953 1.00 90.44 181 VAL A O 1
ATOM 1481 N N . GLU A 1 182 ? -14.859 4.201 -2.995 1.00 91.12 182 GLU A N 1
ATOM 1482 C CA . GLU A 1 182 ? -15.610 4.783 -1.891 1.00 91.12 182 GLU A CA 1
ATOM 1483 C C . GLU A 1 182 ? -17.086 4.397 -2.006 1.00 91.12 182 GLU A C 1
ATOM 1485 O O . GLU A 1 182 ? -17.835 4.942 -2.815 1.00 91.12 182 GLU A O 1
ATOM 1490 N N . THR A 1 183 ? -17.515 3.431 -1.197 1.00 91.56 183 THR A N 1
ATOM 1491 C CA . THR A 1 183 ? -18.903 2.961 -1.180 1.00 91.56 183 THR A CA 1
ATOM 1492 C C . THR A 1 183 ? -19.427 2.892 0.248 1.00 91.56 183 THR A C 1
ATOM 1494 O O . THR A 1 183 ? -18.670 2.785 1.217 1.00 91.56 183 THR A O 1
ATOM 1497 N N . PHE A 1 184 ? -20.751 2.927 0.414 1.00 91.00 184 PHE A N 1
ATOM 1498 C CA . PHE A 1 184 ? -21.359 2.878 1.746 1.00 91.00 184 PHE A CA 1
ATOM 1499 C C . PHE A 1 184 ? -20.970 1.607 2.520 1.00 91.00 184 PHE A C 1
ATOM 1501 O O . PHE A 1 184 ? -20.704 1.657 3.724 1.00 91.00 184 PHE A O 1
ATOM 1508 N N . ARG A 1 185 ? -20.880 0.469 1.820 1.00 92.50 185 ARG A N 1
ATOM 1509 C CA . ARG A 1 185 ? -20.482 -0.810 2.418 1.00 92.50 185 ARG A CA 1
ATOM 1510 C C . ARG A 1 185 ? -19.056 -0.795 2.967 1.00 92.50 185 ARG A C 1
ATOM 1512 O O . ARG A 1 185 ? -18.828 -1.374 4.024 1.00 92.50 185 ARG A O 1
ATOM 1519 N N . VAL A 1 186 ? -18.125 -0.086 2.322 1.00 94.75 186 VAL A N 1
ATOM 1520 C CA . VAL A 1 186 ? -16.743 0.062 2.809 1.00 94.75 186 VAL A CA 1
ATOM 1521 C C . VAL A 1 186 ? -16.711 0.753 4.165 1.00 94.75 186 VAL A C 1
ATOM 1523 O O . VAL A 1 186 ? -16.037 0.270 5.077 1.00 94.75 186 VAL A O 1
ATOM 1526 N N . TYR A 1 187 ? -17.471 1.843 4.319 1.00 94.31 187 TYR A N 1
ATOM 1527 C CA . TYR A 1 187 ? -17.587 2.548 5.593 1.00 94.31 187 TYR A CA 1
ATOM 1528 C C . TYR A 1 187 ? -18.256 1.689 6.653 1.00 94.31 187 TYR A C 1
ATOM 1530 O O . TYR A 1 187 ? -17.747 1.603 7.766 1.00 94.31 187 TYR A O 1
ATOM 1538 N N . PHE A 1 188 ? -19.364 1.026 6.321 1.00 94.38 188 PHE A N 1
ATOM 1539 C CA . PHE A 1 188 ? -20.067 0.185 7.284 1.00 94.38 188 PHE A CA 1
ATOM 1540 C C . PHE A 1 188 ? -19.177 -0.957 7.792 1.00 94.38 188 PHE A C 1
ATOM 1542 O O . PHE A 1 188 ? -19.006 -1.117 9.000 1.00 94.38 188 PHE A O 1
ATOM 1549 N N . ILE A 1 189 ? -18.572 -1.724 6.880 1.00 95.38 189 ILE A N 1
ATOM 1550 C CA . ILE A 1 189 ? -17.720 -2.871 7.215 1.00 95.38 189 ILE A CA 1
ATOM 1551 C C . ILE A 1 189 ? -16.444 -2.401 7.927 1.00 95.38 189 ILE A C 1
ATOM 1553 O O . ILE A 1 189 ? -16.070 -2.969 8.954 1.00 95.38 189 ILE A O 1
ATOM 1557 N N . GLY A 1 190 ? -15.793 -1.351 7.416 1.00 95.81 190 GLY A N 1
ATOM 1558 C CA . GLY A 1 190 ? -14.584 -0.783 8.010 1.00 95.81 190 GLY A CA 1
ATOM 1559 C C . GLY A 1 190 ? -14.826 -0.279 9.433 1.00 95.81 190 GLY A C 1
ATOM 1560 O O . GLY A 1 190 ? -14.126 -0.691 10.354 1.00 95.81 190 GLY A O 1
ATOM 1561 N N . LEU A 1 191 ? -15.863 0.540 9.643 1.00 96.19 191 LEU A N 1
ATOM 1562 C CA . LEU A 1 191 ? -16.211 1.076 10.964 1.00 96.19 191 LEU A CA 1
ATOM 1563 C C . LEU A 1 191 ? -16.678 -0.011 11.936 1.00 96.19 191 LEU A C 1
ATOM 1565 O O . LEU A 1 191 ? -16.360 0.064 13.123 1.00 96.19 191 LEU A O 1
ATOM 1569 N N . PHE A 1 192 ? -17.393 -1.032 11.455 1.00 96.44 192 PHE A N 1
ATOM 1570 C CA . PHE A 1 192 ? -17.774 -2.185 12.269 1.00 96.44 192 PHE A CA 1
ATOM 1571 C C . PHE A 1 192 ? -16.539 -2.907 12.821 1.00 96.44 192 PHE A C 1
ATOM 1573 O O . PHE A 1 192 ? -16.430 -3.108 14.033 1.00 96.44 192 PHE A O 1
ATOM 1580 N N . TRP A 1 193 ? -15.573 -3.243 11.961 1.00 96.00 193 TRP A N 1
ATOM 1581 C CA . TRP A 1 193 ? -14.346 -3.910 12.396 1.00 96.00 193 TRP A CA 1
ATOM 1582 C C . TRP A 1 193 ? -13.434 -2.998 13.217 1.00 96.00 193 TRP A C 1
ATOM 1584 O O . TRP A 1 193 ? -12.814 -3.476 14.165 1.00 96.00 193 TRP A O 1
ATOM 1594 N N . THR A 1 194 ? -13.405 -1.693 12.939 1.00 95.69 194 THR A N 1
ATOM 1595 C CA . THR A 1 194 ? -12.756 -0.699 13.804 1.00 95.69 194 THR A CA 1
ATOM 1596 C C . THR A 1 194 ? -13.355 -0.716 15.206 1.00 95.69 194 THR A C 1
ATOM 1598 O O . THR A 1 194 ? -12.614 -0.823 16.178 1.00 95.69 194 THR A O 1
ATOM 1601 N N . PHE A 1 195 ? -14.683 -0.683 15.339 1.00 95.06 195 PHE A N 1
ATOM 1602 C CA . PHE A 1 195 ? -15.345 -0.738 16.642 1.00 95.06 195 PHE A CA 1
ATOM 1603 C C . PHE A 1 195 ? -15.003 -2.027 17.405 1.00 95.06 195 PHE A C 1
ATOM 1605 O O . PHE A 1 195 ? -14.580 -1.969 18.562 1.00 95.06 195 PHE A O 1
ATOM 1612 N N . VAL A 1 196 ? -15.129 -3.185 16.748 1.00 94.75 196 VAL A N 1
ATOM 1613 C CA . VAL A 1 196 ? -14.828 -4.495 17.347 1.00 94.75 196 VAL A CA 1
ATOM 1614 C C . VAL A 1 196 ? -13.354 -4.599 17.745 1.00 94.75 196 VAL A C 1
ATOM 1616 O O . VAL A 1 196 ? -13.043 -4.964 18.881 1.00 94.75 196 VAL A O 1
ATOM 1619 N N . GLY A 1 197 ? -12.436 -4.251 16.843 1.00 93.56 197 GLY A N 1
ATOM 1620 C CA . GLY A 1 197 ? -11.002 -4.350 17.097 1.00 93.56 197 GLY A CA 1
ATOM 1621 C C . GLY A 1 197 ? -10.518 -3.359 18.147 1.00 93.56 197 GLY A C 1
ATOM 1622 O O . GLY A 1 197 ? -9.772 -3.755 19.037 1.00 93.56 197 GLY A O 1
ATOM 1623 N N . SER A 1 198 ? -10.994 -2.110 18.137 1.00 92.31 198 SER A N 1
ATOM 1624 C CA . SER A 1 198 ? -10.668 -1.141 19.190 1.00 92.31 198 SER A CA 1
ATOM 1625 C C . SER A 1 198 ? -11.171 -1.594 20.563 1.00 92.31 198 SER A C 1
ATOM 1627 O O . SER A 1 198 ? -10.465 -1.396 21.553 1.00 92.31 198 SER A O 1
ATOM 1629 N N . LEU A 1 199 ? -12.345 -2.233 20.645 1.00 91.75 199 LEU A N 1
ATOM 1630 C CA . LEU A 1 199 ? -12.873 -2.782 21.897 1.00 91.75 199 LEU A CA 1
ATOM 1631 C C . LEU A 1 199 ? -11.994 -3.924 22.426 1.00 91.75 199 LEU A C 1
ATOM 1633 O O . LEU A 1 199 ? -11.595 -3.899 23.591 1.00 91.75 199 LEU A O 1
ATOM 1637 N N . ILE A 1 200 ? -11.648 -4.886 21.567 1.00 91.75 200 ILE A N 1
ATOM 1638 C CA . ILE A 1 200 ? -10.768 -6.010 21.916 1.00 91.75 200 ILE A CA 1
ATOM 1639 C C . ILE A 1 200 ? -9.386 -5.486 22.326 1.00 91.75 200 ILE A C 1
ATOM 1641 O O . ILE A 1 200 ? -8.916 -5.778 23.426 1.00 91.75 200 ILE A O 1
ATOM 1645 N N . ASN A 1 201 ? -8.760 -4.653 21.494 1.00 92.00 201 ASN A N 1
ATOM 1646 C CA . ASN A 1 201 ? -7.408 -4.150 21.730 1.00 92.00 201 ASN A CA 1
ATOM 1647 C C . ASN A 1 201 ? -7.332 -3.308 23.002 1.00 92.00 201 ASN A C 1
ATOM 1649 O O . ASN A 1 201 ? -6.421 -3.503 23.800 1.00 92.00 201 ASN A O 1
ATOM 1653 N N . SER A 1 202 ? -8.312 -2.435 23.254 1.00 88.88 202 SER A N 1
ATOM 1654 C CA . SER A 1 202 ? -8.352 -1.636 24.486 1.00 88.88 202 SER A CA 1
ATOM 1655 C C . SER A 1 202 ? -8.555 -2.502 25.732 1.00 88.88 202 SER A C 1
ATOM 1657 O O . SER A 1 202 ? -7.967 -2.224 26.776 1.00 88.88 202 SER A O 1
ATOM 1659 N N . PHE A 1 203 ? -9.355 -3.569 25.637 1.00 88.00 203 PHE A N 1
ATOM 1660 C CA . PHE A 1 203 ? -9.607 -4.480 26.753 1.00 88.00 203 PHE A CA 1
ATOM 1661 C C . PHE A 1 203 ? -8.379 -5.323 27.125 1.00 88.00 203 PHE A C 1
ATOM 1663 O O . PHE A 1 203 ? -8.095 -5.525 28.309 1.00 88.00 203 PHE A O 1
ATOM 1670 N N . PHE A 1 204 ? -7.640 -5.812 26.128 1.00 89.56 204 PHE A N 1
ATOM 1671 C CA . PHE A 1 204 ? -6.452 -6.640 26.344 1.00 89.56 204 PHE A CA 1
ATOM 1672 C C . PHE A 1 204 ? -5.160 -5.837 26.532 1.00 89.56 204 PHE A C 1
ATOM 1674 O O . PHE A 1 204 ? -4.169 -6.409 26.977 1.00 89.56 204 PHE A O 1
ATOM 1681 N N . TYR A 1 205 ? -5.173 -4.524 26.284 1.00 87.75 205 TYR A N 1
ATOM 1682 C CA . TYR A 1 205 ? -3.989 -3.662 26.348 1.00 87.75 205 TYR A CA 1
ATOM 1683 C C . TYR A 1 205 ? -3.211 -3.751 27.677 1.00 87.75 205 TYR A C 1
ATOM 1685 O O . TYR A 1 205 ? -1.985 -3.714 27.682 1.00 87.75 205 TYR A O 1
ATOM 1693 N N . HIS A 1 206 ? -3.904 -3.909 28.811 1.00 84.19 206 HIS A N 1
ATOM 1694 C CA . HIS A 1 206 ? -3.275 -4.017 30.137 1.00 84.19 206 HIS A CA 1
ATOM 1695 C C . HIS A 1 206 ? -3.063 -5.457 30.628 1.00 84.19 206 HIS A C 1
ATOM 1697 O O . HIS A 1 206 ? -2.618 -5.659 31.759 1.00 84.19 206 HIS A O 1
ATOM 1703 N N . ARG A 1 207 ? -3.412 -6.469 29.828 1.00 86.12 207 ARG A N 1
ATOM 1704 C CA . ARG A 1 207 ? -3.280 -7.875 30.222 1.00 86.12 207 ARG A CA 1
ATOM 1705 C C . ARG A 1 207 ? -1.895 -8.405 29.864 1.00 86.12 207 ARG A C 1
ATOM 1707 O O . ARG A 1 207 ? -1.320 -8.034 28.847 1.00 86.12 207 ARG A O 1
ATOM 1714 N N . MET A 1 208 ? -1.376 -9.293 30.708 1.00 79.50 208 MET A N 1
ATOM 1715 C CA . MET A 1 208 ? -0.152 -10.047 30.448 1.00 79.50 208 MET A CA 1
ATOM 1716 C C . MET A 1 208 ? -0.488 -11.545 30.459 1.00 79.50 208 MET A C 1
ATOM 1718 O O . MET A 1 208 ? -0.987 -12.021 31.482 1.00 79.50 208 MET A O 1
ATOM 1722 N N . PRO A 1 209 ? -0.245 -12.283 29.360 1.00 81.50 209 PRO A N 1
ATOM 1723 C CA . PRO A 1 209 ? 0.271 -11.818 28.064 1.00 81.50 209 PRO A CA 1
ATOM 1724 C C . PRO A 1 209 ? -0.728 -10.914 27.313 1.00 81.50 209 PRO A C 1
ATOM 1726 O O . PRO A 1 209 ? -1.942 -11.062 27.453 1.00 81.50 209 PRO A O 1
ATOM 1729 N N . GLY A 1 210 ? -0.208 -9.956 26.539 1.00 77.44 210 GLY A N 1
ATOM 1730 C CA . GLY A 1 210 ? -1.024 -9.032 25.750 1.00 77.44 210 GLY A CA 1
ATOM 1731 C C . GLY A 1 210 ? -1.545 -9.709 24.486 1.00 77.44 210 GLY A C 1
ATOM 1732 O O . GLY A 1 210 ? -0.766 -10.274 23.723 1.00 77.44 210 GLY A O 1
ATOM 1733 N N . ILE A 1 211 ? -2.857 -9.650 24.265 1.00 85.31 211 ILE A N 1
ATOM 1734 C CA . ILE A 1 211 ? -3.509 -10.142 23.047 1.00 85.31 211 ILE A CA 1
ATOM 1735 C C . ILE A 1 211 ? -3.939 -8.918 22.240 1.00 85.31 211 ILE A C 1
ATOM 1737 O O . ILE A 1 211 ? -4.570 -8.015 22.786 1.00 85.31 211 ILE A O 1
ATOM 1741 N N . SER A 1 212 ? -3.608 -8.871 20.953 1.00 87.69 212 SER A N 1
ATOM 1742 C CA . SER A 1 212 ? -4.049 -7.802 20.060 1.00 87.69 212 SER A CA 1
ATOM 1743 C C . SER A 1 212 ? -4.555 -8.362 18.738 1.00 87.69 212 SER A C 1
ATOM 1745 O O . SER A 1 212 ? -4.084 -9.376 18.223 1.00 87.69 212 SER A O 1
ATOM 1747 N N . LEU A 1 213 ? -5.553 -7.682 18.196 1.00 90.19 213 LEU A N 1
ATOM 1748 C CA . LEU A 1 213 ? -6.134 -7.931 16.895 1.00 90.19 213 LEU A CA 1
ATOM 1749 C C . LEU A 1 213 ? -5.403 -7.057 15.870 1.00 90.19 213 LEU A C 1
ATOM 1751 O O . LEU A 1 213 ? -5.654 -5.855 15.760 1.00 90.19 213 LEU A O 1
ATOM 1755 N N . GLY A 1 214 ? -4.454 -7.655 15.151 1.00 90.31 214 GLY A N 1
ATOM 1756 C CA . GLY A 1 214 ? -3.678 -6.970 14.116 1.00 90.31 214 GLY A CA 1
ATOM 1757 C C . GLY A 1 214 ? -4.458 -6.751 12.815 1.00 90.31 214 GLY A C 1
ATOM 1758 O O . GLY A 1 214 ? -5.499 -7.369 12.583 1.00 90.31 214 GLY A O 1
ATOM 1759 N N . THR A 1 215 ? -3.925 -5.895 11.937 1.00 92.25 215 THR A N 1
ATOM 1760 C CA . THR A 1 215 ? -4.513 -5.591 10.618 1.00 92.25 215 THR A CA 1
ATOM 1761 C C . THR A 1 215 ? -4.721 -6.850 9.777 1.00 92.25 215 THR A C 1
ATOM 1763 O O . THR A 1 215 ? -5.816 -7.055 9.262 1.00 92.25 215 THR A O 1
ATOM 1766 N N . HIS A 1 216 ? -3.731 -7.744 9.713 1.00 90.94 216 HIS A N 1
ATOM 1767 C CA . HIS A 1 216 ? -3.804 -8.972 8.911 1.00 90.94 216 HIS A CA 1
ATOM 1768 C C . HIS A 1 216 ? -4.963 -9.896 9.300 1.00 90.94 216 HIS A C 1
ATOM 1770 O O . HIS A 1 216 ? -5.630 -10.447 8.428 1.00 90.94 216 HIS A O 1
ATOM 1776 N N . THR A 1 217 ? -5.251 -10.030 10.598 1.00 90.25 217 THR A N 1
ATOM 1777 C CA . THR A 1 217 ? -6.373 -10.850 11.073 1.00 90.25 217 THR A CA 1
ATOM 1778 C C . THR A 1 217 ? -7.702 -10.307 10.559 1.00 90.25 217 THR A C 1
ATOM 1780 O O . THR A 1 217 ? -8.549 -11.074 10.108 1.00 90.25 217 THR A O 1
ATOM 1783 N N . ILE A 1 218 ? -7.874 -8.982 10.570 1.00 92.88 218 ILE A N 1
ATOM 1784 C CA . ILE A 1 218 ? -9.084 -8.350 10.043 1.00 92.88 218 ILE A CA 1
ATOM 1785 C C . ILE A 1 218 ? -9.163 -8.444 8.522 1.00 92.88 218 ILE A C 1
ATOM 1787 O O . ILE A 1 218 ? -10.250 -8.687 8.017 1.00 92.88 218 ILE A O 1
ATOM 1791 N N . GLN A 1 219 ? -8.054 -8.353 7.783 1.00 92.44 219 GLN A N 1
ATOM 1792 C CA . GLN A 1 219 ? -8.071 -8.522 6.319 1.00 92.44 219 GLN A CA 1
ATOM 1793 C C . GLN A 1 219 ? -8.711 -9.846 5.888 1.00 92.44 219 GLN A C 1
ATOM 1795 O O . GLN A 1 219 ? -9.536 -9.874 4.977 1.00 92.44 219 GLN A O 1
ATOM 1800 N N . ILE A 1 220 ? -8.399 -10.929 6.601 1.00 91.06 220 ILE A N 1
ATOM 1801 C CA . ILE A 1 220 ? -8.970 -12.256 6.340 1.00 91.06 220 ILE A CA 1
ATOM 1802 C C . ILE A 1 220 ? -10.484 -12.286 6.612 1.00 91.06 220 ILE A C 1
ATOM 1804 O O . ILE A 1 220 ? -11.217 -13.028 5.960 1.00 91.06 220 ILE A O 1
ATOM 1808 N N . LEU A 1 221 ? -10.965 -11.469 7.553 1.00 92.31 221 LEU A N 1
ATOM 1809 C CA . LEU A 1 221 ? -12.382 -11.340 7.908 1.00 92.31 221 LEU A CA 1
ATOM 1810 C C . LEU A 1 221 ? -13.130 -10.321 7.031 1.00 92.31 221 LEU A C 1
ATOM 1812 O O . LEU A 1 221 ? -14.352 -10.413 6.892 1.00 92.31 221 LEU A O 1
ATOM 1816 N N . LEU A 1 222 ? -12.425 -9.381 6.398 1.00 94.00 222 LEU A N 1
ATOM 1817 C CA . LEU A 1 222 ? -13.006 -8.404 5.477 1.00 94.00 222 LEU A CA 1
ATOM 1818 C C . LEU A 1 222 ? -13.524 -9.069 4.205 1.00 94.00 222 LEU A C 1
ATOM 1820 O O . LEU A 1 222 ? -14.633 -8.755 3.786 1.00 94.00 222 LEU A O 1
ATOM 1824 N N . LEU A 1 223 ? -12.784 -10.026 3.637 1.00 90.69 223 LEU A N 1
ATOM 1825 C CA . LEU A 1 223 ? -13.213 -10.771 2.449 1.00 90.69 223 LEU A CA 1
ATOM 1826 C C . LEU A 1 223 ? -14.599 -11.436 2.617 1.00 90.69 223 LEU A C 1
ATOM 1828 O O . LEU A 1 223 ? -15.501 -11.131 1.831 1.00 90.69 223 LEU A O 1
ATOM 1832 N N . PRO A 1 224 ? -14.835 -12.305 3.624 1.00 91.44 224 PRO A N 1
ATOM 1833 C CA . PRO A 1 224 ? -16.148 -12.904 3.830 1.00 91.44 224 PRO A CA 1
ATOM 1834 C C . PRO A 1 224 ? -17.196 -11.860 4.228 1.00 91.44 224 PRO A C 1
ATOM 1836 O O . PRO A 1 224 ? -18.339 -11.994 3.809 1.00 91.44 224 PRO A O 1
ATOM 1839 N N . SER A 1 225 ? -16.831 -10.804 4.967 1.00 93.12 225 SER A N 1
ATOM 1840 C CA . SER A 1 225 ? -17.762 -9.713 5.307 1.00 93.12 225 SER A CA 1
ATOM 1841 C C . SER A 1 225 ? -18.258 -8.974 4.058 1.00 93.12 225 SER A C 1
ATOM 1843 O O . SER A 1 225 ? -19.457 -8.736 3.921 1.00 93.12 225 SER A O 1
ATOM 1845 N N . GLY A 1 226 ? -17.357 -8.658 3.124 1.00 92.31 226 GLY A N 1
ATOM 1846 C CA . GLY A 1 226 ? -17.665 -7.999 1.855 1.00 92.31 226 GLY A CA 1
ATOM 1847 C C . GLY A 1 226 ? -18.501 -8.874 0.927 1.00 92.31 226 GLY A C 1
ATOM 1848 O O . GLY A 1 226 ? -19.560 -8.446 0.474 1.00 92.31 226 GLY A O 1
ATOM 1849 N N . LYS A 1 227 ? -18.104 -10.139 0.725 1.00 90.50 227 LYS A N 1
ATOM 1850 C CA . LYS A 1 227 ? -18.878 -11.105 -0.083 1.00 90.50 227 LYS A CA 1
ATOM 1851 C C . LYS A 1 227 ? -20.245 -11.433 0.545 1.00 90.50 227 LYS A C 1
ATOM 1853 O O . LYS A 1 227 ? -21.199 -11.734 -0.168 1.00 90.50 227 LYS A O 1
ATOM 1858 N N . LEU A 1 228 ? -20.369 -11.396 1.875 1.00 91.75 228 LEU A N 1
ATOM 1859 C CA . LEU A 1 228 ? -21.648 -11.572 2.571 1.00 91.75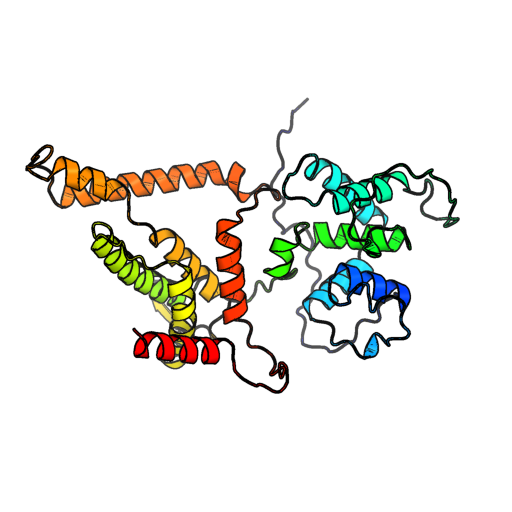 228 LEU A CA 1
ATOM 1860 C C . LEU A 1 228 ? -22.543 -10.339 2.406 1.00 91.75 228 LEU A C 1
ATOM 1862 O O . LEU A 1 228 ? -23.734 -10.498 2.149 1.00 91.75 228 LEU A O 1
ATOM 1866 N N . TRP A 1 229 ? -21.984 -9.129 2.474 1.00 93.19 229 TRP A N 1
ATOM 1867 C CA . TRP A 1 229 ? -22.718 -7.899 2.168 1.00 93.19 229 TRP A CA 1
ATOM 1868 C C . TRP A 1 229 ? -23.226 -7.886 0.727 1.00 93.19 229 TRP A C 1
ATOM 1870 O O . TRP A 1 229 ? -24.399 -7.607 0.498 1.00 93.19 229 TRP A O 1
ATOM 1880 N N . GLU A 1 230 ? -22.367 -8.256 -0.226 1.00 90.62 230 GLU A N 1
ATOM 1881 C CA . GLU A 1 230 ? -22.708 -8.390 -1.646 1.00 90.62 230 GLU A CA 1
ATOM 1882 C C . GLU A 1 230 ? -23.934 -9.294 -1.859 1.00 90.62 230 GLU A C 1
ATOM 1884 O O . GLU A 1 230 ? -24.803 -8.967 -2.662 1.00 90.62 230 GLU A O 1
ATOM 1889 N N . LYS A 1 231 ? -24.035 -10.402 -1.111 1.00 88.81 231 LYS A N 1
ATOM 1890 C CA . LYS A 1 231 ? -25.138 -11.371 -1.233 1.00 88.81 231 LYS A CA 1
ATOM 1891 C C . LYS A 1 231 ? -26.397 -11.000 -0.451 1.00 88.81 231 LYS A C 1
ATOM 1893 O O . LYS A 1 231 ? -27.492 -11.358 -0.877 1.00 88.81 231 LYS A O 1
ATOM 1898 N N . LEU A 1 232 ? -26.259 -10.374 0.718 1.00 90.38 232 LEU A N 1
ATOM 1899 C CA . LEU A 1 232 ? -27.390 -10.108 1.615 1.00 90.38 232 LEU A CA 1
ATOM 1900 C C . LEU A 1 232 ? -28.062 -8.759 1.356 1.00 90.38 232 LEU A C 1
ATOM 1902 O O . LEU A 1 232 ? -29.264 -8.627 1.591 1.00 90.38 232 LEU A O 1
ATOM 1906 N N . VAL A 1 233 ? -27.306 -7.749 0.919 1.00 88.50 233 VAL A N 1
ATOM 1907 C CA . VAL A 1 233 ? -27.822 -6.386 0.774 1.00 88.50 233 VAL A CA 1
ATOM 1908 C C . VAL A 1 233 ? -28.347 -6.175 -0.645 1.00 88.50 233 VAL A C 1
ATOM 1910 O O . VAL A 1 233 ? -27.617 -6.398 -1.610 1.00 88.50 233 VAL A O 1
ATOM 1913 N N . PRO A 1 234 ? -29.608 -5.735 -0.813 1.00 85.44 234 PRO A N 1
ATOM 1914 C CA . PRO A 1 234 ? -30.178 -5.539 -2.137 1.00 85.44 234 PRO A CA 1
ATOM 1915 C C . PRO A 1 234 ? -29.484 -4.391 -2.880 1.00 85.44 234 PRO A C 1
ATOM 1917 O O . PRO A 1 234 ? -29.169 -3.361 -2.283 1.00 85.44 234 PRO A O 1
ATOM 1920 N N . HIS A 1 235 ? -29.333 -4.545 -4.197 1.00 82.50 235 HIS A N 1
ATOM 1921 C CA . HIS A 1 235 ? -28.894 -3.494 -5.120 1.00 82.50 235 HIS A CA 1
ATOM 1922 C C . HIS A 1 235 ? -29.937 -2.371 -5.176 1.00 82.50 235 HIS A C 1
ATOM 1924 O O . HIS A 1 235 ? -30.880 -2.408 -5.970 1.00 82.50 235 HIS A O 1
ATOM 1930 N N . LYS A 1 236 ? -29.825 -1.408 -4.259 1.00 80.56 236 LYS A N 1
ATOM 1931 C CA . LYS A 1 236 ? -30.716 -0.252 -4.166 1.00 80.56 236 LYS A CA 1
ATOM 1932 C C . LYS A 1 236 ? -29.916 1.014 -3.910 1.00 80.56 236 LYS A C 1
ATOM 1934 O O . LYS A 1 236 ? -29.180 1.107 -2.930 1.00 80.56 236 LYS A O 1
ATOM 1939 N N . THR A 1 237 ? -30.174 2.017 -4.736 1.00 83.12 237 THR A N 1
ATOM 1940 C CA . THR A 1 237 ? -29.731 3.389 -4.512 1.00 83.12 237 THR A CA 1
ATOM 1941 C C . THR A 1 237 ? -30.779 4.112 -3.672 1.00 83.12 237 THR A C 1
ATOM 1943 O O . THR A 1 237 ? -31.951 4.177 -4.045 1.00 83.12 237 THR A O 1
ATOM 1946 N N . ILE A 1 238 ? -30.380 4.630 -2.513 1.00 84.19 238 ILE A N 1
ATOM 1947 C CA . ILE A 1 238 ? -31.244 5.458 -1.670 1.00 84.19 238 ILE A CA 1
ATOM 1948 C C . ILE A 1 238 ? -30.919 6.921 -1.953 1.00 84.19 238 ILE A C 1
ATOM 1950 O O . ILE A 1 238 ? -29.768 7.340 -1.862 1.00 84.19 238 ILE A O 1
ATOM 1954 N N . HIS A 1 239 ? -31.946 7.714 -2.244 1.00 82.81 239 HIS A N 1
ATOM 1955 C CA . HIS A 1 239 ? -31.820 9.161 -2.372 1.00 82.81 239 HIS A CA 1
ATOM 1956 C C . HIS A 1 239 ? -32.159 9.826 -1.032 1.00 82.81 239 HIS A C 1
ATOM 1958 O O . HIS A 1 239 ? -33.306 9.774 -0.587 1.00 82.81 239 HIS A O 1
ATOM 1964 N N . ILE A 1 240 ? -31.174 10.448 -0.380 1.00 80.94 240 ILE A N 1
ATOM 1965 C CA . ILE A 1 240 ? -31.355 11.203 0.867 1.00 80.94 240 ILE A CA 1
ATOM 1966 C C . ILE A 1 240 ? -30.873 12.634 0.646 1.00 80.94 240 ILE A C 1
ATOM 1968 O O . ILE A 1 240 ? -29.689 12.872 0.431 1.00 80.94 240 ILE A O 1
ATOM 1972 N N . GLY A 1 241 ? -31.793 13.600 0.725 1.00 66.56 241 GLY A N 1
ATOM 1973 C CA . GLY A 1 241 ? -31.451 15.026 0.806 1.00 66.56 241 GLY A CA 1
ATOM 1974 C C . GLY A 1 241 ? -30.567 15.555 -0.331 1.00 66.56 241 GLY A C 1
ATOM 1975 O O . GLY A 1 241 ? -29.723 16.406 -0.079 1.00 66.56 241 GLY A O 1
ATOM 1976 N N . GLY A 1 242 ? -30.731 15.039 -1.555 1.00 77.12 242 GLY A N 1
ATOM 1977 C CA . GLY A 1 242 ? -29.932 15.419 -2.730 1.00 77.12 242 GLY A CA 1
ATOM 1978 C C . GLY A 1 242 ? -28.718 14.525 -3.009 1.00 77.12 242 GLY A C 1
ATOM 1979 O O . GLY A 1 242 ? -28.153 14.614 -4.094 1.00 77.12 242 GLY A O 1
ATOM 1980 N N . TYR A 1 243 ? -28.361 13.622 -2.093 1.00 77.31 243 TYR A N 1
ATOM 1981 C CA . TYR A 1 243 ? -27.304 12.629 -2.288 1.00 77.31 243 TYR A CA 1
ATOM 1982 C C . TYR A 1 243 ? -27.900 11.266 -2.645 1.00 77.31 243 TYR A C 1
ATOM 1984 O O . TYR A 1 243 ? -28.878 10.823 -2.040 1.00 77.31 243 TYR A O 1
ATOM 1992 N N . SER A 1 244 ? -27.302 10.597 -3.628 1.00 80.44 244 SER A N 1
ATOM 1993 C CA . SER A 1 244 ? -27.661 9.238 -4.039 1.00 80.44 244 SER A CA 1
ATOM 1994 C C . SER A 1 244 ? -26.620 8.281 -3.473 1.00 80.44 244 SER A C 1
ATOM 1996 O O . SER A 1 244 ? -25.467 8.322 -3.888 1.00 80.44 244 SER A O 1
ATOM 1998 N N . ILE A 1 245 ? -27.006 7.457 -2.502 1.00 81.81 245 ILE A N 1
ATOM 1999 C CA . ILE A 1 245 ? -26.118 6.483 -1.862 1.00 81.81 245 ILE A CA 1
ATOM 2000 C C . ILE A 1 245 ? -26.444 5.109 -2.426 1.00 81.81 245 ILE A C 1
ATOM 2002 O O . ILE A 1 245 ? -27.553 4.605 -2.233 1.00 81.81 245 ILE A O 1
ATOM 2006 N N . ASP A 1 246 ? -25.481 4.495 -3.104 1.00 83.25 246 ASP A N 1
ATOM 2007 C CA . ASP A 1 246 ? -25.597 3.104 -3.523 1.00 83.25 246 ASP A CA 1
ATOM 2008 C C . ASP A 1 246 ? -25.231 2.164 -2.366 1.00 83.25 246 ASP A C 1
ATOM 2010 O O . ASP A 1 246 ? -24.126 2.215 -1.818 1.00 83.25 246 ASP A O 1
ATOM 2014 N N . LEU A 1 247 ? -26.183 1.321 -1.962 1.00 82.88 247 LEU A N 1
ATOM 2015 C CA . LEU A 1 247 ? -25.981 0.337 -0.900 1.00 82.88 247 LEU A CA 1
ATOM 2016 C C . LEU A 1 247 ? -25.170 -0.876 -1.361 1.00 82.88 247 LEU A C 1
ATOM 2018 O O . LEU A 1 247 ? -24.514 -1.524 -0.538 1.00 82.88 247 LEU A O 1
ATOM 2022 N N . ASN A 1 248 ? -25.256 -1.216 -2.647 1.00 87.25 248 ASN A N 1
ATOM 2023 C CA . ASN A 1 248 ? -24.576 -2.367 -3.215 1.00 87.25 248 ASN A CA 1
ATOM 2024 C C . ASN A 1 248 ? -24.299 -2.111 -4.710 1.00 87.25 248 ASN A C 1
ATOM 2026 O O . ASN A 1 248 ? -25.112 -2.500 -5.551 1.00 87.25 248 ASN A O 1
ATOM 2030 N N . PRO A 1 249 ? -23.155 -1.487 -5.044 1.00 83.06 249 PRO A N 1
ATOM 2031 C CA . PRO A 1 249 ? -22.833 -1.084 -6.414 1.00 83.06 249 PRO A CA 1
ATOM 2032 C C . PRO A 1 249 ? -22.401 -2.239 -7.328 1.00 83.06 249 PRO A C 1
ATOM 2034 O O . PRO A 1 249 ? -22.146 -2.022 -8.509 1.00 83.06 249 PRO A O 1
ATOM 2037 N N . GLY A 1 250 ? -22.313 -3.472 -6.816 1.00 85.88 250 GLY A N 1
ATOM 2038 C CA . GLY A 1 250 ? -21.915 -4.639 -7.604 1.00 85.88 250 GLY A CA 1
ATOM 2039 C C . GLY A 1 250 ? -21.054 -5.625 -6.813 1.00 85.88 250 GLY A C 1
ATOM 2040 O O . GLY A 1 250 ? -21.114 -5.636 -5.581 1.00 85.88 250 GLY A O 1
ATOM 2041 N N . PRO A 1 251 ? -20.241 -6.452 -7.493 1.00 89.12 251 PRO A N 1
ATOM 2042 C CA . PRO A 1 251 ? -19.324 -7.388 -6.846 1.00 89.12 251 PRO A CA 1
ATOM 2043 C C . PRO A 1 251 ? -18.372 -6.690 -5.872 1.00 89.12 251 PRO A C 1
ATOM 2045 O O . PRO A 1 251 ? -18.010 -5.533 -6.081 1.00 89.12 251 PRO A O 1
ATOM 2048 N N . TRP A 1 252 ? -17.981 -7.361 -4.789 1.00 89.88 252 TRP A N 1
ATOM 2049 C CA . TRP A 1 252 ? -17.004 -6.825 -3.837 1.00 89.88 252 TRP A CA 1
ATOM 2050 C C . TRP A 1 252 ? -15.608 -6.732 -4.475 1.00 89.88 252 TRP A C 1
ATOM 2052 O O . TRP A 1 252 ? -15.057 -7.752 -4.898 1.00 89.88 252 TRP A O 1
ATOM 2062 N N . THR A 1 253 ? -15.048 -5.520 -4.555 1.00 90.75 253 THR A N 1
ATOM 2063 C CA . THR A 1 253 ? -13.816 -5.247 -5.315 1.00 90.75 253 THR A CA 1
ATOM 2064 C C . THR A 1 253 ? -12.559 -5.220 -4.439 1.00 90.75 253 THR A C 1
ATOM 2066 O O . THR A 1 253 ? -12.612 -5.064 -3.215 1.00 90.75 253 THR A O 1
ATOM 2069 N N . PHE A 1 254 ? -11.389 -5.331 -5.078 1.00 89.50 254 PHE A N 1
ATOM 2070 C CA . PHE A 1 254 ? -10.095 -5.185 -4.405 1.00 89.50 254 PHE A CA 1
ATOM 2071 C C . PHE A 1 254 ? -9.884 -3.787 -3.811 1.00 89.50 254 PHE A C 1
ATOM 2073 O O . PHE A 1 254 ? -9.405 -3.665 -2.682 1.00 89.50 254 PHE A O 1
ATOM 2080 N N . LYS A 1 255 ? -10.304 -2.728 -4.516 1.00 92.19 255 LYS A N 1
ATOM 2081 C CA . LYS A 1 255 ? -10.152 -1.346 -4.039 1.00 92.19 255 LYS A CA 1
ATOM 2082 C C . LYS A 1 255 ? -10.995 -1.075 -2.794 1.00 92.19 255 LYS A C 1
ATOM 2084 O O . LYS A 1 255 ? -10.508 -0.470 -1.840 1.00 92.19 255 LYS A O 1
ATOM 2089 N N . GLU A 1 256 ? -12.220 -1.590 -2.760 1.00 93.94 256 GLU A N 1
ATOM 2090 C CA . GLU A 1 256 ? -13.083 -1.500 -1.582 1.00 93.94 256 GLU A CA 1
ATOM 2091 C C . GLU A 1 256 ? -12.497 -2.254 -0.384 1.00 93.94 256 GLU A C 1
ATOM 2093 O O . GLU A 1 256 ? -12.457 -1.720 0.729 1.00 93.94 256 GLU A O 1
ATOM 2098 N N . MET A 1 257 ? -11.965 -3.464 -0.603 1.00 93.81 257 MET A N 1
ATOM 2099 C CA . MET A 1 257 ? -11.297 -4.207 0.466 1.00 93.81 257 MET A CA 1
ATOM 2100 C C . MET A 1 257 ? -10.050 -3.482 0.978 1.00 93.81 257 MET A C 1
ATOM 2102 O O . MET A 1 257 ? -9.787 -3.476 2.188 1.00 93.81 257 MET A O 1
ATOM 2106 N N . MET A 1 258 ? -9.273 -2.866 0.086 1.00 94.19 258 MET A N 1
ATOM 2107 C CA . MET A 1 258 ? -8.119 -2.050 0.457 1.00 94.19 258 MET A CA 1
ATOM 2108 C C . MET A 1 258 ? -8.531 -0.854 1.312 1.00 94.19 258 MET A C 1
ATOM 2110 O O . MET A 1 258 ? -7.966 -0.658 2.388 1.00 94.19 258 MET A O 1
ATOM 2114 N N . LEU A 1 259 ? -9.564 -0.110 0.913 1.00 95.69 259 LEU A N 1
ATOM 2115 C CA . LEU A 1 259 ? -10.032 1.035 1.690 1.00 95.69 259 LEU A CA 1
ATOM 2116 C C . LEU A 1 259 ? -10.568 0.614 3.071 1.00 95.69 259 LEU A C 1
ATOM 2118 O O . LEU A 1 259 ? -10.194 1.220 4.077 1.00 95.69 259 LEU A O 1
ATOM 2122 N N . SER A 1 260 ? -11.345 -0.473 3.171 1.00 95.94 260 SER A N 1
ATOM 2123 C CA . SER A 1 260 ? -11.766 -1.021 4.473 1.00 95.94 260 SER A CA 1
ATOM 2124 C C . SER A 1 260 ? -10.578 -1.453 5.342 1.00 95.94 260 SER A C 1
ATOM 2126 O O . SER A 1 260 ? -10.593 -1.249 6.558 1.00 95.94 260 SER A O 1
ATOM 2128 N N . THR A 1 261 ? -9.529 -2.013 4.733 1.00 95.44 261 THR A N 1
ATOM 2129 C CA . THR A 1 261 ? -8.289 -2.371 5.437 1.00 95.44 261 THR A CA 1
ATOM 2130 C C . THR A 1 261 ? -7.593 -1.133 5.997 1.00 95.44 261 THR A C 1
ATOM 2132 O O . THR A 1 261 ? -7.152 -1.156 7.145 1.00 95.44 261 THR A O 1
ATOM 2135 N N . ILE A 1 262 ? -7.504 -0.052 5.216 1.00 94.62 262 ILE A N 1
ATOM 2136 C CA . ILE A 1 262 ? -6.879 1.209 5.639 1.00 94.62 262 ILE A CA 1
ATOM 2137 C C . ILE A 1 262 ? -7.639 1.805 6.829 1.00 94.62 262 ILE A C 1
ATOM 2139 O O . ILE A 1 262 ? -7.008 2.146 7.832 1.00 94.62 262 ILE A O 1
ATOM 2143 N N . ILE A 1 263 ? -8.978 1.847 6.766 1.00 95.44 263 ILE A N 1
ATOM 2144 C CA . ILE A 1 263 ? -9.834 2.310 7.874 1.00 95.44 263 ILE A CA 1
ATOM 2145 C C . ILE A 1 263 ? -9.504 1.541 9.159 1.00 95.44 263 ILE A C 1
ATOM 2147 O O . ILE A 1 263 ? -9.240 2.151 10.199 1.00 95.44 263 ILE A O 1
ATOM 2151 N N . TYR A 1 264 ? -9.443 0.207 9.083 1.00 95.12 264 TYR A N 1
ATOM 2152 C CA . TYR A 1 264 ? -9.094 -0.604 10.243 1.00 95.12 264 TYR A CA 1
ATOM 2153 C C . TYR A 1 264 ? -7.656 -0.362 10.716 1.00 95.12 264 TYR A C 1
ATOM 2155 O O . TYR A 1 264 ? -7.429 -0.170 11.911 1.00 95.12 264 TYR A O 1
ATOM 2163 N N . SER A 1 265 ? -6.688 -0.330 9.798 1.00 93.00 265 SER A N 1
ATOM 2164 C CA . SER A 1 265 ? -5.265 -0.185 10.117 1.00 93.00 265 SER A CA 1
ATOM 2165 C C . SER A 1 265 ? -4.969 1.107 10.879 1.00 93.00 265 SER A C 1
ATOM 2167 O O . SER A 1 265 ? -4.142 1.100 11.790 1.00 93.00 265 SER A O 1
ATOM 2169 N N . CYS A 1 266 ? -5.673 2.201 10.573 1.00 90.00 266 CYS A N 1
ATOM 2170 C CA . CYS A 1 266 ? -5.569 3.455 11.325 1.00 90.00 266 CYS A CA 1
ATOM 2171 C C . CYS A 1 266 ? -6.100 3.352 12.769 1.00 90.00 266 CYS A C 1
ATOM 2173 O O . CYS A 1 266 ? -5.727 4.159 13.617 1.00 90.00 266 CYS A O 1
ATOM 2175 N N . SER A 1 267 ? -6.958 2.369 13.055 1.00 89.69 267 SER A N 1
ATOM 2176 C CA . SER A 1 267 ? -7.609 2.153 14.357 1.00 89.69 267 SER A CA 1
ATOM 2177 C C . SER A 1 267 ? -7.085 0.950 15.149 1.00 89.69 267 SER A C 1
ATOM 2179 O O . SER A 1 267 ? -7.499 0.735 16.288 1.00 89.69 267 SER A O 1
ATOM 2181 N N . ALA A 1 268 ? -6.185 0.153 14.563 1.00 87.12 268 ALA A N 1
ATOM 2182 C CA . ALA A 1 268 ? -5.676 -1.067 15.184 1.00 87.12 268 ALA A CA 1
ATOM 2183 C C . ALA A 1 268 ? -4.852 -0.776 16.454 1.00 87.12 268 ALA A C 1
ATOM 2185 O O . ALA A 1 268 ? -4.820 -1.591 17.375 1.00 87.12 268 ALA A O 1
ATOM 2186 N N . GLY A 1 269 ? -4.201 0.389 16.522 1.00 84.81 269 GLY A N 1
ATOM 2187 C CA . GLY A 1 269 ? -3.410 0.814 17.675 1.00 84.81 269 GLY A CA 1
ATOM 2188 C C . GLY A 1 269 ? -4.256 1.404 18.806 1.00 84.81 269 GLY A C 1
ATOM 2189 O O . GLY A 1 269 ? -5.070 2.300 18.589 1.00 84.81 269 GLY A O 1
ATOM 2190 N N . THR A 1 270 ? -4.008 0.955 20.037 1.00 88.00 270 THR A N 1
ATOM 2191 C CA . THR A 1 270 ? -4.599 1.553 21.241 1.00 88.00 270 THR A CA 1
ATOM 2192 C C . THR A 1 270 ? -3.984 2.939 21.509 1.00 88.00 270 THR A C 1
ATOM 2194 O O . THR A 1 270 ? -2.755 3.053 21.537 1.00 88.00 270 THR A O 1
ATOM 2197 N N . PRO A 1 271 ? -4.786 3.999 21.740 1.00 89.56 271 PRO A N 1
ATOM 2198 C CA . PRO A 1 271 ? -4.262 5.339 21.998 1.00 89.56 271 PRO A CA 1
ATOM 2199 C C . PRO A 1 271 ? -3.339 5.397 23.219 1.00 89.56 271 PRO A C 1
ATOM 2201 O O . PRO A 1 271 ? -3.695 4.945 24.309 1.00 89.56 271 PRO A O 1
ATOM 2204 N N . TYR A 1 272 ? -2.183 6.050 23.072 1.00 87.06 272 TYR A N 1
ATOM 2205 C CA . TYR A 1 272 ? -1.228 6.237 24.174 1.00 87.06 272 TYR A CA 1
ATOM 2206 C C . TYR A 1 272 ? -1.833 6.997 25.370 1.00 87.06 272 TYR A C 1
ATOM 2208 O O . TYR A 1 272 ? -1.420 6.796 26.516 1.00 87.06 272 TYR A O 1
ATOM 2216 N N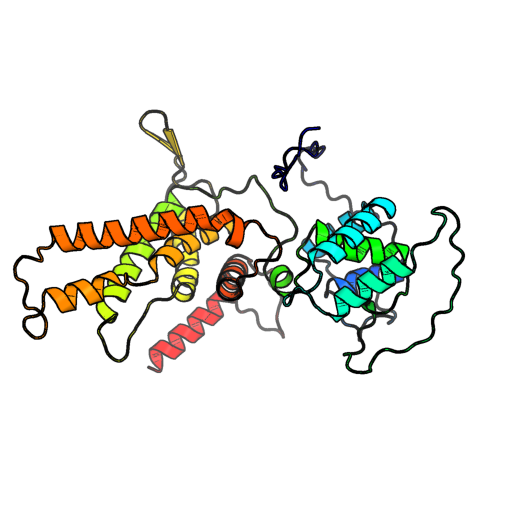 . SER A 1 273 ? -2.851 7.833 25.122 1.00 90.81 273 SER A N 1
ATOM 2217 C CA . SER A 1 273 ? -3.583 8.586 26.147 1.00 90.81 273 SER A CA 1
ATOM 2218 C C . SER A 1 273 ? -4.131 7.704 27.275 1.00 90.81 273 SER A C 1
ATOM 2220 O O . SER A 1 273 ? -4.255 8.185 28.402 1.00 90.81 273 SER A O 1
ATOM 2222 N N . ILE A 1 274 ? -4.390 6.417 27.013 1.00 90.00 274 ILE A N 1
ATOM 2223 C CA . ILE A 1 274 ? -4.846 5.448 28.013 1.00 90.00 274 ILE A CA 1
ATOM 2224 C C . ILE A 1 274 ? -3.868 5.357 29.189 1.00 90.00 274 ILE A C 1
ATOM 2226 O O . ILE A 1 274 ? -4.299 5.471 30.336 1.00 90.00 274 ILE A O 1
ATOM 2230 N N . ASN A 1 275 ? -2.555 5.264 28.943 1.00 90.56 275 ASN A N 1
ATOM 2231 C CA . ASN A 1 275 ? -1.562 5.194 30.024 1.00 90.56 275 ASN A CA 1
ATOM 2232 C C . ASN A 1 275 ? -1.614 6.443 30.915 1.00 90.56 275 ASN A C 1
ATOM 2234 O O . ASN A 1 275 ? -1.616 6.338 32.142 1.00 90.56 275 ASN A O 1
ATOM 2238 N N . ASN A 1 276 ? -1.724 7.624 30.297 1.00 91.81 276 ASN A N 1
ATOM 2239 C CA . ASN A 1 276 ? -1.824 8.892 31.016 1.00 91.81 276 ASN A CA 1
ATOM 2240 C C . ASN A 1 276 ? -3.086 8.927 31.889 1.00 91.81 276 ASN A C 1
ATOM 2242 O O . ASN A 1 276 ? -3.022 9.311 33.055 1.00 91.81 276 ASN A O 1
ATOM 2246 N N . ILE A 1 277 ? -4.231 8.494 31.349 1.00 92.06 277 ILE A N 1
ATOM 2247 C CA . ILE A 1 277 ? -5.507 8.453 32.076 1.00 92.06 277 ILE A CA 1
ATOM 2248 C C . ILE A 1 277 ? -5.407 7.541 33.303 1.00 92.06 277 ILE A C 1
ATOM 2250 O O . ILE A 1 277 ? -5.832 7.939 34.389 1.00 92.06 277 ILE A O 1
ATOM 2254 N N . PHE A 1 278 ? -4.825 6.348 33.156 1.00 90.12 278 PHE A N 1
ATOM 2255 C CA . PHE A 1 278 ? -4.650 5.417 34.271 1.00 90.12 278 PHE A CA 1
ATOM 2256 C C . PHE A 1 278 ? -3.738 5.987 35.358 1.00 90.12 278 PHE A C 1
ATOM 2258 O O . PHE A 1 278 ? -4.103 5.949 36.532 1.00 90.12 278 PHE A O 1
ATOM 2265 N N . VAL A 1 279 ? -2.597 6.564 34.977 1.00 92.62 279 VAL A N 1
ATOM 2266 C CA . VAL A 1 279 ? -1.652 7.189 35.913 1.00 92.62 279 VAL A CA 1
ATOM 2267 C C . VAL A 1 279 ? -2.293 8.367 36.654 1.00 92.62 279 VAL A C 1
ATOM 2269 O O . VAL A 1 279 ? -2.134 8.492 37.866 1.00 92.62 279 VAL A O 1
ATOM 2272 N N . MET A 1 280 ? -3.074 9.205 35.971 1.00 93.06 280 MET A N 1
ATOM 2273 C CA . MET A 1 280 ? -3.770 10.320 36.618 1.00 93.06 280 MET A CA 1
ATOM 2274 C C . MET A 1 280 ? -4.873 9.849 37.579 1.00 93.06 280 MET A C 1
ATOM 2276 O O . MET A 1 280 ? -5.013 10.416 38.660 1.00 93.06 280 MET A O 1
ATOM 2280 N N . LYS A 1 281 ? -5.660 8.833 37.202 1.00 90.94 281 LYS A N 1
ATOM 2281 C CA . LYS A 1 281 ? -6.885 8.442 37.922 1.00 90.94 281 LYS A CA 1
ATOM 2282 C C . LYS A 1 281 ? -6.666 7.444 39.062 1.00 90.94 281 LYS A C 1
ATOM 2284 O O . LYS A 1 281 ? -7.394 7.499 40.046 1.00 90.94 281 LYS A O 1
ATOM 2289 N N . LEU A 1 282 ? -5.733 6.501 38.928 1.00 90.38 282 LEU A N 1
ATOM 2290 C CA . LEU A 1 282 ? -5.513 5.458 39.935 1.00 90.38 282 LEU A CA 1
ATOM 2291 C C . LEU A 1 282 ? -4.928 6.048 41.225 1.00 90.38 282 LEU A C 1
ATOM 2293 O O . LEU A 1 282 ? -3.915 6.747 41.185 1.00 90.38 282 LEU A O 1
ATOM 2297 N N . ASP A 1 283 ? -5.495 5.664 42.371 1.00 88.62 283 ASP A N 1
ATOM 2298 C CA . ASP A 1 283 ? -5.034 6.089 43.706 1.00 88.62 283 ASP A CA 1
ATOM 2299 C C . ASP A 1 283 ? -3.597 5.647 44.018 1.00 88.62 283 ASP A C 1
ATOM 2301 O O . ASP A 1 283 ? -2.906 6.274 44.812 1.00 88.62 283 ASP A O 1
ATOM 2305 N N . ARG A 1 284 ? -3.123 4.579 43.365 1.00 90.31 284 ARG A N 1
ATOM 2306 C CA . ARG A 1 284 ? -1.734 4.110 43.477 1.00 90.31 284 ARG A CA 1
ATOM 2307 C C . ARG A 1 284 ? -0.719 5.093 42.875 1.00 90.31 284 ARG A C 1
ATOM 2309 O O . ARG A 1 284 ? 0.454 5.034 43.231 1.00 90.31 284 ARG A O 1
ATOM 2316 N N . PHE A 1 285 ? -1.154 5.934 41.940 1.00 91.19 285 PHE A N 1
ATOM 2317 C CA . PHE A 1 285 ? -0.324 6.928 41.268 1.00 91.19 285 PHE A CA 1
ATOM 2318 C C . PHE A 1 285 ? -0.710 8.329 41.762 1.00 91.19 285 PHE A C 1
ATOM 2320 O O . PHE A 1 285 ? -0.363 8.677 42.886 1.00 91.19 285 PHE A O 1
ATOM 2327 N N . TYR A 1 286 ? -1.428 9.132 40.966 1.00 91.69 286 TYR A N 1
ATOM 2328 C CA . TYR A 1 286 ? -1.793 10.502 41.353 1.00 91.69 286 TYR A CA 1
ATOM 2329 C C . TYR A 1 286 ? -3.162 10.632 42.043 1.00 91.69 286 TYR A C 1
ATOM 2331 O O . TYR A 1 286 ? -3.404 11.648 42.692 1.00 91.69 286 TYR A O 1
ATOM 2339 N N . GLY A 1 287 ? -4.067 9.653 41.909 1.00 90.38 287 GLY A N 1
ATOM 2340 C CA . GLY A 1 287 ? -5.374 9.660 42.588 1.00 90.38 287 GLY A CA 1
ATOM 2341 C C . GLY A 1 287 ? -6.272 10.868 42.272 1.00 90.38 287 GLY A C 1
ATOM 2342 O O . GLY A 1 287 ? -7.040 11.328 43.122 1.00 90.38 287 GLY A O 1
ATOM 2343 N N . LEU A 1 288 ? -6.177 11.434 41.063 1.00 92.25 288 LEU A N 1
ATOM 2344 C CA . LEU A 1 288 ? -6.926 12.629 40.673 1.00 92.25 288 LEU A CA 1
ATOM 2345 C C . LEU A 1 288 ? -8.396 12.290 40.391 1.00 92.25 288 LEU A C 1
ATOM 2347 O O . LEU A 1 288 ? -8.755 11.745 39.346 1.00 92.25 288 LEU A O 1
ATOM 2351 N N . LYS A 1 289 ? -9.283 12.692 41.306 1.00 87.12 289 LYS A N 1
ATOM 2352 C CA . LYS A 1 289 ? -10.732 12.421 41.219 1.00 87.12 289 LYS A CA 1
ATOM 2353 C C . LYS A 1 289 ? -11.474 13.253 40.168 1.00 87.12 289 LYS A C 1
ATOM 2355 O O . LYS A 1 289 ? -12.585 12.897 39.788 1.00 87.12 289 LYS A O 1
ATOM 2360 N N . TRP A 1 290 ? -10.876 14.345 39.686 1.00 89.19 290 TRP A N 1
ATOM 2361 C CA . TRP A 1 290 ? -11.484 15.220 38.674 1.00 89.19 290 TRP A CA 1
ATOM 2362 C C . TRP A 1 290 ? -11.401 14.651 37.248 1.00 89.19 290 TRP A C 1
ATOM 2364 O O . TRP A 1 290 ? -12.050 15.182 36.346 1.00 89.19 290 TRP A O 1
ATOM 2374 N N . VAL A 1 291 ? -10.650 13.560 37.037 1.00 90.88 291 VAL A N 1
ATOM 2375 C CA . VAL A 1 291 ? -10.515 12.859 35.748 1.00 90.88 291 VAL A CA 1
ATOM 2376 C C . VAL A 1 291 ? -11.814 12.106 35.427 1.00 90.88 291 VAL A C 1
ATOM 2378 O O . VAL A 1 291 ? -11.932 10.881 35.552 1.00 90.88 291 VAL A O 1
ATOM 2381 N N . THR A 1 292 ? -12.824 12.876 35.036 1.00 92.19 292 THR A N 1
ATOM 2382 C CA . THR A 1 292 ? -14.140 12.406 34.602 1.00 92.19 292 THR A CA 1
ATOM 2383 C C . THR A 1 292 ? -14.076 11.809 33.197 1.00 92.19 292 THR A C 1
ATOM 2385 O O . THR A 1 292 ? -13.125 12.028 32.447 1.00 92.19 292 THR A O 1
ATOM 2388 N N . TRP A 1 293 ? -15.107 11.054 32.817 1.00 90.62 293 TRP A N 1
ATOM 2389 C CA . TRP A 1 293 ? -15.221 10.461 31.481 1.00 90.62 293 TRP A CA 1
ATOM 2390 C C . TRP A 1 293 ? -15.136 11.506 30.356 1.00 90.62 293 TRP A C 1
ATOM 2392 O O . TRP A 1 293 ? -14.452 11.283 29.360 1.00 90.62 293 TRP A O 1
ATOM 2402 N N . SER A 1 294 ? -15.731 12.687 30.551 1.00 94.12 294 SER A N 1
ATOM 2403 C CA . SER A 1 294 ? -15.677 13.777 29.571 1.00 94.12 294 SER A CA 1
ATOM 2404 C C . SER A 1 294 ? -14.244 14.238 29.304 1.00 94.12 294 SER A C 1
ATOM 2406 O O . SER A 1 294 ? -13.859 14.411 28.151 1.00 94.12 294 SER A O 1
ATOM 2408 N N . PHE A 1 295 ? -13.423 14.374 30.353 1.00 93.38 295 PHE A N 1
ATOM 2409 C CA . PHE A 1 295 ? -12.008 14.705 30.191 1.00 93.38 295 PHE A CA 1
ATOM 2410 C C . PHE A 1 295 ? -11.260 13.607 29.428 1.00 93.38 295 PHE A C 1
ATOM 2412 O O . PHE A 1 295 ? -10.470 13.918 28.547 1.00 93.38 295 PHE A O 1
ATOM 2419 N N . GLN A 1 296 ? -11.533 12.330 29.713 1.00 92.38 296 GLN A N 1
ATOM 2420 C CA . GLN A 1 296 ? -10.878 11.203 29.035 1.00 92.38 296 GLN A CA 1
ATOM 2421 C C . GLN A 1 296 ? -11.143 11.202 27.525 1.00 92.38 296 GLN A C 1
ATOM 2423 O O . GLN A 1 296 ? -10.214 10.986 26.741 1.00 92.38 296 GLN A O 1
ATOM 2428 N N . ILE A 1 297 ? -12.384 11.490 27.118 1.00 92.44 297 ILE A N 1
ATOM 2429 C CA . ILE A 1 297 ? -12.759 11.603 25.704 1.00 92.44 297 ILE A CA 1
ATOM 2430 C C . ILE A 1 297 ? -12.107 12.818 25.061 1.00 92.44 297 ILE A C 1
ATOM 2432 O O . ILE A 1 297 ? -11.447 12.663 24.039 1.00 92.44 297 ILE A O 1
ATOM 2436 N N . LEU A 1 298 ? -12.257 14.009 25.649 1.00 94.56 298 LEU A N 1
ATOM 2437 C CA . LEU A 1 298 ? -11.698 15.235 25.072 1.00 94.56 298 LEU A CA 1
ATOM 2438 C C . LEU A 1 298 ? -10.172 15.163 24.975 1.00 94.56 298 LEU A C 1
ATOM 2440 O O . LEU A 1 298 ? -9.602 15.571 23.967 1.00 94.56 298 LEU A O 1
ATOM 2444 N N . PHE A 1 299 ? -9.514 14.608 25.993 1.00 94.00 299 PHE A N 1
ATOM 2445 C CA . PHE A 1 299 ? -8.070 14.415 26.004 1.00 94.00 299 PHE A CA 1
ATOM 2446 C C . PHE A 1 299 ? -7.630 13.447 24.904 1.00 94.00 299 PHE A C 1
ATOM 2448 O O . PHE A 1 299 ? -6.754 13.783 24.113 1.00 94.00 299 PHE A O 1
ATOM 2455 N N . THR A 1 300 ? -8.281 12.285 24.797 1.00 92.88 300 THR A N 1
ATOM 2456 C CA . THR A 1 300 ? -7.958 11.301 23.753 1.00 92.88 300 THR A CA 1
ATOM 2457 C C . THR A 1 300 ? -8.218 11.872 22.359 1.00 92.88 300 THR A C 1
ATOM 2459 O O . THR A 1 300 ? -7.342 11.805 21.500 1.00 92.88 300 THR A O 1
ATOM 2462 N N . LEU A 1 301 ? -9.366 12.516 22.142 1.00 93.75 301 LEU A N 1
ATOM 2463 C CA . LEU A 1 301 ? -9.708 13.143 20.865 1.00 93.75 301 LEU A CA 1
ATOM 2464 C C . LEU A 1 301 ? -8.691 14.224 20.478 1.00 93.75 301 LEU A C 1
ATOM 2466 O O . LEU A 1 301 ? -8.215 14.230 19.347 1.00 93.75 301 LEU A O 1
ATOM 2470 N N . SER A 1 302 ? -8.305 15.086 21.423 1.00 95.00 302 SER A N 1
ATOM 2471 C CA . SER A 1 302 ? -7.283 16.116 21.210 1.00 95.00 302 SER A CA 1
ATOM 2472 C C . SER A 1 302 ? -5.947 15.508 20.775 1.00 95.00 302 SER A C 1
ATOM 2474 O O . SER A 1 302 ? -5.373 15.936 19.774 1.00 95.00 302 SER A O 1
ATOM 2476 N N . THR A 1 303 ? -5.487 14.445 21.450 1.00 93.19 303 THR A N 1
ATOM 2477 C CA . THR A 1 303 ? -4.234 13.767 21.077 1.00 93.19 303 THR A CA 1
ATOM 2478 C C . THR A 1 303 ? -4.286 13.137 19.683 1.00 93.19 303 THR A C 1
ATOM 2480 O O . THR A 1 303 ? -3.315 13.246 18.936 1.00 93.19 303 THR A O 1
ATOM 2483 N N . GLN A 1 304 ? -5.420 12.545 19.291 1.00 91.88 304 GLN A N 1
ATOM 2484 C CA . GLN A 1 304 ? -5.566 11.941 17.964 1.00 91.88 304 GLN A CA 1
ATOM 2485 C C . GLN A 1 304 ? -5.646 13.001 16.857 1.00 91.88 304 GLN A C 1
ATOM 2487 O O . GLN A 1 304 ? -4.967 12.869 15.841 1.00 91.88 304 GLN A O 1
ATOM 2492 N N . LEU A 1 305 ? -6.420 14.076 17.058 1.00 93.25 305 LEU A N 1
ATOM 2493 C CA . LEU A 1 305 ? -6.517 15.186 16.099 1.00 93.25 305 LEU A CA 1
ATOM 2494 C C . LEU A 1 305 ? -5.163 15.871 15.889 1.00 93.25 305 LEU A C 1
ATOM 2496 O O . LEU A 1 305 ? -4.798 16.192 14.757 1.00 93.25 305 LEU A O 1
ATOM 2500 N N . LEU A 1 306 ? -4.392 16.048 16.964 1.00 94.00 306 LEU A N 1
ATOM 2501 C CA . LEU A 1 306 ? -3.030 16.568 16.897 1.00 94.00 306 LEU A CA 1
ATOM 2502 C C . LEU A 1 306 ? -2.116 15.643 16.075 1.00 94.00 306 LEU A C 1
ATOM 2504 O O . LEU A 1 306 ? -1.383 16.126 15.214 1.00 94.00 306 LEU A O 1
ATOM 2508 N N . GLY A 1 307 ? -2.207 14.323 16.270 1.00 90.75 307 GLY A N 1
ATOM 2509 C CA . GLY A 1 307 ? -1.471 13.339 15.468 1.00 90.75 307 GLY A CA 1
ATOM 2510 C C . GLY A 1 307 ? -1.799 13.414 13.974 1.00 90.75 307 GLY A C 1
ATOM 2511 O O . GLY A 1 307 ? -0.891 13.519 13.149 1.00 90.75 307 GLY A O 1
ATOM 2512 N N . PHE A 1 308 ? -3.088 13.437 13.616 1.00 90.56 308 PHE A N 1
ATOM 2513 C CA . PHE A 1 308 ? -3.512 13.552 12.215 1.00 90.56 308 PHE A CA 1
ATOM 2514 C C . PHE A 1 308 ? -3.098 14.884 11.578 1.00 90.56 308 PHE A C 1
ATOM 2516 O O . PHE A 1 308 ? -2.737 14.916 10.402 1.00 90.56 308 PHE A O 1
ATOM 2523 N N . SER A 1 309 ? -3.080 15.967 12.359 1.00 93.88 309 SER A N 1
ATOM 2524 C CA . SER A 1 309 ? -2.624 17.281 11.892 1.00 93.88 309 SER A CA 1
ATOM 2525 C C . SER A 1 309 ? -1.143 17.255 11.500 1.00 93.88 309 SER A C 1
ATOM 2527 O O . SER A 1 309 ? -0.780 17.711 10.417 1.00 93.88 309 SER A O 1
ATOM 2529 N N . PHE A 1 310 ? -0.283 16.658 12.334 1.00 92.00 310 PHE A N 1
ATOM 2530 C CA . PHE A 1 310 ? 1.134 16.496 11.998 1.00 92.00 310 PHE A CA 1
ATOM 2531 C C . PHE A 1 310 ? 1.355 15.543 10.821 1.00 92.00 310 PHE A C 1
ATOM 2533 O O . PHE A 1 310 ? 2.156 15.852 9.940 1.00 92.00 310 PHE A O 1
ATOM 2540 N N . ALA A 1 311 ? 0.614 14.433 10.754 1.00 89.50 311 ALA A N 1
ATOM 2541 C CA . ALA A 1 311 ? 0.697 13.503 9.630 1.00 89.50 311 ALA A CA 1
ATOM 2542 C C . ALA A 1 311 ? 0.367 14.189 8.291 1.00 89.50 311 ALA A C 1
ATOM 2544 O O . ALA A 1 311 ? 1.061 13.977 7.296 1.00 89.50 311 ALA A O 1
ATOM 2545 N N . MET A 1 312 ? -0.640 15.069 8.274 1.00 89.44 312 MET A N 1
ATOM 2546 C CA . MET A 1 312 ? -1.021 15.820 7.076 1.00 89.44 312 MET A CA 1
ATOM 2547 C C . MET A 1 312 ? 0.081 16.788 6.618 1.00 89.44 312 MET A C 1
ATOM 2549 O O . MET A 1 312 ? 0.357 16.872 5.423 1.00 89.44 312 MET A O 1
ATOM 2553 N N . ILE A 1 313 ? 0.762 17.461 7.552 1.00 92.69 313 ILE A N 1
ATOM 2554 C CA . ILE A 1 313 ? 1.907 18.335 7.241 1.00 92.69 313 ILE A CA 1
ATOM 2555 C C . ILE A 1 313 ? 3.082 17.512 6.688 1.00 92.69 313 ILE A C 1
ATOM 2557 O O . ILE A 1 313 ? 3.741 17.923 5.732 1.00 92.69 313 ILE A O 1
ATOM 2561 N N . MET A 1 314 ? 3.323 16.322 7.245 1.00 91.06 314 MET A N 1
ATOM 2562 C CA . MET A 1 314 ? 4.413 15.437 6.822 1.00 91.06 314 MET A CA 1
ATOM 2563 C C . MET A 1 314 ? 4.154 14.716 5.492 1.00 91.06 314 MET A C 1
ATOM 2565 O O . MET A 1 314 ? 5.095 14.152 4.931 1.00 91.06 314 MET A O 1
ATOM 2569 N N . LYS A 1 315 ? 2.938 14.778 4.926 1.00 88.44 315 LYS A N 1
ATOM 2570 C CA . LYS A 1 315 ? 2.586 14.134 3.645 1.00 88.44 315 LYS A CA 1
ATOM 2571 C C . LYS A 1 315 ? 3.593 14.451 2.531 1.00 88.44 315 LYS A C 1
ATOM 2573 O O . LYS A 1 315 ? 3.992 13.554 1.792 1.00 88.44 315 LYS A O 1
ATOM 2578 N N . LYS A 1 316 ? 4.067 15.701 2.446 1.00 88.31 316 LYS A N 1
ATOM 2579 C CA . LYS A 1 316 ? 5.023 16.120 1.406 1.00 88.31 316 LYS A CA 1
ATOM 2580 C C . LYS A 1 316 ? 6.393 15.447 1.512 1.00 88.31 316 LYS A C 1
ATOM 2582 O O . LYS A 1 316 ? 7.064 15.295 0.502 1.00 88.31 316 LYS A O 1
ATOM 2587 N N . VAL A 1 317 ? 6.795 15.046 2.715 1.00 87.69 317 VAL A N 1
ATOM 2588 C CA . VAL A 1 317 ? 8.098 14.421 2.978 1.00 87.69 317 VAL A CA 1
ATOM 2589 C C . VAL A 1 317 ? 7.989 12.897 2.983 1.00 87.69 317 VAL A C 1
ATOM 2591 O O . VAL A 1 317 ? 8.898 12.216 2.530 1.00 87.69 317 VAL A O 1
ATOM 2594 N N . CYS A 1 318 ? 6.879 12.357 3.487 1.00 86.38 318 CYS A N 1
ATOM 2595 C CA . CYS A 1 318 ? 6.721 10.923 3.727 1.00 86.38 318 CYS A CA 1
ATOM 2596 C C . CYS A 1 318 ? 5.976 10.164 2.623 1.00 86.38 318 CYS A C 1
ATOM 2598 O O . CYS A 1 318 ? 6.077 8.941 2.588 1.00 86.38 318 CYS A O 1
ATOM 2600 N N . VAL A 1 319 ? 5.193 10.854 1.784 1.00 85.69 319 VAL A N 1
ATOM 2601 C CA . VAL A 1 319 ? 4.293 10.208 0.810 1.00 85.69 319 VAL A CA 1
ATOM 2602 C C . VAL A 1 319 ? 4.631 10.579 -0.631 1.00 85.69 319 VAL A C 1
ATOM 2604 O O . VAL A 1 319 ? 4.644 9.702 -1.480 1.00 85.69 319 VAL A O 1
ATOM 2607 N N . TYR A 1 320 ? 4.892 11.856 -0.929 1.00 84.38 320 TYR A N 1
ATOM 2608 C CA . TYR A 1 320 ? 5.135 12.282 -2.317 1.00 84.38 320 TYR A CA 1
ATOM 2609 C C . TYR A 1 320 ? 6.479 11.855 -2.927 1.00 84.38 320 TYR A C 1
ATOM 2611 O O . TYR A 1 320 ? 6.505 11.645 -4.137 1.00 84.38 320 TYR A O 1
ATOM 2619 N N . PRO A 1 321 ? 7.592 11.724 -2.180 1.00 85.88 321 PRO A N 1
ATOM 2620 C CA . PRO A 1 321 ? 8.826 11.222 -2.774 1.00 85.88 321 PRO A CA 1
ATOM 2621 C C . PRO A 1 321 ? 8.674 9.753 -3.191 1.00 85.88 321 PRO A C 1
ATOM 2623 O O . PRO A 1 321 ? 8.375 8.909 -2.350 1.00 85.88 321 PRO A O 1
ATOM 2626 N N . SER A 1 322 ? 8.967 9.434 -4.455 1.00 76.56 322 SER A N 1
ATOM 2627 C CA . SER A 1 322 ? 8.940 8.064 -5.010 1.00 76.56 322 SER A CA 1
ATOM 2628 C C . SER A 1 322 ? 9.854 7.083 -4.264 1.00 76.56 322 SER A C 1
ATOM 2630 O O . SER A 1 322 ? 9.601 5.883 -4.239 1.00 76.56 322 SER A O 1
ATOM 2632 N N . LYS A 1 323 ? 10.885 7.606 -3.593 1.00 83.25 323 LYS A N 1
ATOM 2633 C CA . LYS A 1 323 ? 11.852 6.848 -2.786 1.00 83.25 323 LYS A CA 1
ATOM 2634 C C . LYS A 1 323 ? 11.363 6.468 -1.388 1.00 83.25 323 LYS A C 1
ATOM 2636 O O . LYS A 1 323 ? 12.041 5.725 -0.676 1.00 83.25 323 LYS A O 1
ATOM 2641 N N . ALA A 1 324 ? 10.241 7.032 -0.936 1.00 84.88 324 ALA A N 1
ATOM 2642 C CA . ALA A 1 324 ? 9.731 6.820 0.414 1.00 84.88 324 ALA A CA 1
ATOM 2643 C C . ALA A 1 324 ? 9.037 5.450 0.525 1.00 84.88 324 ALA A C 1
ATOM 2645 O O . ALA A 1 324 ? 7.814 5.340 0.458 1.00 84.88 324 ALA A O 1
ATOM 2646 N N . LEU A 1 325 ? 9.835 4.396 0.707 1.00 86.69 325 LEU A N 1
ATOM 2647 C CA . LEU A 1 325 ? 9.350 3.036 0.926 1.00 86.69 325 LEU A CA 1
ATOM 2648 C C . LEU A 1 325 ? 8.971 2.810 2.397 1.00 86.69 325 LEU A C 1
ATOM 2650 O O . LEU A 1 325 ? 9.718 3.161 3.311 1.00 86.69 325 LEU A O 1
ATOM 2654 N N . TRP A 1 326 ? 7.843 2.130 2.618 1.00 89.38 326 TRP A N 1
ATOM 2655 C CA . TRP A 1 326 ? 7.363 1.735 3.945 1.00 89.38 326 TRP A CA 1
ATOM 2656 C C . TRP A 1 326 ? 7.239 0.204 4.037 1.00 89.38 326 TRP A C 1
ATOM 2658 O O . TRP A 1 326 ? 6.154 -0.343 3.835 1.00 89.38 326 TRP A O 1
ATOM 2668 N N . PRO A 1 327 ? 8.323 -0.528 4.359 1.00 89.12 327 PRO A N 1
ATOM 2669 C CA . PRO A 1 327 ? 8.327 -1.995 4.325 1.00 89.12 327 PRO A CA 1
ATOM 2670 C C . PRO A 1 327 ? 7.270 -2.646 5.223 1.00 89.12 327 PRO A C 1
ATOM 2672 O O . PRO A 1 327 ? 6.763 -3.722 4.921 1.00 89.12 327 PRO A O 1
ATOM 2675 N N . THR A 1 328 ? 6.894 -1.979 6.315 1.00 89.50 328 THR A N 1
ATOM 2676 C CA . THR A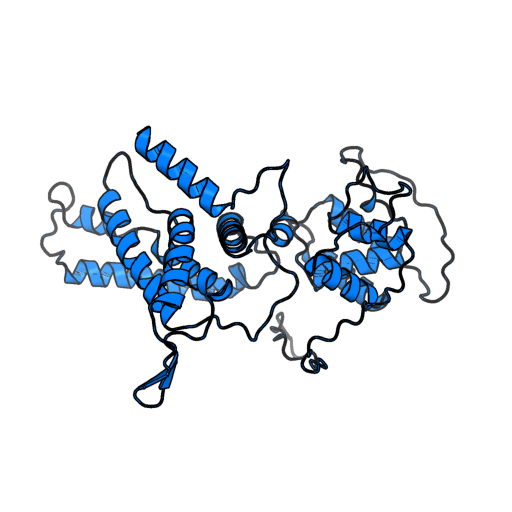 1 328 ? 5.922 -2.483 7.292 1.00 89.50 328 THR A CA 1
ATOM 2677 C C . THR A 1 328 ? 4.498 -2.592 6.747 1.00 89.50 328 THR A C 1
ATOM 2679 O O . THR A 1 328 ? 3.710 -3.352 7.307 1.00 89.50 328 THR A O 1
ATOM 2682 N N . ILE A 1 329 ? 4.153 -1.881 5.664 1.00 89.50 329 ILE A N 1
ATOM 2683 C CA . ILE A 1 329 ? 2.822 -1.959 5.039 1.00 89.50 329 ILE A CA 1
ATOM 2684 C C . ILE A 1 329 ? 2.771 -2.892 3.824 1.00 89.50 329 ILE A C 1
ATOM 2686 O O . ILE A 1 329 ? 1.677 -3.285 3.4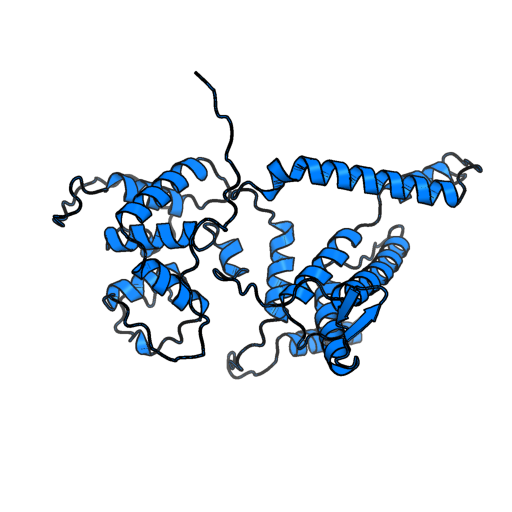18 1.00 89.50 329 ILE A O 1
ATOM 2690 N N . LEU A 1 330 ? 3.922 -3.314 3.283 1.00 91.25 330 LEU A N 1
ATOM 2691 C CA . LEU A 1 330 ? 3.985 -4.186 2.103 1.00 91.25 330 LEU A CA 1
ATOM 2692 C C . LEU A 1 330 ? 3.263 -5.529 2.324 1.00 91.25 330 LEU A C 1
ATOM 2694 O O . LEU A 1 330 ? 2.474 -5.913 1.459 1.00 91.25 330 LEU A O 1
ATOM 2698 N N . PRO A 1 331 ? 3.405 -6.215 3.481 1.00 91.25 331 PRO A N 1
ATOM 2699 C CA . PRO A 1 331 ? 2.665 -7.453 3.731 1.00 91.25 331 PRO A CA 1
ATOM 2700 C C . PRO A 1 331 ? 1.145 -7.252 3.746 1.00 91.25 331 PRO A C 1
ATOM 2702 O O . PRO A 1 331 ? 0.400 -8.136 3.331 1.00 91.25 331 PRO A O 1
ATOM 2705 N N . THR A 1 332 ? 0.672 -6.085 4.195 1.00 91.31 332 THR A N 1
ATOM 2706 C CA . THR A 1 332 ? -0.757 -5.738 4.205 1.00 91.31 332 THR A CA 1
ATOM 2707 C C . THR A 1 332 ? -1.28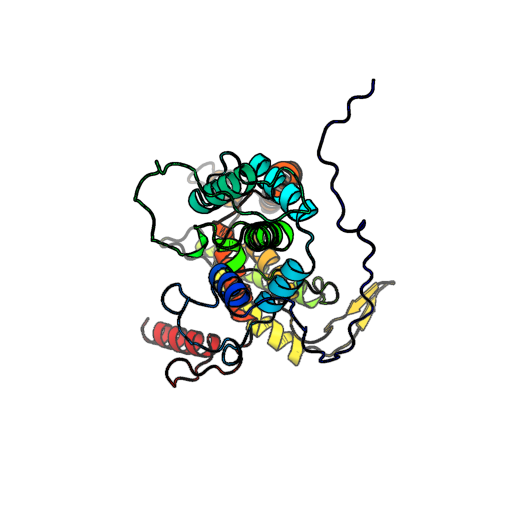7 -5.633 2.779 1.00 91.31 332 THR A C 1
ATOM 2709 O O . THR A 1 332 ? -2.352 -6.174 2.484 1.00 91.31 332 THR A O 1
ATOM 2712 N N . ILE A 1 333 ? -0.539 -4.990 1.880 1.00 91.19 333 ILE A N 1
ATOM 2713 C CA . ILE A 1 333 ? -0.914 -4.878 0.466 1.00 91.19 333 ILE A CA 1
ATOM 2714 C C . ILE A 1 333 ? -0.892 -6.259 -0.200 1.00 91.19 333 ILE A C 1
ATOM 2716 O O . ILE A 1 333 ? -1.877 -6.654 -0.825 1.00 91.19 333 ILE A O 1
ATOM 2720 N N . ALA A 1 334 ? 0.183 -7.023 0.017 1.00 90.25 334 ALA A N 1
ATOM 2721 C CA . ALA A 1 334 ? 0.351 -8.367 -0.528 1.00 90.25 334 ALA A CA 1
ATOM 2722 C C . ALA A 1 334 ? -0.790 -9.308 -0.117 1.00 90.25 334 ALA A C 1
ATOM 2724 O O . ALA A 1 334 ? -1.359 -10.000 -0.959 1.00 90.25 334 ALA A O 1
ATOM 2725 N N . LEU A 1 335 ? -1.161 -9.310 1.170 1.00 90.00 335 LEU A N 1
ATOM 2726 C CA . LEU A 1 335 ? -2.245 -10.148 1.675 1.00 90.00 335 LEU A CA 1
ATOM 2727 C C . LEU A 1 335 ? -3.599 -9.725 1.103 1.00 90.00 335 LEU A C 1
ATOM 2729 O O . LEU A 1 335 ? -4.397 -10.586 0.744 1.00 90.00 335 LEU A O 1
ATOM 2733 N N . ASN A 1 336 ? -3.858 -8.419 0.992 1.00 90.50 336 ASN A N 1
ATOM 2734 C CA . ASN A 1 336 ? -5.096 -7.929 0.394 1.00 90.50 336 ASN A CA 1
ATOM 2735 C C . ASN A 1 336 ? -5.236 -8.441 -1.048 1.00 90.50 336 ASN A C 1
ATOM 2737 O O . ASN A 1 336 ? -6.264 -9.010 -1.407 1.00 90.50 336 ASN A O 1
ATOM 2741 N N . ARG A 1 337 ? -4.156 -8.333 -1.832 1.00 87.12 337 ARG A N 1
ATOM 2742 C CA . ARG A 1 337 ? -4.126 -8.782 -3.228 1.00 87.12 337 ARG A CA 1
ATOM 2743 C C . ARG A 1 337 ? -4.286 -10.294 -3.321 1.00 87.12 337 ARG A C 1
ATOM 2745 O O . ARG A 1 337 ? -5.119 -10.786 -4.070 1.00 87.12 337 ARG A O 1
ATOM 2752 N N . ALA A 1 338 ? -3.563 -11.040 -2.489 1.00 85.62 338 ALA A N 1
ATOM 2753 C CA . ALA A 1 338 ? -3.632 -12.497 -2.458 1.00 85.62 338 ALA A CA 1
ATOM 2754 C C . ALA A 1 338 ? -5.014 -13.051 -2.071 1.00 85.62 338 ALA A C 1
ATOM 2756 O O . ALA A 1 338 ? -5.324 -14.181 -2.444 1.00 85.62 338 ALA A O 1
ATOM 2757 N N . LEU A 1 339 ? -5.810 -12.297 -1.307 1.00 85.25 339 LEU A N 1
ATOM 2758 C CA . LEU A 1 339 ? -7.175 -12.662 -0.917 1.00 85.25 339 LEU A CA 1
ATOM 2759 C C . LEU A 1 339 ? -8.212 -12.353 -2.009 1.00 85.25 339 LEU A C 1
ATOM 2761 O O . LEU A 1 339 ? -9.236 -13.030 -2.068 1.00 85.25 339 LEU A O 1
ATOM 2765 N N . MET A 1 340 ? -7.953 -11.343 -2.841 1.00 83.94 340 MET A N 1
ATOM 2766 C CA . MET A 1 340 ? -8.856 -10.871 -3.900 1.00 83.94 340 MET A CA 1
ATOM 2767 C C . MET A 1 340 ? -8.591 -11.480 -5.262 1.00 83.94 340 MET A C 1
ATOM 2769 O O . MET A 1 340 ? -9.524 -11.603 -6.053 1.00 83.94 340 MET A O 1
ATOM 2773 N N . ASN A 1 341 ? -7.351 -11.881 -5.523 1.00 75.62 341 ASN A N 1
ATOM 2774 C CA . ASN A 1 341 ? -7.018 -12.625 -6.721 1.00 75.62 341 ASN A CA 1
ATOM 2775 C C . ASN A 1 341 ? -7.645 -14.016 -6.598 1.00 75.62 341 ASN A C 1
ATOM 2777 O O . ASN A 1 341 ? -7.126 -14.903 -5.916 1.00 75.62 341 ASN A O 1
ATOM 2781 N N . GLU A 1 342 ? -8.805 -14.184 -7.228 1.00 63.12 342 GLU A N 1
ATOM 2782 C CA . GLU A 1 342 ? -9.404 -15.490 -7.462 1.00 63.12 342 GLU A CA 1
ATOM 2783 C C . GLU A 1 342 ? -8.460 -16.236 -8.415 1.00 63.12 342 GLU A C 1
ATOM 2785 O O . GLU A 1 342 ? -8.388 -15.921 -9.599 1.00 63.12 342 GLU A O 1
ATOM 2790 N N . ASP A 1 343 ? -7.662 -17.166 -7.881 1.00 54.97 343 ASP A N 1
ATOM 2791 C CA . ASP A 1 343 ? -6.778 -17.991 -8.705 1.00 54.97 343 ASP A CA 1
ATOM 2792 C C . ASP A 1 343 ? -7.614 -18.676 -9.804 1.00 54.97 343 ASP A C 1
ATOM 2794 O O . ASP A 1 343 ? -8.562 -19.415 -9.510 1.00 54.97 343 ASP A O 1
ATOM 2798 N N . GLU A 1 344 ? -7.221 -18.498 -11.072 1.00 52.94 344 GLU A N 1
ATOM 2799 C CA . GLU A 1 344 ? -7.495 -19.511 -12.092 1.00 52.94 344 GLU A CA 1
ATOM 2800 C C . GLU A 1 344 ? -7.055 -20.851 -11.495 1.00 52.94 344 GLU A C 1
ATOM 2802 O O . GLU A 1 344 ? -5.974 -20.920 -10.918 1.00 52.94 344 GLU A O 1
ATOM 2807 N N . ASN A 1 345 ? -7.916 -21.873 -11.550 1.00 50.75 345 ASN A N 1
ATOM 2808 C CA . ASN A 1 345 ? -7.773 -23.192 -10.911 1.00 50.75 345 ASN A CA 1
ATOM 2809 C C . ASN A 1 345 ? -6.487 -23.955 -11.314 1.00 50.75 345 ASN A C 1
ATOM 2811 O O . ASN A 1 345 ? -6.546 -25.042 -11.902 1.00 50.75 345 ASN A O 1
ATOM 2815 N N . ASN A 1 346 ? -5.327 -23.419 -10.965 1.00 54.94 346 ASN A N 1
ATOM 2816 C CA . ASN A 1 346 ? -4.020 -23.945 -11.272 1.00 54.94 346 ASN A CA 1
ATOM 2817 C C . ASN A 1 346 ? -3.737 -25.033 -10.246 1.00 54.94 346 ASN A C 1
ATOM 2819 O O . ASN A 1 346 ? -3.625 -24.790 -9.045 1.00 54.94 346 ASN A O 1
ATOM 2823 N N . ALA A 1 347 ? -3.710 -26.274 -10.724 1.00 56.31 347 ALA A N 1
ATOM 2824 C CA . ALA A 1 347 ? -3.393 -27.421 -9.895 1.00 56.31 347 ALA A CA 1
ATOM 2825 C C . ALA A 1 347 ? -1.918 -27.335 -9.483 1.00 56.31 347 ALA A C 1
ATOM 2827 O O . ALA A 1 347 ? -1.028 -27.699 -10.250 1.00 56.31 347 ALA A O 1
ATOM 2828 N N . VAL A 1 348 ? -1.652 -26.875 -8.263 1.00 58.19 348 VAL A N 1
ATOM 2829 C CA . VAL A 1 348 ? -0.302 -26.900 -7.696 1.00 58.19 348 VAL A CA 1
ATOM 2830 C C . VAL A 1 348 ? -0.008 -28.346 -7.295 1.00 58.19 348 VAL A C 1
ATOM 2832 O O . VAL A 1 348 ? -0.640 -28.890 -6.392 1.00 58.19 348 VAL A O 1
ATOM 2835 N N . HIS A 1 349 ? 0.898 -29.010 -8.018 1.00 59.78 349 HIS A N 1
ATOM 2836 C CA . HIS A 1 349 ? 1.299 -30.407 -7.775 1.00 59.78 349 HIS A CA 1
ATOM 2837 C C . HIS A 1 349 ? 0.129 -31.412 -7.665 1.00 59.78 349 HIS A C 1
ATOM 2839 O O . HIS A 1 349 ? 0.191 -32.373 -6.901 1.00 59.78 349 HIS A O 1
ATOM 2845 N N . GLY A 1 350 ? -0.956 -31.195 -8.418 1.00 69.44 350 GLY A N 1
ATOM 2846 C CA . GLY A 1 350 ? -2.145 -32.062 -8.415 1.00 69.44 350 GLY A CA 1
ATOM 2847 C C . GLY A 1 350 ? -3.153 -31.793 -7.289 1.00 69.44 350 GLY A C 1
ATOM 2848 O O . GLY A 1 350 ? -4.210 -32.422 -7.267 1.00 69.44 350 GLY A O 1
ATOM 2849 N N . TRP A 1 351 ? -2.881 -30.842 -6.389 1.00 62.88 351 TRP A N 1
ATOM 2850 C CA . TRP A 1 351 ? -3.802 -30.427 -5.329 1.00 62.88 351 TRP A CA 1
ATOM 2851 C C . TRP A 1 351 ? -4.602 -29.197 -5.770 1.00 62.88 351 TRP A C 1
ATOM 2853 O O . TRP A 1 351 ? -4.075 -28.278 -6.395 1.00 62.88 351 TRP A O 1
ATOM 2863 N N . ARG A 1 352 ? -5.902 -29.185 -5.450 1.00 66.69 352 ARG A N 1
ATOM 2864 C CA . ARG A 1 352 ? -6.852 -28.120 -5.819 1.00 66.69 352 ARG A CA 1
ATOM 2865 C C . ARG A 1 352 ? -7.527 -27.535 -4.581 1.00 66.69 352 ARG A C 1
ATOM 2867 O O . ARG A 1 352 ? -8.743 -27.618 -4.436 1.00 66.69 352 ARG A O 1
ATOM 2874 N N . ILE A 1 353 ? -6.736 -27.005 -3.650 1.00 69.88 353 ILE A N 1
ATOM 2875 C CA . ILE A 1 353 ? -7.270 -26.291 -2.485 1.00 69.88 353 ILE A CA 1
ATOM 2876 C C . ILE A 1 353 ? -7.114 -24.784 -2.691 1.00 69.88 353 ILE A C 1
ATOM 2878 O O . ILE A 1 353 ? -6.027 -24.307 -3.001 1.00 69.88 353 ILE A O 1
ATOM 2882 N N . SER A 1 354 ? -8.205 -24.033 -2.523 1.00 71.88 354 SER A N 1
ATOM 2883 C CA . SER A 1 354 ? -8.142 -22.568 -2.507 1.00 71.88 354 SER A CA 1
ATOM 2884 C C . SER A 1 354 ? -7.324 -22.097 -1.301 1.00 71.88 354 SER A C 1
ATOM 2886 O O . SER A 1 354 ? -7.423 -22.684 -0.217 1.00 71.88 354 SER A O 1
ATOM 2888 N N . ARG A 1 355 ? -6.571 -21.000 -1.457 1.00 73.06 355 ARG A N 1
ATOM 2889 C CA . ARG A 1 355 ? -5.797 -20.352 -0.380 1.00 73.06 355 ARG A CA 1
ATOM 2890 C C . ARG A 1 355 ? -6.651 -20.106 0.870 1.00 73.06 355 ARG A C 1
ATOM 2892 O O . ARG A 1 355 ? -6.210 -20.356 1.990 1.00 73.06 355 ARG A O 1
ATOM 2899 N N . TYR A 1 356 ? -7.904 -19.692 0.672 1.00 72.56 356 TYR A N 1
ATOM 2900 C CA . TYR A 1 356 ? -8.849 -19.432 1.758 1.00 72.56 356 TYR A CA 1
ATOM 2901 C C . TYR A 1 356 ? -9.342 -20.722 2.438 1.00 72.56 356 TYR A C 1
ATOM 2903 O O . TYR A 1 356 ? -9.429 -20.790 3.663 1.00 72.56 356 TYR A O 1
ATOM 2911 N N . SER A 1 357 ? -9.612 -21.782 1.666 1.00 76.25 357 SER A N 1
ATOM 2912 C CA . SER A 1 357 ? -9.984 -23.093 2.218 1.00 76.25 357 SER A CA 1
ATOM 2913 C C . SER A 1 357 ? -8.846 -23.710 3.027 1.00 76.25 357 SER A C 1
ATOM 2915 O O . SER A 1 357 ? -9.090 -24.251 4.102 1.00 76.25 357 SER A O 1
ATOM 2917 N N . PHE A 1 358 ? -7.605 -23.590 2.549 1.00 81.19 358 PHE A N 1
ATOM 2918 C CA . PHE A 1 358 ? -6.425 -24.027 3.290 1.00 81.19 358 PHE A CA 1
ATOM 2919 C C . PHE A 1 358 ? -6.289 -23.278 4.621 1.00 81.19 358 PHE A C 1
ATOM 2921 O O . PHE A 1 358 ? -6.108 -23.914 5.660 1.00 81.19 358 PHE A O 1
ATOM 2928 N N . PHE A 1 359 ? -6.458 -21.950 4.610 1.00 79.94 359 PHE A N 1
ATOM 2929 C CA . PHE A 1 359 ? -6.468 -21.148 5.834 1.00 79.94 359 PHE A CA 1
ATOM 2930 C C . PHE A 1 359 ? -7.525 -21.637 6.831 1.00 79.94 359 PHE A C 1
ATOM 2932 O O . PHE A 1 359 ? -7.200 -21.844 7.997 1.00 79.94 359 PHE A O 1
ATOM 2939 N N . LEU A 1 360 ? -8.767 -21.870 6.392 1.00 83.06 360 LEU A N 1
ATOM 2940 C CA . LEU A 1 360 ? -9.834 -22.341 7.281 1.00 83.06 360 LEU A CA 1
ATOM 2941 C C . LEU A 1 360 ? -9.539 -23.725 7.866 1.00 83.06 360 LEU A C 1
ATOM 2943 O O . LEU A 1 360 ? -9.769 -23.940 9.053 1.00 83.06 360 LEU A O 1
ATOM 2947 N N . VAL A 1 361 ? -8.996 -24.649 7.069 1.00 85.56 361 VAL A N 1
ATOM 2948 C CA . VAL A 1 361 ? -8.592 -25.977 7.556 1.00 85.56 361 VAL A CA 1
ATOM 2949 C C . VAL A 1 361 ? -7.498 -25.851 8.616 1.00 85.56 361 VAL A C 1
ATOM 2951 O O . VAL A 1 361 ? -7.624 -26.436 9.691 1.00 85.56 361 VAL A O 1
ATOM 2954 N N . ALA A 1 362 ? -6.458 -25.056 8.354 1.00 87.38 362 ALA A N 1
ATOM 2955 C CA . ALA A 1 362 ? -5.376 -24.820 9.307 1.00 87.38 362 ALA A CA 1
ATOM 2956 C C . ALA A 1 362 ? -5.872 -24.112 10.580 1.00 87.38 362 ALA A C 1
ATOM 2958 O O . ALA A 1 362 ? -5.478 -24.482 11.686 1.00 87.38 362 ALA A O 1
ATOM 2959 N N . PHE A 1 363 ? -6.777 -23.141 10.440 1.00 84.88 363 PHE A N 1
ATOM 2960 C CA . PHE A 1 363 ? -7.403 -22.433 11.553 1.00 84.88 363 PHE A CA 1
ATOM 2961 C C . PHE A 1 363 ? -8.232 -23.377 12.427 1.00 84.88 363 PHE A C 1
ATOM 2963 O O . PHE A 1 363 ? -8.044 -23.407 13.640 1.00 84.88 363 PHE A O 1
ATOM 2970 N N . CYS A 1 364 ? -9.101 -24.198 11.830 1.00 90.06 364 CYS A N 1
ATOM 2971 C CA . CYS A 1 364 ? -9.886 -25.188 12.563 1.00 90.06 364 CYS A CA 1
ATOM 2972 C C . CYS A 1 364 ? -8.995 -26.243 13.229 1.00 90.06 364 CYS A C 1
ATOM 2974 O O . CYS A 1 364 ? -9.235 -26.590 14.380 1.00 90.06 364 CYS A O 1
ATOM 2976 N N . ALA A 1 365 ? -7.947 -26.720 12.552 1.00 90.69 365 ALA A N 1
ATOM 2977 C CA . ALA A 1 365 ? -6.988 -27.651 13.142 1.00 90.69 365 ALA A CA 1
ATOM 2978 C C . ALA A 1 365 ? -6.259 -27.029 14.344 1.00 90.69 365 ALA A C 1
ATOM 2980 O O . ALA A 1 365 ? -6.136 -27.667 15.385 1.00 90.69 365 ALA A O 1
ATOM 2981 N N . SER A 1 366 ? -5.836 -25.766 14.232 1.00 87.81 366 SER A N 1
ATOM 2982 C CA . SER A 1 366 ? -5.222 -25.019 15.333 1.00 87.81 366 SER A CA 1
ATOM 2983 C C . SER A 1 366 ? -6.197 -24.779 16.489 1.00 87.81 366 SER A C 1
ATOM 2985 O O . SER A 1 366 ? -5.794 -24.886 17.643 1.00 87.81 366 SER A O 1
ATOM 2987 N N . PHE A 1 367 ? -7.470 -24.504 16.195 1.00 89.62 367 PHE A N 1
ATOM 2988 C CA . PHE A 1 367 ? -8.523 -24.325 17.197 1.00 89.62 367 PHE A CA 1
ATOM 2989 C C . PHE A 1 367 ? -8.887 -25.622 17.927 1.00 89.62 367 PHE A C 1
ATOM 2991 O O . PHE A 1 367 ? -9.285 -25.569 19.077 1.00 89.62 367 PHE A O 1
ATOM 2998 N N . VAL A 1 368 ? -8.790 -26.778 17.267 1.00 93.38 368 VAL A N 1
ATOM 2999 C CA . VAL A 1 368 ? -9.024 -28.086 17.907 1.00 93.38 368 VAL A CA 1
ATOM 3000 C C . VAL A 1 368 ? -7.798 -28.549 18.700 1.00 93.38 368 VAL A C 1
ATOM 3002 O O . VAL A 1 368 ? -7.938 -29.288 19.670 1.00 93.38 368 VAL A O 1
ATOM 3005 N N . TYR A 1 369 ? -6.597 -28.159 18.266 1.00 90.81 369 TYR A N 1
ATOM 3006 C CA . TYR A 1 369 ? -5.345 -28.490 18.945 1.00 90.81 369 TYR A CA 1
ATOM 3007 C C . TYR A 1 369 ? -5.124 -27.684 20.234 1.00 90.81 369 TYR A C 1
ATOM 3009 O O . TYR A 1 369 ? -4.602 -28.236 21.203 1.00 90.81 369 TYR A O 1
ATOM 3017 N N . ASN A 1 370 ? -5.472 -26.393 20.224 1.00 72.19 370 ASN A N 1
ATOM 3018 C CA . ASN A 1 370 ? -5.430 -25.520 21.405 1.00 72.19 370 ASN A CA 1
ATOM 3019 C C . ASN A 1 370 ? -6.686 -25.684 22.258 1.00 72.19 370 ASN A C 1
ATOM 3021 O O . ASN A 1 370 ? -6.552 -25.583 23.498 1.00 72.19 370 ASN A O 1
#

InterPro domains:
  IPR004648 Tetrapeptide transporter, OPT1/isp4 [PTHR22601] (161-369)
  IPR004813 Oligopeptide transporter, OPT superfamily [PF03169] (182-370)
  IPR004813 Oligopeptide transporter, OPT superfamily [TIGR00728] (165-368)

Nearest PDB structures (foldseek):
  3v9m-assembly1_B  TM=2.926E-01  e=8.258E+00  Pseudechis australis
  8wx1-assembly1_A  TM=1.779E-01  e=7.531E+00  Mus musculus
  8qsk-assembly1_C  TM=1.642E-01  e=6.264E+00  Homo sapiens

Sequence (370 aa):
MPKDYGPEYIELNNIEDSSEPHASTTKQPTWNFTDSQLQLVLLRLGVISDEIYGTDFLVSNIQISPESRYMIDKINELPVSTAIEIVRDALVDHKGDVNFLNEDYQLLERLVSQIPENTDDLEIKHEIEEKYVDTFKNKTYLHIVDWPLQVRLEAALIHFHSPYPEIRAITEPFDDPSIPVETFRVYFIGLFWTFVGSLINSFFYHRMPGISLGTHTIQILLLPSGKLWEKLVPHKTIHIGGYSIDLNPGPWTFKEMMLSTIIYSCSAGTPYSINNIFVMKLDRFYGLKWVTWSFQILFTLSTQLLGFSFAMIMKKVCVYPSKALWPTILPTIALNRALMNEDENNAVHGWRISRYSFFLVAFCASFVYN